Protein AF-0000000082251252 (afdb_homodimer)

Secondary structure (DSSP, 8-state):
--HHHHHHHHHHHHTSS-SHHHHHHHHHHHHHHHHHH----TTS-HHHHHHHHHHHHHHHHHHHSPPPHHHHHHHHHHHHHHHT--TTS-HHHHHHHHHHHHHHHIIIIIIIHHHHHHHHHHTT--TTEEEEEES--HHHHHHHHHHHHTT--EEEEEEE-TTT-THHHHHHHHHHTT-EEEEEEGGGHHHHTTT-SEEEEE-SEEETTS-EEEETTHHHHHHHHHHTT--EEEE--GGGEESS---SS--TT--B--HHHHH--TT-TTTGGGGGGTT-TTEEEE-BSEEEE-GGG-SEEEETTEEE-GGGHHHHHHHHHHHHHHHHHTTT-/--HHHHHHHHHHHHTSS-SHHHHHHHHHHHHHHHHHH----TTS-HHHHHHHHHHHHHHHHHHHSPPPHHHHHHHHHHHHHHHT--TTS-HHHHHHHHHHHHHHHIIIIIIIHHHHHHHHHHTT--TTEEEEEES--HHHHHHHHHHHHTT--EEEEEEE-TTT-THHHHHHHHHHTT-EEEEEEGGGHHHHTTT-SEEEEE-SEEETTS-EEEETTHHHHHHHHHHTT--EEEE--GGGEESS---SS--TT--B--HHHHH--TT-TTTGGGGGGTT-TTEEEE-BSEEEE-GGG-SEEEETTEEE-GGGHHHHHHHHHHHHHHHHHTTT-

Radius of gyration: 30.06 Å; Cα contacts (8 Å, |Δi|>4): 1146; chains: 2; bounding box: 60×107×72 Å

Solvent-accessible surface area (backbone atoms only — not comparable to full-atom values): 35019 Å² total; per-residue (Å²): 130,61,66,56,50,52,54,48,28,51,31,43,59,68,51,76,45,70,51,67,64,59,43,36,52,50,51,53,53,24,50,40,52,50,46,71,71,58,75,69,55,90,94,54,53,56,47,63,53,52,48,53,51,52,52,54,54,50,54,51,38,44,72,40,38,78,73,51,65,31,43,50,48,54,48,51,51,52,47,53,53,42,66,64,54,62,86,86,48,50,70,71,54,47,38,53,52,52,44,49,50,54,52,47,44,49,47,49,50,48,56,44,16,44,55,46,23,30,61,56,56,38,74,77,62,50,72,74,36,24,34,32,35,61,44,62,37,71,60,55,51,51,26,56,50,50,35,46,74,72,64,51,46,55,38,34,37,43,25,21,52,82,88,76,42,46,16,58,60,44,49,53,58,40,47,75,72,66,43,39,34,32,42,33,45,61,48,46,45,73,74,52,46,84,66,38,56,38,34,48,35,59,50,57,28,35,26,33,72,24,32,34,32,24,55,43,31,51,36,51,54,31,49,53,31,45,75,69,70,29,50,26,37,36,42,40,45,64,59,24,47,38,78,62,62,75,72,70,88,60,63,75,78,48,55,67,46,62,52,59,62,75,50,48,48,63,90,37,68,83,61,35,59,45,68,84,43,73,78,35,90,47,48,44,69,55,36,67,49,48,37,71,24,60,31,91,39,42,59,31,36,34,22,54,88,43,76,36,45,30,88,46,32,48,57,53,52,50,52,52,51,46,50,61,53,40,64,58,49,64,68,70,104,131,62,66,56,51,53,53,48,30,53,32,42,58,68,50,75,45,69,50,67,65,58,42,35,50,51,52,52,53,23,49,39,53,50,47,70,72,56,74,67,56,88,93,53,50,57,47,61,53,52,46,53,49,52,51,53,52,50,53,54,36,42,72,41,37,79,73,50,64,31,44,50,48,51,49,51,48,52,49,52,54,42,65,65,54,63,84,87,48,52,67,73,56,46,39,53,53,49,41,51,51,53,51,47,44,50,46,50,51,47,56,44,16,44,53,45,26,29,63,57,54,37,73,74,63,50,73,73,35,25,33,33,36,62,42,62,39,70,60,57,50,52,26,55,51,51,34,46,73,72,64,51,45,54,37,33,38,43,26,21,50,81,88,76,43,48,15,57,60,43,47,52,57,40,47,76,73,68,44,38,34,34,42,34,47,61,50,47,45,73,75,52,46,83,68,39,57,36,33,49,36,59,49,55,28,35,27,34,73,24,31,34,32,23,55,43,30,49,36,51,52,30,49,54,31,44,75,68,69,28,48,27,37,34,42,39,46,65,59,23,46,39,78,64,60,76,72,68,84,60,62,72,80,45,54,66,45,63,52,60,61,76,51,47,49,66,91,37,69,83,62,36,60,46,70,83,43,72,81,36,91,48,50,43,71,52,36,65,46,49,35,70,24,62,31,91,37,42,58,31,36,33,21,53,87,44,76,39,46,31,89,46,32,47,57,53,53,50,52,53,49,46,48,60,52,39,61,59,47,62,69,70,104

Organism: NCBI:txid1240361

Sequence (666 aa):
MHSAVYKVGLHYLSWDISGGNARCIAMLQAFQEVVKDYSTPPENTLNRDMTAQISSYVSFLIECRPLSISMGNAIRFVKNRIAKLPITLSESEAKASLHSDIERFINEKIIGADTVIVEHAVTKIRDGDVLLTYGSSTVIEMILVHAHELGKKFRVFVVDSRPKLQGKLLLRRLIKRGINCTYTHITAISYIMHQVTKVFLGASSVFSNGTVYSRVGTACVAMVANAFRVPVLVCCEAYKFHEKVQLDYSICSNELGDPNAISKVHGREDINYLNGLTNNAKLKFLNLMYDATPSDYISMIITDYGMVPPTSVPVIVREYQKEHLLQSSKIVIMHSAVYKVGLHYLSWDISGGNARCIAMLQAFQEVVKDYSTPPENTLNRDMTAQISSYVSFLIECRPLSISMGNAIRFVKNRIAKLPITLSESEAKASLHSDIERFINEKIIGADTVIVEHAVTKIRDGDVLLTYGSSTVIEMILVHAHELGKKFRVFVVDSRPKLQGKLLLRRLIKRGINCTYTHITAISYIMHQVTKVFLGASSVFSNGTVYSRVGTACVAMVANAFRVPVLVCCEAYKFHEKVQLDYSICSNELGDPNAISKVHGREDINYLNGLTNNAKLKFLNLMYDATPSDYISMIITDYGMVPPTSVPVIVREYQKEHLLQSSKIVI

Nearest PDB structures (foldseek):
  5b04-assembly1_H  TM=9.558E-01  e=1.841E-34  Schizosaccharomyces pombe 972h-
  7d44-assembly1_G  TM=9.671E-01  e=2.940E-32  Homo sapiens
  3a11-assembly1_E  TM=7.838E-01  e=2.379E-25  Thermococcus kodakarensis KOD1
  3a11-assembly1_B  TM=7.879E-01  e=4.035E-25  Thermococcus kodakarensis KOD1
  3a9c-assembly1_A  TM=7.901E-01  e=6.493E-25  Thermococcus kodakarensis

Foldseek 3Di:
DQPLLVVLLVCLQVVVDPDQLSSLLSNLVSLLVVLVVDDDDPVDAQLVVSLVVLVVSVVSSCVSDNHFLLSVLLSVLLNVLSNLQDSPDDSVRSSVVSSVSSVCCSVVQPVVWLVLLLVQLLVVAAAPAEEEEEADDPSVLSNQLVNVVVVHHYAYEQEYEDDVRNSVVSVVVCVVSPHHYDYYYLVCLLVCLLSHQAYEYEAQEAELLLKTKHFPSPQVNLVSNVVNPHAYEYEYGLSRYDHDPPPDQCPVVFPFDDLLSVLDDPPPPVSVVCVVVPPPPVDDGGHGGMGIHHLVSHQWYRTSVGIDRSNCSNVSNVVVVVCSVVVSVVVVD/DQPLLVVLLVCLLVVVPPDQLSSLLSNLVSLLVCLVVDDDDPVDAQLVVSLVVLVVSVVSSCVSDNHFLLSVLLSVLLNVLSNLQDSPDDSVRSSVVSSVSSVCCSVVQPVVWLVLLLVQLLVVAAAPAEEEEEADDPSVLSNQLVNVVVVHHYEYEQEYEDDVRNSVVSVVVCVVSPHHYDYYYLVCLLVCLLSHQAYEYEAQEAELLLKTKHFPSVQVNLVSNVVNPHAYEYEYGLSRYDHDPPPDQCVVVFPFDDLLSVLDDPPPPVSVVCVVVPPPPVDDGGHGGMGIHRLVSHQWYRTSVGIDRSNCSNVSNVVVVVVSVVVSVVVVD

pLDDT: mean 87.9, std 15.76, range [27.19, 98.88]

Structure (mmCIF, N/CA/C/O backbone):
data_AF-0000000082251252-model_v1
#
loop_
_entity.id
_entity.type
_entity.pdbx_description
1 polymer 'Translation initiation factor eIF2B subunit delta'
#
loop_
_atom_site.group_PDB
_atom_site.id
_atom_site.type_symbol
_atom_site.label_atom_id
_atom_site.label_alt_id
_atom_site.label_comp_id
_atom_site.label_asym_id
_atom_site.label_entity_id
_atom_site.label_seq_id
_atom_site.pdbx_PDB_ins_code
_atom_site.Cartn_x
_atom_site.Cartn_y
_atom_site.Cartn_z
_atom_site.occupancy
_atom_site.B_iso_or_equiv
_atom_site.auth_seq_id
_atom_site.auth_comp_id
_atom_site.auth_asym_id
_atom_site.auth_atom_id
_atom_site.pdbx_PDB_model_num
ATOM 1 N N . MET A 1 1 ? 2.748 23.469 34.125 1 84.75 1 MET A N 1
ATOM 2 C CA . MET A 1 1 ? 2.025 23.172 32.906 1 84.75 1 MET A CA 1
ATOM 3 C C . MET A 1 1 ? 0.519 23.234 33.125 1 84.75 1 MET A C 1
ATOM 5 O O . MET A 1 1 ? 0.021 22.734 34.156 1 84.75 1 MET A O 1
ATOM 9 N N . HIS A 1 2 ? -0.158 24.062 32.312 1 93.75 2 HIS A N 1
ATOM 10 C CA . HIS A 1 2 ? -1.608 24.172 32.438 1 93.75 2 HIS A CA 1
ATOM 11 C C . HIS A 1 2 ? -2.291 22.844 32.188 1 93.75 2 HIS A C 1
ATOM 13 O O . HIS A 1 2 ? -1.931 22.109 31.25 1 93.75 2 HIS A O 1
ATOM 19 N N . SER A 1 3 ? -3.254 22.391 32.969 1 95.75 3 SER A N 1
ATOM 20 C CA . SER A 1 3 ? -3.918 21.094 32.969 1 95.75 3 SER A CA 1
ATOM 21 C C . SER A 1 3 ? -4.555 20.812 31.594 1 95.75 3 SER A C 1
ATOM 23 O O . SER A 1 3 ? -4.512 19.688 31.109 1 95.75 3 SER A O 1
ATOM 25 N N . ALA A 1 4 ? -5.125 21.859 30.984 1 96.94 4 ALA A N 1
ATOM 26 C CA . ALA A 1 4 ? -5.781 21.703 29.688 1 96.94 4 ALA A CA 1
ATOM 27 C C . ALA A 1 4 ? -4.781 21.281 28.609 1 96.94 4 ALA A C 1
ATOM 29 O O . ALA A 1 4 ? -5.074 20.438 27.781 1 96.94 4 ALA A O 1
ATOM 30 N N . VAL A 1 5 ? -3.596 21.859 28.656 1 97.38 5 VAL A N 1
ATOM 31 C CA . VAL A 1 5 ? -2.564 21.547 27.672 1 97.38 5 VAL A CA 1
ATOM 32 C C . VAL A 1 5 ? -2.002 20.156 27.938 1 97.38 5 VAL A C 1
ATOM 34 O O . VAL A 1 5 ? -1.781 19.391 27 1 97.38 5 VAL A O 1
ATOM 37 N N . TYR A 1 6 ? -1.867 19.797 29.172 1 96.44 6 TYR A N 1
ATOM 38 C CA . TYR A 1 6 ? -1.379 18.484 29.562 1 96.44 6 TYR A CA 1
ATOM 39 C C . TYR A 1 6 ? -2.316 17.375 29.078 1 96.44 6 TYR A C 1
ATOM 41 O O . TYR A 1 6 ? -1.867 16.375 28.531 1 96.44 6 TYR A O 1
ATOM 49 N N . LYS A 1 7 ? -3.572 17.609 29.234 1 96.88 7 LYS A N 1
ATOM 50 C CA . LYS A 1 7 ? -4.582 16.641 28.812 1 96.88 7 LYS A CA 1
ATOM 51 C C . LYS A 1 7 ? -4.523 16.406 27.297 1 96.88 7 LYS A C 1
ATOM 53 O O . LYS A 1 7 ? -4.598 15.273 26.844 1 96.88 7 LYS A O 1
ATOM 58 N N . VAL A 1 8 ? -4.363 17.406 26.531 1 97 8 VAL A N 1
ATOM 59 C CA . VAL A 1 8 ? -4.273 17.328 25.078 1 97 8 VAL A CA 1
ATOM 60 C C . VAL A 1 8 ? -3.021 16.547 24.688 1 97 8 VAL A C 1
ATOM 62 O O . VAL A 1 8 ? -3.072 15.68 23.812 1 97 8 VAL A O 1
ATOM 65 N N . GLY A 1 9 ? -1.903 16.875 25.359 1 95.62 9 GLY A N 1
ATOM 66 C CA . GLY A 1 9 ? -0.67 16.141 25.109 1 95.62 9 GLY A CA 1
ATOM 67 C C . GLY A 1 9 ? -0.811 14.648 25.312 1 95.62 9 GLY A C 1
ATOM 68 O O . GLY A 1 9 ? -0.301 13.859 24.5 1 95.62 9 GLY A O 1
ATOM 69 N N . LEU A 1 10 ? -1.566 14.211 26.266 1 94.12 10 LEU A N 1
ATOM 70 C CA . LEU A 1 10 ? -1.801 12.797 26.547 1 94.12 10 LEU A CA 1
ATOM 71 C C . LEU A 1 10 ? -2.631 12.156 25.453 1 94.12 10 LEU A C 1
ATOM 73 O O . LEU A 1 10 ? -2.369 11.023 25.047 1 94.12 10 LEU A O 1
ATOM 77 N N . HIS A 1 11 ? -3.576 12.922 24.938 1 93.75 11 HIS A N 1
ATOM 78 C CA . HIS A 1 11 ? -4.406 12.422 23.859 1 93.75 11 HIS A CA 1
ATOM 79 C C . HIS A 1 11 ? -3.596 12.266 22.578 1 93.75 11 HIS A C 1
ATOM 81 O O . HIS A 1 11 ? -3.865 11.367 21.766 1 93.75 11 HIS A O 1
ATOM 87 N N . TYR A 1 12 ? -2.588 13.094 22.391 1 90.88 12 TYR A N 1
ATOM 88 C CA . TYR A 1 12 ? -1.709 12.984 21.234 1 90.88 12 TYR A CA 1
ATOM 89 C C . TYR A 1 12 ? -0.855 11.719 21.312 1 90.88 12 TYR A C 1
ATOM 91 O O . TYR A 1 12 ? -0.75 10.977 20.344 1 90.88 12 TYR A O 1
ATOM 99 N N . LEU A 1 13 ? -0.416 11.461 22.531 1 86.81 13 LEU A N 1
ATOM 100 C CA . LEU A 1 13 ? 0.471 10.328 22.766 1 86.81 13 LEU A CA 1
ATOM 101 C C . LEU A 1 13 ? -0.266 9.008 22.562 1 86.81 13 LEU A C 1
ATOM 103 O O . LEU A 1 13 ? 0.292 8.062 22 1 86.81 13 LEU A O 1
ATOM 107 N N . SER A 1 14 ? -1.474 8.961 22.906 1 85.38 14 SER A N 1
ATOM 108 C CA . SER A 1 14 ? -2.248 7.727 22.844 1 85.38 14 SER A CA 1
ATOM 109 C C . SER A 1 14 ? -2.951 7.578 21.5 1 85.38 14 SER A C 1
ATOM 111 O O . SER A 1 14 ? -3.594 6.559 21.25 1 85.38 14 SER A O 1
ATOM 113 N N . TRP A 1 15 ? -2.938 8.594 20.734 1 81.38 15 TRP A N 1
ATOM 114 C CA . TRP A 1 15 ? -3.547 8.617 19.406 1 81.38 15 TRP A CA 1
ATOM 115 C C . TRP A 1 15 ? -5.066 8.547 19.5 1 81.38 15 TRP A C 1
ATOM 117 O O . TRP A 1 15 ? -5.738 8.117 18.562 1 81.38 15 TRP A O 1
ATOM 127 N N . ASP A 1 16 ? -5.465 8.977 20.672 1 84.81 16 ASP A N 1
ATOM 128 C CA . ASP A 1 16 ? -6.91 9.094 20.828 1 84.81 16 ASP A CA 1
ATOM 129 C C . ASP A 1 16 ? -7.473 10.18 19.906 1 84.81 16 ASP A C 1
ATOM 131 O O . ASP A 1 16 ? -8.602 10.07 19.422 1 84.81 16 ASP A O 1
ATOM 135 N N . ILE A 1 17 ? -6.707 11.148 19.734 1 86.81 17 ILE A N 1
ATOM 136 C CA . ILE A 1 17 ? -6.977 12.195 18.75 1 86.81 17 ILE A CA 1
ATOM 137 C C . ILE A 1 17 ? -5.941 12.133 17.641 1 86.81 17 ILE A C 1
ATOM 139 O O . ILE A 1 17 ? -4.746 12.32 17.875 1 86.81 17 ILE A O 1
ATOM 143 N N . SER A 1 18 ? -6.441 11.859 16.438 1 82.31 18 SER A N 1
ATOM 144 C CA . SER A 1 18 ? -5.434 11.617 15.414 1 82.31 18 SER A CA 1
ATOM 145 C C . SER A 1 18 ? -5.637 12.523 14.203 1 82.31 18 SER A C 1
ATOM 147 O O . SER A 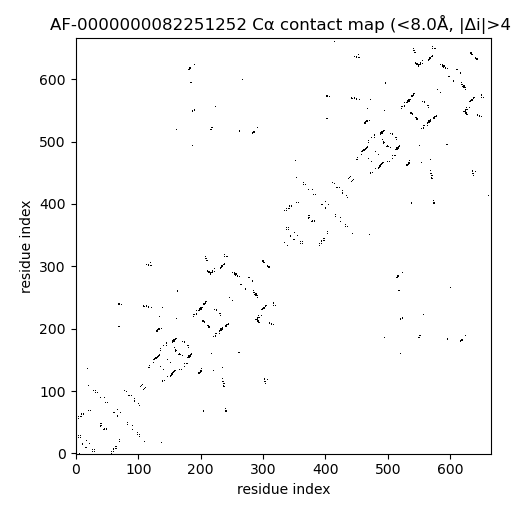1 18 ? -4.672 12.953 13.57 1 82.31 18 SER A O 1
ATOM 149 N N . GLY A 1 19 ? -6.77 12.922 13.875 1 87.06 19 GLY A N 1
ATOM 150 C CA . GLY A 1 19 ? -7.004 13.758 12.703 1 87.06 19 GLY A CA 1
ATOM 151 C C . GLY A 1 19 ? -6.43 15.156 12.844 1 87.06 19 GLY A C 1
ATOM 152 O O . GLY A 1 19 ? -6.355 15.695 13.945 1 87.06 19 GLY A O 1
ATOM 153 N N . GLY A 1 20 ? -6.012 15.758 11.742 1 90.62 20 GLY A N 1
ATOM 154 C CA . GLY A 1 20 ? -5.422 17.094 11.742 1 90.62 20 GLY A CA 1
ATOM 155 C C . GLY A 1 20 ? -6.336 18.141 12.328 1 90.62 20 GLY A C 1
ATOM 156 O O . GLY A 1 20 ? -5.914 18.938 13.18 1 90.62 20 GLY A O 1
ATOM 157 N N . ASN A 1 21 ? -7.523 18.156 11.906 1 95.25 21 ASN A N 1
ATOM 158 C CA . ASN A 1 21 ? -8.492 19.125 12.43 1 95.25 21 ASN A CA 1
ATOM 159 C C . ASN A 1 21 ? -8.773 18.875 13.906 1 95.25 21 ASN A C 1
ATOM 161 O O . ASN A 1 21 ? -8.805 19.828 14.703 1 95.25 21 ASN A O 1
ATOM 165 N N . ALA A 1 22 ? -9.016 17.625 14.242 1 94.19 22 ALA A N 1
ATOM 166 C CA . ALA A 1 22 ? -9.32 17.266 15.625 1 94.19 22 ALA A CA 1
ATOM 167 C C . ALA A 1 22 ? -8.18 17.656 16.562 1 94.19 22 ALA A C 1
ATOM 169 O O . ALA A 1 22 ? -8.406 18.203 17.641 1 94.19 22 ALA A O 1
ATOM 170 N N . ARG A 1 23 ? -6.98 17.422 16.156 1 95.06 23 ARG A N 1
ATOM 171 C CA . ARG A 1 23 ? -5.805 17.781 16.938 1 95.06 23 ARG A CA 1
ATOM 172 C C . ARG A 1 23 ? -5.688 19.281 17.094 1 95.06 23 ARG A C 1
ATOM 174 O O . ARG A 1 23 ? -5.426 19.781 18.203 1 95.06 23 ARG A O 1
ATOM 181 N N . CYS A 1 24 ? -5.898 19.969 16.062 1 97.25 24 CYS A N 1
ATOM 182 C CA . CYS A 1 24 ? -5.77 21.422 16.062 1 97.25 24 CYS A CA 1
ATOM 183 C C . CYS A 1 24 ? -6.836 22.062 16.953 1 97.25 24 CYS A C 1
ATOM 185 O O . CYS A 1 24 ? -6.535 22.953 17.75 1 97.25 24 CYS A O 1
ATOM 187 N N . ILE A 1 25 ? -8.055 21.594 16.812 1 97.81 25 ILE A N 1
ATOM 188 C CA . ILE A 1 25 ? -9.156 22.125 17.594 1 97.81 25 ILE A CA 1
ATOM 189 C C . ILE A 1 25 ? -8.898 21.875 19.078 1 97.81 25 ILE A C 1
ATOM 191 O O . ILE A 1 25 ? -9.055 22.781 19.906 1 97.81 25 ILE A O 1
ATOM 195 N N . ALA A 1 26 ? -8.43 20.688 19.391 1 97.88 26 ALA A N 1
ATOM 196 C CA . ALA A 1 26 ? -8.117 20.344 20.781 1 97.88 26 ALA A CA 1
ATOM 197 C C . ALA A 1 26 ? -7.031 21.281 21.328 1 97.88 26 ALA A C 1
ATOM 199 O O . ALA A 1 26 ? -7.133 21.75 22.453 1 97.88 26 ALA A O 1
ATOM 200 N N . MET A 1 27 ? -6.02 21.547 20.578 1 98.19 27 MET A N 1
ATOM 201 C CA . MET A 1 27 ? -4.926 22.438 20.953 1 98.19 27 MET A CA 1
ATOM 202 C C . MET A 1 27 ? -5.438 23.844 21.188 1 98.19 27 MET A C 1
ATOM 204 O O . MET A 1 27 ? -5.16 24.453 22.234 1 98.19 27 MET A O 1
ATOM 208 N N . LEU A 1 28 ? -6.258 24.406 20.312 1 98.44 28 LEU A N 1
ATOM 209 C CA . LEU A 1 28 ? -6.758 25.766 20.375 1 98.44 28 LEU A CA 1
ATOM 210 C C . LEU A 1 28 ? -7.711 25.938 21.562 1 98.44 28 LEU A C 1
ATOM 212 O O . LEU A 1 28 ? -7.691 26.984 22.234 1 98.44 28 LEU A O 1
ATOM 216 N N . GLN A 1 29 ? -8.469 24.906 21.75 1 98.31 29 GLN A N 1
ATOM 217 C CA . GLN A 1 29 ? -9.375 24.953 22.891 1 98.31 29 GLN A CA 1
ATOM 218 C C . GLN A 1 29 ? -8.594 24.938 24.203 1 98.31 29 GLN A C 1
ATOM 220 O O . GLN A 1 29 ? -8.977 25.609 25.172 1 98.31 29 GLN A O 1
ATOM 225 N N . ALA A 1 30 ? -7.578 24.203 24.25 1 98.44 30 ALA A N 1
ATOM 226 C CA . ALA A 1 30 ? -6.699 24.234 25.422 1 98.44 30 ALA A CA 1
ATOM 227 C C . ALA A 1 30 ? -6.078 25.625 25.594 1 98.44 30 ALA A C 1
ATOM 229 O O . ALA A 1 30 ? -5.98 26.125 26.719 1 98.44 30 ALA A O 1
ATOM 230 N N . PHE A 1 31 ? -5.629 26.359 24.531 1 98.31 31 PHE A N 1
ATOM 231 C CA . PHE A 1 31 ? -5.07 27.703 24.594 1 98.31 31 PHE A CA 1
ATOM 232 C C . PHE A 1 31 ? -6.109 28.688 25.109 1 98.31 31 PHE A C 1
ATOM 234 O O . PHE A 1 31 ? -5.773 29.625 25.828 1 98.31 31 PHE A O 1
ATOM 241 N N . GLN A 1 32 ? -7.406 28.438 24.688 1 98.06 32 GLN A N 1
ATOM 242 C CA . GLN A 1 32 ? -8.477 29.281 25.203 1 98.06 32 GLN A CA 1
ATOM 243 C C . GLN A 1 32 ? -8.578 29.188 26.719 1 98.06 32 GLN A C 1
ATOM 245 O O . GLN A 1 32 ? -8.758 30.203 27.391 1 98.06 32 GLN A O 1
ATOM 250 N N . GLU A 1 33 ? -8.414 27.969 27.234 1 98 33 GLU A N 1
ATOM 251 C CA . GLU A 1 33 ? -8.438 27.766 28.672 1 98 33 GLU A CA 1
ATOM 252 C C . GLU A 1 33 ? -7.242 28.438 29.344 1 98 33 GLU A C 1
ATOM 254 O O . GLU A 1 33 ? -7.375 29.031 30.422 1 98 33 GLU A O 1
ATOM 259 N N . VAL A 1 34 ? -6.117 28.359 28.703 1 97.5 34 VAL A N 1
ATOM 260 C CA . VAL A 1 34 ? -4.906 29 29.203 1 97.5 34 VAL A CA 1
ATOM 261 C C . VAL A 1 34 ? -5.121 30.516 29.266 1 97.5 34 VAL A C 1
ATOM 263 O O . VAL A 1 34 ? -4.773 31.156 30.266 1 97.5 34 VAL A O 1
ATOM 266 N N . VAL A 1 35 ? -5.699 31.109 28.25 1 97.19 35 VAL A N 1
ATOM 267 C CA . VAL A 1 35 ? -5.961 32.562 28.172 1 97.19 35 VAL A CA 1
ATOM 268 C C . VAL A 1 35 ? -6.93 32.969 29.281 1 97.19 35 VAL A C 1
ATOM 270 O O . VAL A 1 35 ? -6.719 33.969 29.953 1 97.19 35 VAL A O 1
ATOM 273 N N . LYS A 1 36 ? -7.938 32.156 29.438 1 96.25 36 LYS A N 1
ATOM 274 C CA . LYS A 1 36 ? -8.953 32.438 30.453 1 96.25 36 LYS A CA 1
ATOM 275 C C . LYS A 1 36 ? -8.336 32.5 31.844 1 96.25 36 LYS A C 1
ATOM 277 O O . LYS A 1 36 ? -8.656 33.375 32.625 1 96.25 36 LYS A O 1
ATOM 282 N N . ASP A 1 37 ? -7.375 31.609 32.125 1 96.62 37 ASP A N 1
ATOM 283 C CA . ASP A 1 37 ? -6.809 31.453 33.438 1 96.62 37 ASP A CA 1
ATOM 284 C C . ASP A 1 37 ? -5.555 32.312 33.625 1 96.62 37 ASP A C 1
ATOM 286 O O . ASP A 1 37 ? -4.98 32.375 34.688 1 96.62 37 ASP A O 1
ATOM 290 N N . TYR A 1 38 ? -5.199 33.062 32.594 1 95.5 38 TYR A N 1
ATOM 291 C CA . TYR A 1 38 ? -3.941 33.812 32.531 1 95.5 38 TYR A CA 1
ATOM 292 C C . TYR A 1 38 ? -4.016 35.062 33.406 1 95.5 38 TYR A C 1
ATOM 294 O O . TYR A 1 38 ? -5.062 35.719 33.469 1 95.5 38 TYR A O 1
ATOM 302 N N . SER A 1 39 ? -2.891 35.375 34.156 1 94.38 39 SER A N 1
ATOM 303 C CA . SER A 1 39 ? -2.654 36.625 34.844 1 94.38 39 SER A CA 1
ATOM 304 C C . SER A 1 39 ? -1.258 37.156 34.531 1 94.38 39 SER A C 1
ATOM 306 O O . SER A 1 39 ? -0.275 36.438 34.625 1 94.38 39 SER A O 1
ATOM 308 N N . THR A 1 40 ? -1.2 38.469 34.188 1 92.94 40 THR A N 1
ATOM 309 C CA . THR A 1 40 ? 0.083 39.062 33.844 1 92.94 40 THR A CA 1
ATOM 310 C C . THR A 1 40 ? 0.937 39.25 35.094 1 92.94 40 THR A C 1
ATOM 312 O O . THR A 1 40 ? 0.497 39.875 36.062 1 92.94 40 THR A O 1
ATOM 315 N N . PRO A 1 41 ? 2.098 38.719 35.031 1 93.25 41 PRO A N 1
ATOM 316 C CA . PRO A 1 41 ? 3.006 39 36.156 1 93.25 41 PRO A CA 1
ATOM 317 C C . PRO A 1 41 ? 3.344 40.5 36.25 1 93.25 41 PRO A C 1
ATOM 319 O O . PRO A 1 41 ? 3.449 41.188 35.25 1 93.25 41 PRO A O 1
ATOM 322 N N . PRO A 1 42 ? 3.492 41.031 37.469 1 90.19 42 PRO A N 1
ATOM 323 C CA . PRO A 1 42 ? 3.711 42.469 37.719 1 90.19 42 PRO A CA 1
ATOM 324 C C . PRO A 1 42 ? 4.902 43.031 36.938 1 90.19 42 PRO A C 1
ATOM 326 O O . PRO A 1 42 ? 4.863 44.156 36.5 1 90.19 42 PRO A O 1
ATOM 329 N N . GLU A 1 43 ? 6.008 42.312 36.688 1 90.81 43 GLU A N 1
ATOM 330 C CA . GLU A 1 43 ? 7.223 42.812 36.062 1 90.81 43 GLU A CA 1
ATOM 331 C C . GLU A 1 43 ? 7.223 42.562 34.562 1 90.81 43 GLU A C 1
ATOM 333 O O . GLU A 1 43 ? 8.25 42.688 33.906 1 90.81 43 GLU A O 1
ATOM 338 N N . ASN A 1 44 ? 6.008 42.281 34.031 1 87.94 44 ASN A N 1
ATOM 339 C CA . ASN A 1 44 ? 5.973 41.906 32.625 1 87.94 44 ASN A CA 1
ATOM 340 C C . ASN A 1 44 ? 4.77 42.5 31.922 1 87.94 44 ASN A C 1
ATOM 342 O O . ASN A 1 44 ? 3.906 43.094 32.562 1 87.94 44 ASN A O 1
ATOM 346 N N . THR A 1 45 ? 4.824 42.531 30.625 1 93.06 45 THR A N 1
ATOM 347 C CA . THR A 1 45 ? 3.66 42.906 29.812 1 93.06 45 THR A CA 1
ATOM 348 C C . THR A 1 45 ? 2.924 41.656 29.344 1 93.06 45 THR A C 1
ATOM 350 O O . THR A 1 45 ? 3.529 40.594 29.172 1 93.06 45 THR A O 1
ATOM 353 N N . LEU A 1 46 ? 1.667 41.75 29.203 1 93.94 46 LEU A N 1
ATOM 354 C CA . LEU A 1 46 ? 0.824 40.656 28.781 1 93.94 46 LEU A CA 1
ATOM 355 C C . LEU A 1 46 ? 1.343 40.062 27.469 1 93.94 46 LEU A C 1
ATOM 357 O O . LEU A 1 46 ? 1.504 38.844 27.375 1 93.94 46 LEU A O 1
ATOM 361 N N . ASN A 1 47 ? 1.68 40.875 26.5 1 95.12 47 ASN A N 1
ATOM 362 C CA . ASN A 1 47 ? 2.094 40.406 25.172 1 95.12 47 ASN A CA 1
ATOM 363 C C . ASN A 1 47 ? 3.34 39.531 25.25 1 95.12 47 ASN A C 1
ATOM 365 O O . ASN A 1 47 ? 3.371 38.438 24.672 1 95.12 47 ASN A O 1
ATOM 369 N N . ARG A 1 48 ? 4.289 39.969 26.016 1 94.06 48 ARG A N 1
ATOM 370 C CA . ARG A 1 48 ? 5.562 39.281 26.125 1 94.06 48 ARG A CA 1
ATOM 371 C C . ARG A 1 48 ? 5.414 37.969 26.922 1 94.06 48 ARG A C 1
ATOM 373 O O . ARG A 1 48 ? 5.836 36.906 26.469 1 94.06 48 ARG A O 1
ATOM 380 N N . ASP A 1 49 ? 4.766 38.062 28.078 1 94.88 49 ASP A N 1
ATOM 381 C CA . ASP A 1 49 ? 4.664 36.906 28.969 1 94.88 49 ASP A CA 1
ATOM 382 C C . ASP A 1 49 ? 3.762 35.812 28.359 1 94.88 49 ASP A C 1
ATOM 384 O O . ASP A 1 49 ? 4.066 34.625 28.453 1 94.88 49 ASP A O 1
ATOM 388 N N . MET A 1 50 ? 2.641 36.188 27.781 1 95.62 50 MET A N 1
ATOM 389 C CA . MET A 1 50 ? 1.713 35.219 27.203 1 95.62 50 MET A CA 1
ATOM 390 C C . MET A 1 50 ? 2.348 34.5 26.016 1 95.62 50 MET A C 1
ATOM 392 O O . MET A 1 50 ? 2.152 33.312 25.828 1 95.62 50 MET A O 1
ATOM 396 N N . THR A 1 51 ? 3.064 35.25 25.203 1 95.75 51 THR A N 1
ATOM 397 C CA . THR A 1 51 ? 3.771 34.656 24.078 1 95.75 51 THR A CA 1
ATOM 398 C C . THR A 1 51 ? 4.75 33.562 24.547 1 95.75 51 THR A C 1
ATOM 400 O O . THR A 1 51 ? 4.812 32.469 23.984 1 95.75 51 THR A O 1
ATOM 403 N N . ALA A 1 52 ? 5.477 33.844 25.594 1 94.88 52 ALA A N 1
ATOM 404 C CA . ALA A 1 52 ? 6.445 32.906 26.156 1 94.88 52 ALA A CA 1
ATOM 405 C C . ALA A 1 52 ? 5.75 31.672 26.719 1 94.88 52 ALA A C 1
ATOM 407 O O . ALA A 1 52 ? 6.242 30.562 26.547 1 94.88 52 ALA A O 1
ATOM 408 N N . GLN A 1 53 ? 4.613 31.844 27.328 1 95.5 53 GLN A N 1
ATOM 409 C CA . GLN A 1 53 ? 3.852 30.734 27.875 1 95.5 53 GLN A CA 1
ATOM 410 C C . GLN A 1 53 ? 3.35 29.812 26.766 1 95.5 53 GLN A C 1
ATOM 412 O O . GLN A 1 53 ? 3.504 28.594 26.844 1 95.5 53 GLN A O 1
ATOM 417 N N . ILE A 1 54 ? 2.777 30.438 25.781 1 96.75 54 ILE A N 1
ATOM 418 C CA . ILE A 1 54 ? 2.264 29.672 24.656 1 96.75 54 ILE A CA 1
ATOM 419 C C . ILE A 1 54 ? 3.4 28.875 24 1 96.75 54 ILE A C 1
ATOM 421 O O . ILE A 1 54 ? 3.238 27.703 23.672 1 96.75 54 ILE A O 1
ATOM 425 N N . SER A 1 55 ? 4.582 29.5 23.875 1 96.75 55 SER A N 1
ATOM 426 C CA . SER A 1 55 ? 5.742 28.844 23.281 1 96.75 55 SER A CA 1
ATOM 427 C C . SER A 1 55 ? 6.172 27.625 24.094 1 96.75 55 SER A C 1
ATOM 429 O O . SER A 1 55 ? 6.539 26.594 23.531 1 96.75 55 SER A O 1
ATOM 431 N N . SER A 1 56 ? 6.133 27.719 25.375 1 96.19 56 SER A N 1
ATOM 432 C CA . SER A 1 56 ? 6.48 26.594 26.25 1 96.19 56 SER A CA 1
ATOM 433 C C . SER A 1 56 ? 5.488 25.453 26.109 1 96.19 56 SER A C 1
ATOM 435 O O . SER A 1 56 ? 5.879 24.281 26.125 1 96.19 56 SER A O 1
ATOM 437 N N . TYR A 1 57 ? 4.148 25.797 26.016 1 97 57 TYR A N 1
ATOM 438 C CA . TYR A 1 57 ? 3.119 24.797 25.828 1 97 57 TYR A CA 1
ATOM 439 C C . TYR A 1 57 ? 3.291 24.094 24.484 1 97 57 TYR A C 1
ATOM 441 O O . TYR A 1 57 ? 3.104 22.875 24.375 1 97 57 TYR A O 1
ATOM 449 N N . VAL A 1 58 ? 3.662 24.828 23.453 1 96.56 58 VAL A N 1
ATOM 450 C CA . VAL A 1 58 ? 3.908 24.281 22.125 1 96.56 58 VAL A CA 1
ATOM 451 C C . VAL A 1 58 ? 5.07 23.281 22.172 1 96.56 58 VAL A C 1
ATOM 453 O O . VAL A 1 58 ? 4.996 22.203 21.594 1 96.56 58 VAL A O 1
ATOM 456 N N . SER A 1 59 ? 6.137 23.625 22.906 1 94.31 59 SER A N 1
ATOM 457 C CA . SER A 1 59 ? 7.289 22.75 23.062 1 94.31 59 SER A CA 1
ATOM 458 C C . SER A 1 59 ? 6.895 21.422 23.703 1 94.31 59 SER A C 1
ATOM 460 O O . SER A 1 59 ? 7.348 20.359 23.281 1 94.31 59 SER A O 1
ATOM 462 N N . PHE A 1 60 ? 6.047 21.484 24.688 1 95.44 60 PHE A N 1
ATOM 463 C CA . PHE A 1 60 ? 5.539 20.281 25.359 1 95.44 60 PHE A CA 1
ATOM 464 C C . PHE A 1 60 ? 4.742 19.422 24.375 1 95.44 60 PHE A C 1
ATOM 466 O O . PHE A 1 60 ? 4.926 18.203 24.328 1 95.44 60 PHE A O 1
ATOM 473 N N . LEU A 1 61 ? 3.834 20.031 23.609 1 94.94 61 LEU A N 1
ATOM 474 C CA . LEU A 1 61 ? 2.996 19.297 22.672 1 94.94 61 LEU A CA 1
ATOM 475 C C . LEU A 1 61 ? 3.844 18.641 21.594 1 94.94 61 LEU A C 1
ATOM 477 O O . LEU A 1 61 ? 3.531 17.531 21.141 1 94.94 61 LEU A O 1
ATOM 481 N N . ILE A 1 62 ? 4.973 19.312 21.141 1 91.19 62 ILE A N 1
ATOM 482 C CA . ILE A 1 62 ? 5.895 18.766 20.141 1 91.19 62 ILE A CA 1
ATOM 483 C C . ILE A 1 62 ? 6.547 17.5 20.688 1 91.19 62 ILE A C 1
ATOM 485 O O . ILE A 1 62 ? 6.762 16.547 19.938 1 91.19 62 ILE A O 1
ATOM 489 N N . GLU A 1 63 ? 6.766 17.453 21.984 1 88.94 63 GLU A N 1
ATOM 490 C CA . GLU A 1 63 ? 7.359 16.281 22.625 1 88.94 63 GLU A CA 1
ATOM 491 C C . GLU A 1 63 ? 6.371 15.117 22.672 1 88.94 63 GLU A C 1
ATOM 493 O O . GLU A 1 63 ? 6.777 13.953 22.656 1 88.94 63 GLU A O 1
ATOM 498 N N . CYS A 1 64 ? 5.137 15.477 22.75 1 89.5 64 CYS A N 1
ATOM 499 C CA . CYS A 1 64 ? 4.109 14.445 22.781 1 89.5 64 CYS A CA 1
ATOM 500 C C . CYS A 1 64 ? 3.916 13.828 21.391 1 89.5 64 CYS A C 1
ATOM 502 O O . CYS A 1 64 ? 3.82 12.609 21.266 1 89.5 64 CYS A O 1
ATOM 504 N N . ARG A 1 65 ? 3.852 14.555 20.359 1 88.06 65 ARG A N 1
ATOM 505 C CA . ARG A 1 65 ? 3.678 14.172 18.969 1 88.06 65 ARG A CA 1
ATOM 506 C C . ARG A 1 65 ? 4.066 15.312 18.031 1 88.06 65 ARG A C 1
ATOM 508 O O . ARG A 1 65 ? 3.703 16.469 18.266 1 88.06 65 ARG A O 1
ATOM 515 N N . PRO A 1 66 ? 4.746 14.969 16.969 1 86.75 66 PRO A N 1
ATOM 516 C CA . PRO A 1 66 ? 5.078 16.031 16.016 1 86.75 66 PRO A CA 1
ATOM 517 C C . PRO A 1 66 ? 3.848 16.812 15.547 1 86.75 66 PRO A C 1
ATOM 519 O O . PRO A 1 66 ? 2.795 16.219 15.305 1 86.75 66 PRO A O 1
ATOM 522 N N . LEU A 1 67 ? 3.979 18.109 15.5 1 89.06 67 LEU A N 1
ATOM 523 C CA . LEU A 1 67 ? 2.871 18.953 15.078 1 89.06 67 LEU A CA 1
ATOM 524 C C . LEU A 1 67 ? 2.645 18.844 13.57 1 89.06 67 LEU A C 1
ATOM 526 O O . LEU A 1 67 ? 3.598 18.688 12.805 1 89.06 67 LEU A O 1
ATOM 530 N N . SER A 1 68 ? 1.403 18.922 13.203 1 88.88 68 SER A N 1
ATOM 531 C CA . SER A 1 68 ? 1.072 19.062 11.789 1 88.88 68 SER A CA 1
ATOM 532 C C . SER A 1 68 ? 1.341 20.484 11.297 1 88.88 68 SER A C 1
ATOM 534 O O . SER A 1 68 ? 1.526 21.406 12.094 1 88.88 68 SER A O 1
ATOM 536 N N . ILE A 1 69 ? 1.361 20.641 10.031 1 87.12 69 ILE A N 1
ATOM 537 C CA . ILE A 1 69 ? 1.535 21.953 9.414 1 87.12 69 ILE A CA 1
ATOM 538 C C . ILE A 1 69 ? 0.377 22.859 9.805 1 87.12 69 ILE A C 1
ATOM 540 O O . ILE A 1 69 ? 0.583 24.031 10.109 1 87.12 69 ILE A O 1
ATOM 544 N N . SER A 1 70 ? -0.807 22.312 9.844 1 91.62 70 SER A N 1
ATOM 545 C CA . SER A 1 70 ? -1.995 23.078 10.203 1 91.62 70 SER A CA 1
ATOM 546 C C . SER A 1 70 ? -1.918 23.578 11.641 1 91.62 70 SER A C 1
ATOM 548 O O . SER A 1 70 ? -2.281 24.719 11.93 1 91.62 70 SER A O 1
ATOM 550 N N . MET A 1 71 ? -1.413 22.781 12.531 1 93.94 71 MET A N 1
ATOM 551 C CA . MET A 1 71 ? -1.225 23.203 13.914 1 93.94 71 MET A CA 1
ATOM 552 C C . MET A 1 71 ? -0.181 24.312 14.008 1 93.94 71 MET A C 1
ATOM 554 O O . MET A 1 71 ? -0.345 25.266 14.781 1 93.94 71 MET A O 1
ATOM 558 N N . GLY A 1 72 ? 0.886 24.172 13.172 1 93 72 GLY A N 1
ATOM 559 C CA . GLY A 1 72 ? 1.869 25.234 13.109 1 93 72 GLY A CA 1
ATOM 560 C C . GLY A 1 72 ? 1.28 26.562 12.656 1 93 72 GLY A C 1
ATOM 561 O O . GLY A 1 72 ? 1.562 27.609 13.25 1 93 72 GLY A O 1
ATOM 562 N N . ASN A 1 73 ? 0.446 26.516 11.648 1 92.19 73 ASN A N 1
ATOM 563 C CA . ASN A 1 73 ? -0.229 27.719 11.156 1 92.19 73 ASN A CA 1
ATOM 564 C C . ASN A 1 73 ? -1.132 28.328 12.219 1 92.19 73 ASN A C 1
ATOM 566 O O . ASN A 1 73 ? -1.169 29.547 12.375 1 92.19 73 ASN A O 1
ATOM 570 N N . ALA A 1 74 ? -1.859 27.531 12.938 1 96 74 ALA A N 1
ATOM 571 C CA . ALA A 1 74 ? -2.754 27.984 13.992 1 96 74 ALA A CA 1
ATOM 572 C C . ALA A 1 74 ? -1.969 28.625 15.133 1 96 74 ALA A C 1
ATOM 574 O O . ALA A 1 74 ? -2.389 29.641 15.695 1 96 74 ALA A O 1
ATOM 575 N N . ILE A 1 75 ? -0.8 28.094 15.445 1 95.94 75 ILE A N 1
ATOM 576 C CA . ILE A 1 75 ? 0.052 28.609 16.5 1 95.94 75 ILE A CA 1
ATOM 577 C C . ILE A 1 75 ? 0.591 29.984 16.094 1 95.94 75 ILE A C 1
ATOM 579 O O . ILE A 1 75 ? 0.586 30.922 16.906 1 95.94 75 ILE A O 1
ATOM 583 N N . ARG A 1 76 ? 1.062 30.078 14.867 1 93.81 76 ARG A N 1
ATOM 584 C CA . ARG A 1 76 ? 1.534 31.359 14.359 1 93.81 76 ARG A CA 1
ATOM 585 C C . ARG A 1 76 ? 0.438 32.406 14.438 1 93.81 76 ARG A C 1
ATOM 587 O O . ARG A 1 76 ? 0.697 33.562 14.812 1 93.81 76 ARG A O 1
ATOM 594 N N . PHE A 1 77 ? -0.81 32.062 14.094 1 94.81 77 PHE A N 1
ATOM 595 C CA . PHE A 1 77 ? -1.961 32.969 14.195 1 94.81 77 PHE A CA 1
ATOM 596 C C . PHE A 1 77 ? -2.145 33.438 15.625 1 94.81 77 PHE A C 1
ATOM 598 O O . PHE A 1 77 ? -2.268 34.656 15.859 1 94.81 77 PHE A O 1
ATOM 605 N N . VAL A 1 78 ? -2.07 32.562 16.594 1 96.25 78 VAL A N 1
ATOM 606 C CA . VAL A 1 78 ? -2.297 32.875 17.984 1 96.25 78 VAL A CA 1
ATOM 607 C C . VAL A 1 78 ? -1.193 33.812 18.484 1 96.25 78 VAL A C 1
ATOM 609 O O . VAL A 1 78 ? -1.472 34.844 19.109 1 96.25 78 VAL A O 1
ATOM 612 N N . LYS A 1 79 ? -0.011 33.469 18.125 1 95.56 79 LYS A N 1
ATOM 613 C CA . LYS A 1 79 ? 1.122 34.281 18.547 1 95.56 79 LYS A CA 1
ATOM 614 C C . LYS A 1 79 ? 1.056 35.688 17.953 1 95.56 79 LYS A C 1
ATOM 616 O O . LYS A 1 79 ? 1.354 36.688 18.625 1 95.56 79 LYS A O 1
ATOM 621 N N . ASN A 1 80 ? 0.768 35.781 16.734 1 94.56 80 ASN A N 1
ATOM 622 C CA . ASN A 1 80 ? 0.605 37.062 16.062 1 94.56 80 ASN A CA 1
ATOM 623 C C . ASN A 1 80 ? -0.492 37.906 16.719 1 94.56 80 ASN A C 1
ATOM 625 O O . ASN A 1 80 ? -0.338 39.094 16.891 1 94.56 80 ASN A O 1
ATOM 629 N N . ARG A 1 81 ? -1.686 37.281 17.047 1 95.12 81 ARG A N 1
ATOM 630 C CA . ARG A 1 81 ? -2.787 38 17.703 1 95.12 81 ARG A CA 1
ATOM 631 C C . ARG A 1 81 ? -2.361 38.531 19.062 1 95.12 81 ARG A C 1
ATOM 633 O O . ARG A 1 81 ? -2.729 39.656 19.438 1 95.12 81 ARG A O 1
ATOM 640 N N . ILE A 1 82 ? -1.49 37.75 19.781 1 95.56 82 ILE A N 1
ATOM 641 C CA . ILE A 1 82 ? -0.995 38.188 21.078 1 95.56 82 ILE A CA 1
ATOM 642 C C . ILE A 1 82 ? -0.087 39.406 20.906 1 95.56 82 ILE A C 1
ATOM 644 O O . ILE A 1 82 ? -0.223 40.406 21.625 1 95.56 82 ILE A O 1
ATOM 648 N N . ALA A 1 83 ? 0.717 39.312 19.938 1 93.94 83 ALA A N 1
ATOM 649 C CA . ALA A 1 83 ? 1.702 40.375 19.688 1 93.94 83 ALA A CA 1
ATOM 650 C C . ALA A 1 83 ? 1.021 41.688 19.297 1 93.94 83 ALA A C 1
ATOM 652 O O . ALA A 1 83 ? 1.531 42.781 19.609 1 93.94 83 ALA A O 1
ATOM 653 N N . LYS A 1 84 ? -0.109 41.625 18.781 1 92.44 84 LYS A N 1
ATOM 654 C CA . LYS A 1 84 ? -0.774 42.812 18.234 1 92.44 84 LYS A CA 1
ATOM 655 C C . LYS A 1 84 ? -1.834 43.344 19.188 1 92.44 84 LYS A C 1
ATOM 657 O O . LYS A 1 84 ? -2.551 44.312 18.875 1 92.44 84 LYS A O 1
ATOM 662 N N . LEU A 1 85 ? -1.988 42.75 20.312 1 92.88 85 LEU A N 1
ATOM 663 C CA . LEU A 1 85 ? -2.932 43.25 21.297 1 92.88 85 LEU A CA 1
ATOM 664 C C . LEU A 1 85 ? -2.566 44.656 21.719 1 92.88 85 LEU A C 1
ATOM 666 O O . LEU A 1 85 ? -1.425 44.938 22.094 1 92.88 85 LEU A O 1
ATOM 670 N N . PRO A 1 86 ? -3.473 45.562 21.609 1 91.88 86 PRO A N 1
ATOM 671 C CA . PRO A 1 86 ? -3.189 46.938 22.031 1 91.88 86 PRO A CA 1
ATOM 672 C C . PRO A 1 86 ? -2.824 47.062 23.5 1 91.88 86 PRO A C 1
ATOM 674 O O . PRO A 1 86 ? -3.457 46.406 24.344 1 91.88 86 PRO A O 1
ATOM 677 N N . ILE A 1 87 ? -1.897 47.938 23.844 1 86.94 87 ILE A N 1
ATOM 678 C CA . ILE A 1 87 ? -1.404 48.156 25.203 1 86.94 87 ILE A CA 1
ATOM 679 C C . ILE A 1 87 ? -2.445 48.906 26.016 1 86.94 87 ILE A C 1
ATOM 681 O O . ILE A 1 87 ? -2.43 48.875 27.25 1 86.94 87 ILE A O 1
ATOM 685 N N . THR A 1 88 ? -3.383 49.531 25.25 1 92.56 88 THR A N 1
ATOM 686 C CA . THR A 1 88 ? -4.398 50.375 25.891 1 92.56 88 THR A CA 1
ATOM 687 C C . THR A 1 88 ? -5.492 49.5 26.5 1 92.56 88 THR A C 1
ATOM 689 O O . THR A 1 88 ? -6.285 49.969 27.312 1 92.56 88 THR A O 1
ATOM 692 N N . LEU A 1 89 ? -5.586 48.219 26.172 1 93.25 89 LEU A N 1
ATOM 693 C CA . LEU A 1 89 ? -6.605 47.312 26.688 1 93.25 89 LEU A CA 1
ATOM 694 C C . LEU A 1 89 ? -6.266 46.875 28.094 1 93.25 89 LEU A C 1
ATOM 696 O O . LEU A 1 89 ? -5.098 46.656 28.422 1 93.25 89 LEU A O 1
ATOM 700 N N . SER A 1 90 ? -7.328 46.812 28.859 1 94.94 90 SER A N 1
ATOM 701 C CA . SER A 1 90 ? -7.152 46.125 30.125 1 94.94 90 SER A CA 1
ATOM 702 C C . SER A 1 90 ? -6.848 44.656 29.906 1 94.94 90 SER A C 1
ATOM 704 O O . SER A 1 90 ? -7.082 44.125 28.828 1 94.94 90 SER A O 1
ATOM 706 N N . GLU A 1 91 ? -6.277 44 30.906 1 95.19 91 GLU A N 1
ATOM 707 C CA . GLU A 1 91 ? -5.996 42.594 30.828 1 95.19 91 GLU A CA 1
ATOM 708 C C . GLU A 1 91 ? -7.258 41.781 30.5 1 95.19 91 GLU A C 1
ATOM 710 O O . GLU A 1 91 ? -7.227 40.875 29.688 1 95.19 91 GLU A O 1
ATOM 715 N N . SER A 1 92 ? -8.352 42.219 31.172 1 96.5 92 SER A N 1
ATOM 716 C CA . SER A 1 92 ? -9.625 41.531 30.953 1 96.5 92 SER A CA 1
ATOM 717 C C . SER A 1 92 ? -10.094 41.719 29.5 1 96.5 92 SER A C 1
ATOM 719 O O . SER A 1 92 ? -10.555 40.75 28.891 1 96.5 92 SER A O 1
ATOM 721 N N . GLU A 1 93 ? -9.922 42.844 28.953 1 96.56 93 GLU A N 1
ATOM 722 C CA . GLU A 1 93 ? -10.305 43.125 27.562 1 96.56 93 GLU A CA 1
ATOM 723 C C . GLU A 1 93 ? -9.398 42.375 26.578 1 96.56 93 GLU A C 1
ATOM 725 O O . GLU A 1 93 ? -9.875 41.844 25.578 1 96.56 93 GLU A O 1
ATOM 730 N N . ALA A 1 94 ? -8.125 42.312 26.891 1 96.69 94 ALA A N 1
ATOM 731 C CA . ALA A 1 94 ? -7.148 41.656 26.047 1 96.69 94 ALA A CA 1
ATOM 732 C C . ALA A 1 94 ? -7.418 40.156 26 1 96.69 94 ALA A C 1
ATOM 734 O O . ALA A 1 94 ? -7.426 39.531 24.922 1 96.69 94 ALA A O 1
ATOM 735 N N . LYS A 1 95 ? -7.699 39.562 27.125 1 97.06 95 LYS A N 1
ATOM 736 C CA . LYS A 1 95 ? -8 38.156 27.219 1 97.06 95 LYS A CA 1
ATOM 737 C C . LYS A 1 95 ? -9.281 37.812 26.469 1 97.06 95 LYS A C 1
ATOM 739 O O . LYS A 1 95 ? -9.344 36.781 25.766 1 97.06 95 LYS A O 1
ATOM 744 N N . ALA A 1 96 ? -10.289 38.625 26.641 1 97.31 96 ALA A N 1
ATOM 745 C CA . ALA A 1 96 ? -11.555 38.406 25.953 1 97.31 96 ALA A CA 1
ATOM 746 C C . ALA A 1 96 ? -11.375 38.469 24.438 1 97.31 96 ALA A C 1
ATOM 748 O O . ALA A 1 96 ? -11.953 37.688 23.688 1 97.31 96 ALA A O 1
ATOM 749 N N . SER A 1 97 ? -10.617 39.438 24.016 1 96.44 97 SER A N 1
ATOM 750 C CA . SER A 1 97 ? -10.344 39.594 22.594 1 96.44 97 SER A CA 1
ATOM 751 C C . SER A 1 97 ? -9.617 38.375 22.016 1 96.44 97 SER A C 1
ATOM 753 O O . SER A 1 97 ? -10.016 37.844 20.984 1 96.44 97 SER A O 1
ATOM 755 N N . LEU A 1 98 ? -8.594 37.906 22.734 1 96.81 98 LEU A N 1
ATOM 756 C CA . LEU A 1 98 ? -7.812 36.75 22.297 1 96.81 98 LEU A CA 1
ATOM 757 C C . LEU A 1 98 ? -8.664 35.5 22.266 1 96.81 98 LEU A C 1
ATOM 759 O O . LEU A 1 98 ? -8.602 34.719 21.312 1 96.81 98 LEU A O 1
ATOM 763 N N . HIS A 1 99 ? -9.453 35.281 23.312 1 97.56 99 HIS A N 1
ATOM 764 C CA . HIS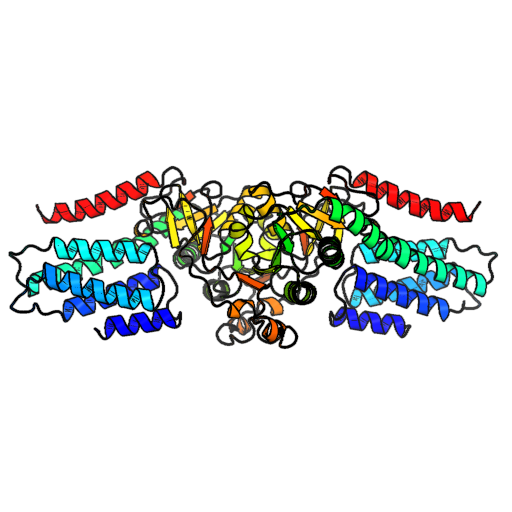 A 1 99 ? -10.375 34.156 23.375 1 97.56 99 HIS A CA 1
ATOM 765 C C . HIS A 1 99 ? -11.312 34.125 22.172 1 97.56 99 HIS A C 1
ATOM 767 O O . HIS A 1 99 ? -11.508 33.094 21.547 1 97.56 99 HIS A O 1
ATOM 773 N N . SER A 1 100 ? -11.844 35.281 21.828 1 97.31 100 SER A N 1
ATOM 774 C CA . SER A 1 100 ? -12.766 35.438 20.703 1 97.31 100 SER A CA 1
ATOM 775 C C . SER A 1 100 ? -12.07 35.188 19.375 1 97.31 100 SER A C 1
ATOM 777 O O . SER A 1 100 ? -12.641 34.562 18.469 1 97.31 100 SER A O 1
ATOM 779 N N . ASP A 1 101 ? -10.867 35.625 19.281 1 96.56 101 ASP A N 1
ATOM 780 C CA . ASP A 1 101 ? -10.094 35.406 18.062 1 96.56 101 ASP A CA 1
ATOM 781 C C . ASP A 1 101 ? -9.852 33.938 17.812 1 96.56 101 ASP A C 1
ATOM 783 O O . ASP A 1 101 ? -9.992 33.438 16.688 1 96.56 101 ASP A O 1
ATOM 787 N N . ILE A 1 102 ? -9.5 33.219 18.844 1 97.81 102 ILE A N 1
ATOM 788 C CA . ILE A 1 102 ? -9.258 31.781 18.734 1 97.81 102 ILE A CA 1
ATOM 789 C C . ILE A 1 102 ? -10.555 31.078 18.359 1 97.81 102 ILE A C 1
ATOM 791 O O . ILE A 1 102 ? -10.562 30.203 17.484 1 97.81 102 ILE A O 1
ATOM 795 N N . GLU A 1 103 ? -11.641 31.453 18.984 1 97.62 103 GLU A N 1
ATOM 796 C CA . GLU A 1 103 ? -12.953 30.891 18.672 1 97.62 103 GLU A CA 1
ATOM 797 C C . GLU A 1 103 ? -13.336 31.125 17.219 1 97.62 103 GLU A C 1
ATOM 799 O O . GLU A 1 103 ? -13.836 30.234 16.531 1 97.62 103 GLU A O 1
ATOM 804 N N . ARG A 1 104 ? -13.109 32.312 16.781 1 97.12 104 ARG A N 1
ATOM 805 C CA . ARG A 1 104 ? -13.406 32.656 15.398 1 97.12 104 ARG A CA 1
ATOM 806 C C . ARG A 1 104 ? -12.562 31.844 14.43 1 97.12 104 ARG A C 1
ATOM 808 O O . ARG A 1 104 ? -13.055 31.406 13.391 1 97.12 104 ARG A O 1
ATOM 815 N N . PHE A 1 105 ? -11.328 31.656 14.766 1 96.94 105 PHE A N 1
ATOM 816 C CA . PHE A 1 105 ? -10.445 30.844 13.938 1 96.94 105 PHE A CA 1
ATOM 817 C C . PHE A 1 105 ? -11.008 29.438 13.789 1 96.94 105 PHE A C 1
ATOM 819 O O . PHE A 1 105 ? -11.133 28.922 12.672 1 96.94 105 PHE A O 1
ATOM 826 N N . ILE A 1 106 ? -11.375 28.766 14.875 1 97.88 106 ILE A N 1
ATOM 827 C CA . ILE A 1 106 ? -11.914 27.422 14.875 1 97.88 106 ILE A CA 1
ATOM 828 C C . ILE A 1 106 ? -13.18 27.359 14.023 1 97.88 106 ILE A C 1
ATOM 830 O O . ILE A 1 106 ? -13.32 26.5 13.148 1 97.88 106 ILE A O 1
ATOM 834 N N . ASN A 1 107 ? -14.039 28.328 14.195 1 97.62 107 ASN A N 1
ATOM 835 C CA . ASN A 1 107 ? -15.352 28.328 13.562 1 97.62 107 ASN A CA 1
ATOM 836 C C . ASN A 1 107 ? -15.258 28.672 12.078 1 97.62 107 ASN A C 1
ATOM 838 O O . ASN A 1 107 ? -15.969 28.078 11.258 1 97.62 107 ASN A O 1
ATOM 842 N N . GLU A 1 108 ? -14.367 29.547 11.719 1 96.38 108 GLU A N 1
ATOM 843 C CA . GLU A 1 108 ? -14.312 30.016 10.336 1 96.38 108 GLU A CA 1
ATOM 844 C C . GLU A 1 108 ? -13.328 29.188 9.516 1 96.38 108 GLU A C 1
ATOM 846 O O . GLU A 1 108 ? -13.656 28.734 8.414 1 96.38 108 GLU A O 1
ATOM 851 N N . LYS A 1 109 ? -12.125 28.891 10.055 1 96.5 109 LYS A N 1
ATOM 852 C CA . LYS A 1 109 ? -11.039 28.328 9.266 1 96.5 109 LYS A CA 1
ATOM 853 C C . LYS A 1 109 ? -11.102 26.797 9.273 1 96.5 109 LYS A C 1
ATOM 855 O O . LYS A 1 109 ? -10.508 26.141 8.406 1 96.5 109 LYS A O 1
ATOM 860 N N . ILE A 1 110 ? -11.828 26.219 10.234 1 96.94 110 ILE A N 1
ATOM 861 C CA . ILE A 1 110 ? -11.875 24.766 10.32 1 96.94 110 ILE A CA 1
ATOM 862 C C . ILE A 1 110 ? -13.305 24.281 10.07 1 96.94 110 ILE A C 1
ATOM 864 O O . ILE A 1 110 ? -13.602 23.734 9.008 1 96.94 110 ILE A O 1
ATOM 868 N N . ILE A 1 111 ? -14.258 24.641 10.945 1 96.88 111 ILE A N 1
ATOM 869 C CA . ILE A 1 111 ? -15.625 24.125 10.867 1 96.88 111 ILE A CA 1
ATOM 870 C C . ILE A 1 111 ? -16.328 24.719 9.656 1 96.88 111 ILE A C 1
ATOM 872 O O . ILE A 1 111 ? -16.906 24 8.836 1 96.88 111 ILE A O 1
ATOM 876 N N . GLY A 1 112 ? -16.328 26.109 9.555 1 97.19 112 GLY A N 1
ATOM 877 C CA . GLY A 1 112 ? -16.953 26.781 8.43 1 97.19 112 GLY A CA 1
ATOM 878 C C . GLY A 1 112 ? -16.328 26.422 7.094 1 97.19 112 GLY A C 1
ATOM 879 O O . GLY A 1 112 ? -17.031 26.312 6.082 1 97.19 112 GLY A O 1
ATOM 880 N N . ALA A 1 113 ? -15.016 26.266 7.105 1 97.38 113 ALA A N 1
ATOM 881 C CA . ALA A 1 113 ? -14.297 25.859 5.898 1 97.38 113 ALA A CA 1
ATOM 882 C C . ALA A 1 113 ? -14.789 24.5 5.398 1 97.38 113 ALA A C 1
ATOM 884 O O . ALA A 1 113 ? -15.008 24.312 4.199 1 97.38 113 ALA A O 1
ATOM 885 N N . ASP A 1 114 ? -15 23.516 6.293 1 97.31 114 ASP A N 1
ATOM 886 C CA . ASP A 1 114 ? -15.5 22.203 5.926 1 97.31 114 ASP A CA 1
ATOM 887 C C . ASP A 1 114 ? -16.875 22.297 5.266 1 97.31 114 ASP A C 1
ATOM 889 O O . ASP A 1 114 ? -17.141 21.609 4.277 1 97.31 114 ASP A O 1
ATOM 893 N N . THR A 1 115 ? -17.703 23.188 5.836 1 97.56 115 THR A N 1
ATOM 894 C CA . THR A 1 115 ? -19.047 23.359 5.289 1 97.56 115 THR A CA 1
ATOM 895 C C . THR A 1 115 ? -18.984 23.875 3.855 1 97.56 115 THR A C 1
ATOM 897 O O . THR A 1 115 ? -19.688 23.375 2.979 1 97.56 115 THR A O 1
ATOM 900 N N . VAL A 1 116 ? -18.156 24.781 3.602 1 98.12 116 VAL A N 1
ATOM 901 C CA . VAL A 1 116 ? -18 25.375 2.271 1 98.12 116 VAL A CA 1
ATOM 902 C C . VAL A 1 116 ? -17.438 24.328 1.312 1 98.12 116 VAL A C 1
ATOM 904 O O . VAL A 1 116 ? -17.906 24.203 0.177 1 98.12 116 VAL A O 1
ATOM 907 N N . ILE A 1 117 ? -16.469 23.562 1.765 1 98.56 117 ILE A N 1
ATOM 908 C CA . ILE A 1 117 ? -15.867 22.516 0.954 1 98.56 117 ILE A CA 1
ATOM 909 C C . ILE A 1 117 ? -16.938 21.5 0.558 1 98.56 117 ILE A C 1
ATOM 911 O O . ILE A 1 117 ? -17 21.078 -0.6 1 98.56 117 ILE A O 1
ATOM 915 N N . VAL A 1 118 ? -17.781 21.078 1.495 1 98.62 118 VAL A N 1
ATOM 916 C CA . VAL A 1 118 ? -18.844 20.109 1.256 1 98.62 118 VAL A CA 1
ATOM 917 C C . VAL A 1 118 ? -19.781 20.641 0.186 1 98.62 118 VAL A C 1
ATOM 919 O O . VAL A 1 118 ? -20.172 19.906 -0.73 1 98.62 118 VAL A O 1
ATOM 922 N N . GLU A 1 119 ? -20.109 21.953 0.282 1 98.19 119 GLU A N 1
ATOM 923 C CA . GLU A 1 119 ? -21.016 22.562 -0.676 1 98.19 119 GLU A CA 1
ATOM 924 C C . GLU A 1 119 ? -20.422 22.562 -2.084 1 98.19 119 GLU A C 1
ATOM 926 O O . GLU A 1 119 ? -21.141 22.312 -3.059 1 98.19 119 GLU A O 1
ATOM 931 N N . HIS A 1 120 ? -19.188 22.766 -2.158 1 98.25 120 HIS A N 1
ATOM 932 C CA . HIS A 1 120 ? -18.516 22.734 -3.453 1 98.25 120 HIS A CA 1
ATOM 933 C C . HIS A 1 120 ? -18.406 21.312 -3.971 1 98.25 120 HIS A C 1
ATOM 935 O O . HIS A 1 120 ? -18.781 21.016 -5.109 1 98.25 120 HIS A O 1
ATOM 941 N N . ALA A 1 121 ? -17.984 20.406 -3.117 1 98.56 121 ALA A N 1
ATOM 942 C CA . ALA A 1 121 ? -17.625 19.047 -3.514 1 98.56 121 ALA A CA 1
ATOM 943 C C . ALA A 1 121 ? -18.859 18.25 -3.951 1 98.56 121 ALA A C 1
ATOM 945 O O . ALA A 1 121 ? -18.781 17.438 -4.863 1 98.56 121 ALA A O 1
ATOM 946 N N . VAL A 1 122 ? -19.984 18.516 -3.303 1 98.38 122 VAL A N 1
ATOM 947 C CA . VAL A 1 122 ? -21.219 17.766 -3.59 1 98.38 122 VAL A CA 1
ATOM 948 C C . VAL A 1 122 ? -21.656 18.047 -5.023 1 98.38 122 VAL A C 1
ATOM 950 O O . VAL A 1 122 ? -22.281 17.188 -5.664 1 98.38 122 VAL A O 1
ATOM 953 N N . THR A 1 123 ? -21.328 19.234 -5.578 1 97.94 123 THR A N 1
ATOM 954 C CA . THR A 1 123 ? -21.703 19.594 -6.941 1 97.94 123 THR A CA 1
ATOM 955 C C . THR A 1 123 ? -20.984 18.719 -7.953 1 97.94 123 THR A C 1
ATOM 957 O O . THR A 1 123 ? -21.375 18.641 -9.117 1 97.94 123 THR A O 1
ATOM 960 N N . LYS A 1 124 ? -19.906 17.984 -7.547 1 98 124 LYS A N 1
ATOM 961 C CA . LYS A 1 124 ? -19.109 17.156 -8.445 1 98 124 LYS A CA 1
ATOM 962 C C . LYS A 1 124 ? -19.625 15.711 -8.445 1 98 124 LYS A C 1
ATOM 964 O O . LYS A 1 124 ? -19.156 14.883 -9.227 1 98 124 LYS A O 1
ATOM 969 N N . ILE A 1 125 ? -20.578 15.414 -7.566 1 98.5 125 ILE A N 1
ATOM 970 C CA . ILE A 1 125 ? -21.125 14.062 -7.477 1 98.5 125 ILE A CA 1
ATOM 971 C C . ILE A 1 125 ? -22.422 13.977 -8.281 1 98.5 125 ILE A C 1
ATOM 973 O O . ILE A 1 125 ? -23.344 14.773 -8.086 1 98.5 125 ILE A O 1
ATOM 977 N N . ARG A 1 126 ? -22.5 13.031 -9.148 1 97.88 126 ARG A N 1
ATOM 978 C CA . ARG A 1 126 ? -23.656 12.797 -10.008 1 97.88 126 ARG A CA 1
ATOM 979 C C . ARG A 1 126 ? -24.219 11.398 -9.789 1 97.88 126 ARG A C 1
ATOM 981 O O . ARG A 1 126 ? -23.531 10.516 -9.266 1 97.88 126 ARG A O 1
ATOM 988 N N . ASP A 1 127 ? -25.406 11.289 -10.266 1 97.81 127 ASP A N 1
ATOM 989 C CA . ASP A 1 127 ? -26.016 9.969 -10.195 1 97.81 127 ASP A CA 1
ATOM 990 C C . ASP A 1 127 ? -25.25 8.961 -11.039 1 97.81 127 ASP A C 1
ATOM 992 O O . ASP A 1 127 ? -24.906 9.242 -12.188 1 97.81 127 ASP A O 1
ATOM 996 N N . GLY A 1 128 ? -25.031 7.848 -10.43 1 97.94 128 GLY A N 1
ATOM 997 C CA . GLY A 1 128 ? -24.328 6.801 -11.148 1 97.94 128 GLY A CA 1
ATOM 998 C C . GLY A 1 128 ? -22.828 6.781 -10.852 1 97.94 128 GLY A C 1
ATOM 999 O O . GLY A 1 128 ? -22.125 5.863 -11.266 1 97.94 128 GLY A O 1
ATOM 1000 N N . ASP A 1 129 ? -22.422 7.773 -10.109 1 98.56 129 ASP A N 1
ATOM 1001 C CA . ASP A 1 129 ? -21 7.859 -9.797 1 98.56 129 ASP A CA 1
ATOM 1002 C C . ASP A 1 129 ? -20.562 6.676 -8.938 1 98.56 129 ASP A C 1
ATOM 1004 O O . ASP A 1 129 ? -21.312 6.188 -8.102 1 98.56 129 ASP A O 1
ATOM 1008 N N . VAL A 1 130 ? -19.422 6.176 -9.234 1 98.75 130 VAL A N 1
ATOM 1009 C CA . VAL A 1 130 ? -18.688 5.254 -8.375 1 98.75 130 VAL A CA 1
ATOM 1010 C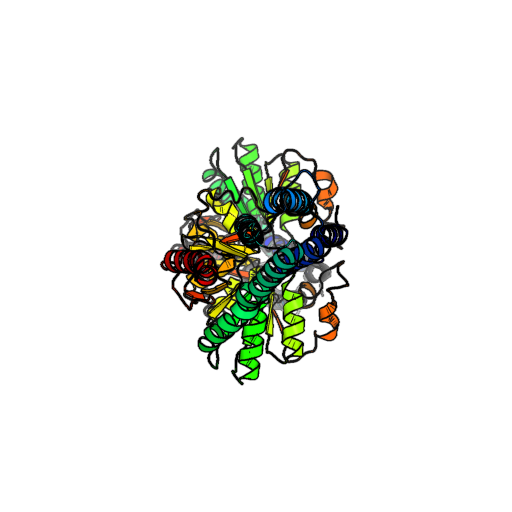 C . VAL A 1 130 ? -17.5 5.973 -7.746 1 98.75 130 VAL A C 1
ATOM 1012 O O . VAL A 1 130 ? -16.5 6.234 -8.414 1 98.75 130 VAL A O 1
ATOM 1015 N N . LEU A 1 131 ? -17.672 6.242 -6.492 1 98.81 131 LEU A N 1
ATOM 1016 C CA . LEU A 1 131 ? -16.688 7.059 -5.789 1 98.81 131 LEU A CA 1
ATOM 1017 C C . LEU A 1 131 ? -15.688 6.18 -5.047 1 98.81 131 LEU A C 1
ATOM 1019 O O . LEU A 1 131 ? -16 5.051 -4.672 1 98.81 131 LEU A O 1
ATOM 1023 N N . LEU A 1 132 ? -14.5 6.656 -4.949 1 98.75 132 LEU A N 1
ATOM 1024 C CA . LEU A 1 132 ? -13.469 5.984 -4.164 1 98.75 132 LEU A CA 1
ATOM 1025 C C . LEU A 1 132 ? -12.836 6.945 -3.164 1 98.75 132 LEU A C 1
ATOM 1027 O O . LEU A 1 132 ? -12.539 8.094 -3.502 1 98.75 132 LEU A O 1
ATOM 1031 N N . THR A 1 133 ? -12.719 6.523 -1.955 1 98.5 133 THR A N 1
ATOM 1032 C CA . THR A 1 133 ? -11.984 7.266 -0.938 1 98.5 133 THR A CA 1
ATOM 1033 C C . THR A 1 133 ? -10.992 6.359 -0.218 1 98.5 133 THR A C 1
ATOM 1035 O O . THR A 1 133 ? -11.055 5.133 -0.352 1 98.5 133 THR A O 1
ATOM 1038 N N . TYR A 1 134 ? -10.031 6.965 0.441 1 97.19 134 TYR A N 1
ATOM 1039 C CA . TYR A 1 134 ? -8.969 6.246 1.14 1 97.19 134 TYR A CA 1
ATOM 1040 C C . TYR A 1 134 ? -8.859 6.715 2.586 1 97.19 134 TYR A C 1
ATOM 1042 O O . TYR A 1 134 ? -8.766 7.918 2.85 1 97.19 134 TYR A O 1
ATOM 1050 N N . GLY A 1 135 ? -8.828 5.684 3.486 1 93.06 135 GLY A N 1
ATOM 1051 C CA . GLY A 1 135 ? -8.758 6.016 4.902 1 93.06 135 GLY A CA 1
ATOM 1052 C C . GLY A 1 135 ? -10.031 6.629 5.438 1 93.06 135 GLY A C 1
ATOM 1053 O O . GLY A 1 135 ? -11.133 6.188 5.098 1 93.06 135 GLY A O 1
ATOM 1054 N N . SER A 1 136 ? -9.859 7.57 6.406 1 92.31 136 SER A N 1
ATOM 1055 C CA . SER A 1 136 ? -10.977 8.266 7.027 1 92.31 136 SER A CA 1
ATOM 1056 C C . SER A 1 136 ? -10.711 9.766 7.125 1 92.31 136 SER A C 1
ATOM 1058 O O . SER A 1 136 ? -9.742 10.188 7.754 1 92.31 136 SER A O 1
ATOM 1060 N N . SER A 1 137 ? -11.422 10.461 6.359 1 93.31 137 SER A N 1
ATOM 1061 C CA . SER A 1 137 ? -11.406 11.922 6.41 1 93.31 137 SER A CA 1
ATOM 1062 C C . SER A 1 137 ? -12.781 12.477 6.781 1 93.31 137 SER A C 1
ATOM 1064 O O . SER A 1 137 ? -13.789 12.094 6.191 1 93.31 137 SER A O 1
ATOM 1066 N N . THR A 1 138 ? -12.781 13.328 7.73 1 93.69 138 THR A N 1
ATOM 1067 C CA . THR A 1 138 ? -14.031 13.914 8.211 1 93.69 138 THR A CA 1
ATOM 1068 C C . THR A 1 138 ? -14.742 14.664 7.09 1 93.69 138 THR A C 1
ATOM 1070 O O . THR A 1 138 ? -15.953 14.508 6.906 1 93.69 138 THR A O 1
ATOM 1073 N N . VAL A 1 139 ? -14.023 15.469 6.359 1 96.69 139 VAL A N 1
ATOM 1074 C CA . VAL A 1 139 ? -14.641 16.281 5.316 1 96.69 139 VAL A CA 1
ATOM 1075 C C . VAL A 1 139 ? -15.203 15.383 4.219 1 96.69 139 VAL A C 1
ATOM 1077 O O . VAL A 1 139 ? -16.266 15.68 3.65 1 96.69 139 VAL A O 1
ATOM 1080 N N . ILE A 1 140 ? -14.547 14.227 3.916 1 97.75 140 ILE A N 1
ATOM 1081 C CA . ILE A 1 140 ? -15.031 13.297 2.906 1 97.75 140 ILE A CA 1
ATOM 1082 C C . ILE A 1 140 ? -16.312 12.633 3.387 1 97.75 140 ILE A C 1
ATOM 1084 O O . ILE A 1 140 ? -17.266 12.477 2.615 1 97.75 140 ILE A O 1
ATOM 1088 N N . GLU A 1 141 ? -16.297 12.281 4.645 1 97.44 141 GLU A N 1
ATOM 1089 C CA . GLU A 1 141 ? -17.516 11.734 5.227 1 97.44 141 GLU A CA 1
ATOM 1090 C C . GLU A 1 141 ? -18.688 12.711 5.074 1 97.44 141 GLU A C 1
ATOM 1092 O O . GLU A 1 141 ? -19.781 12.32 4.656 1 97.44 141 GLU A O 1
ATOM 1097 N N . MET A 1 142 ? -18.453 13.945 5.418 1 98 142 MET A N 1
ATOM 1098 C CA . MET A 1 142 ? -19.484 14.969 5.336 1 98 142 MET A CA 1
ATOM 1099 C C . MET A 1 142 ? -20 15.117 3.904 1 98 142 MET A C 1
ATOM 1101 O O . MET A 1 142 ? -21.203 15.281 3.682 1 98 142 MET A O 1
ATOM 1105 N N . ILE A 1 143 ? -19.109 15.039 2.947 1 98.62 143 ILE A N 1
ATOM 1106 C CA . ILE A 1 143 ? -19.453 15.164 1.535 1 98.62 143 ILE A CA 1
ATOM 1107 C C . ILE A 1 143 ? -20.359 14.008 1.123 1 98.62 143 ILE A C 1
ATOM 1109 O O . ILE A 1 143 ? -21.422 14.219 0.513 1 98.62 143 ILE A O 1
ATOM 1113 N N . LEU A 1 144 ? -19.984 12.758 1.472 1 98.62 144 LEU A N 1
ATOM 1114 C CA . LEU A 1 144 ? -20.719 11.562 1.09 1 98.62 144 LEU A CA 1
ATOM 1115 C C . LEU A 1 144 ? -22.094 11.539 1.749 1 98.62 144 LEU A C 1
ATOM 1117 O O . LEU A 1 144 ? -23.109 11.242 1.095 1 98.62 144 LEU A O 1
ATOM 1121 N N . VAL A 1 145 ? -22.141 11.938 2.98 1 98.38 145 VAL A N 1
ATOM 1122 C CA . VAL A 1 145 ? -23.391 11.945 3.725 1 98.38 145 VAL A CA 1
ATOM 1123 C C . VAL A 1 145 ? -24.328 13.016 3.15 1 98.38 145 VAL A C 1
ATOM 1125 O O . VAL A 1 145 ? -25.5 12.75 2.914 1 98.38 145 VAL A O 1
ATOM 1128 N N . HIS A 1 146 ? -23.781 14.188 2.934 1 98.5 146 HIS A N 1
ATOM 1129 C CA . HIS A 1 146 ? -24.594 15.273 2.389 1 98.5 146 HIS A CA 1
ATOM 1130 C C . HIS A 1 146 ? -25.125 14.93 1.001 1 98.5 146 HIS A C 1
ATOM 1132 O O . HIS A 1 146 ? -26.281 15.188 0.693 1 98.5 146 HIS A O 1
ATOM 1138 N N . ALA A 1 147 ? -24.281 14.352 0.17 1 98.44 147 ALA A N 1
ATOM 1139 C CA . ALA A 1 147 ? -24.703 13.906 -1.153 1 98.44 147 ALA A CA 1
ATOM 1140 C C . ALA A 1 147 ? -25.859 12.898 -1.048 1 98.44 147 ALA A C 1
ATOM 1142 O O . ALA A 1 147 ? -26.828 12.984 -1.795 1 98.44 147 ALA A O 1
ATOM 1143 N N . HIS A 1 148 ? -25.703 12.008 -0.133 1 98.31 148 HIS A N 1
ATOM 1144 C CA . HIS A 1 148 ? -26.734 11 0.102 1 98.31 148 HIS A CA 1
ATOM 1145 C C . HIS A 1 148 ? -28.031 11.648 0.565 1 98.31 148 HIS A C 1
ATOM 1147 O O . HIS A 1 148 ? -29.109 11.289 0.097 1 98.31 148 HIS A O 1
ATOM 1153 N N . GLU A 1 149 ? -27.953 12.586 1.407 1 97.75 149 GLU A N 1
ATOM 1154 C CA . GLU A 1 149 ? -29.109 13.305 1.935 1 97.75 149 GLU A CA 1
ATOM 1155 C C . GLU A 1 149 ? -29.812 14.086 0.835 1 97.75 149 GLU A C 1
ATOM 1157 O O . GLU A 1 149 ? -31.031 14.281 0.89 1 97.75 149 GLU A O 1
ATOM 1162 N N . LEU A 1 150 ? -29.094 14.508 -0.102 1 97.69 150 LEU A N 1
ATOM 1163 C CA . LEU A 1 150 ? -29.641 15.242 -1.232 1 97.69 150 LEU A CA 1
ATOM 1164 C C . LEU A 1 150 ? -30.328 14.289 -2.215 1 97.69 150 LEU A C 1
ATOM 1166 O O . LEU A 1 150 ? -30.922 14.734 -3.201 1 97.69 150 LEU A O 1
ATOM 1170 N N . GLY A 1 151 ? -30.141 13.016 -2.023 1 97.62 151 GLY A N 1
ATOM 1171 C CA . GLY A 1 151 ? -30.828 12.031 -2.852 1 97.62 151 GLY A CA 1
ATOM 1172 C C . GLY A 1 151 ? -29.984 11.539 -4.008 1 97.62 151 GLY A C 1
ATOM 1173 O O . GLY A 1 151 ? -30.484 10.836 -4.891 1 97.62 151 GLY A O 1
ATOM 1174 N N . LYS A 1 152 ? -28.719 11.867 -3.977 1 97.69 152 LYS A N 1
ATOM 1175 C CA . LYS A 1 152 ? -27.828 11.398 -5.043 1 97.69 152 LYS A CA 1
ATOM 1176 C C . LYS A 1 152 ? -27.578 9.898 -4.926 1 97.69 152 LYS A C 1
ATOM 1178 O O . LYS A 1 152 ? -27.422 9.375 -3.82 1 97.69 152 LYS A O 1
ATOM 1183 N N . LYS A 1 153 ? -27.562 9.328 -6.09 1 97.56 153 LYS A N 1
ATOM 1184 C CA . LYS A 1 153 ? -27.344 7.883 -6.141 1 97.56 153 LYS A CA 1
ATOM 1185 C C . LYS A 1 153 ? -25.906 7.555 -6.547 1 97.56 153 LYS A C 1
ATOM 1187 O O . LYS A 1 153 ? -25.516 7.785 -7.691 1 97.56 153 LYS A O 1
ATOM 1192 N N . PHE A 1 154 ? -25.219 7.027 -5.609 1 98.25 154 PHE A N 1
ATOM 1193 C CA . PHE A 1 154 ? -23.828 6.664 -5.852 1 98.25 154 PHE A CA 1
ATOM 1194 C C . PHE A 1 154 ? -23.406 5.508 -4.953 1 98.25 154 PHE A C 1
ATOM 1196 O O . PHE A 1 154 ? -24.156 5.113 -4.047 1 98.25 154 PHE A O 1
ATOM 1203 N N . ARG A 1 155 ? -22.375 4.906 -5.254 1 97.94 155 ARG A N 1
ATOM 1204 C CA . ARG A 1 155 ? -21.734 3.941 -4.371 1 97.94 155 ARG A CA 1
ATOM 1205 C C . ARG A 1 155 ? -20.281 4.332 -4.098 1 97.94 155 ARG A C 1
ATOM 1207 O O . ARG A 1 155 ? -19.703 5.121 -4.844 1 97.94 155 ARG A O 1
ATOM 1214 N N . VAL A 1 156 ? -19.828 3.807 -3.012 1 98.12 156 VAL A N 1
ATOM 1215 C CA . VAL A 1 156 ? -18.516 4.273 -2.568 1 98.12 156 VAL A CA 1
ATOM 1216 C C . VAL A 1 156 ? -17.609 3.076 -2.275 1 98.12 156 VAL A C 1
ATOM 1218 O O . VAL A 1 156 ? -18.016 2.139 -1.585 1 98.12 156 VAL A O 1
ATOM 1221 N N . PHE A 1 157 ? -16.438 3.035 -2.9 1 97.5 157 PHE A N 1
ATOM 1222 C CA . PHE A 1 157 ? -15.352 2.17 -2.451 1 97.5 157 PHE A CA 1
ATOM 1223 C C . PHE A 1 157 ? -14.594 2.809 -1.293 1 97.5 157 PHE A C 1
ATOM 1225 O O . PHE A 1 157 ? -14.039 3.904 -1.433 1 97.5 157 PHE A O 1
ATOM 1232 N N . VAL A 1 158 ? -14.609 2.154 -0.154 1 96.75 158 VAL A N 1
ATOM 1233 C CA . VAL A 1 158 ? -13.781 2.564 0.976 1 96.75 158 VAL A CA 1
ATOM 1234 C C . VAL A 1 158 ? -12.508 1.719 1.019 1 96.75 158 VAL A C 1
ATOM 1236 O O . VAL A 1 158 ? -12.547 0.557 1.431 1 96.75 158 VAL A O 1
ATOM 1239 N N . VAL A 1 159 ? -11.453 2.371 0.561 1 96 159 VAL A N 1
ATOM 1240 C CA . VAL A 1 159 ? -10.156 1.698 0.509 1 96 159 VAL A CA 1
ATOM 1241 C C . VAL A 1 159 ? -9.406 1.932 1.814 1 96 159 VAL A C 1
ATOM 1243 O O . VAL A 1 159 ? -9.383 3.049 2.334 1 96 159 VAL A O 1
ATOM 1246 N N . ASP A 1 160 ? -8.789 0.895 2.305 1 92.12 160 ASP A N 1
ATOM 1247 C CA . ASP A 1 160 ? -8.133 0.941 3.607 1 92.12 160 ASP A CA 1
ATOM 1248 C C . ASP A 1 160 ? -6.738 0.315 3.541 1 92.12 160 ASP A C 1
ATOM 1250 O O . ASP A 1 160 ? -6.371 -0.288 2.531 1 92.12 160 ASP A O 1
ATOM 1254 N N . SER A 1 161 ? -5.988 0.678 4.473 1 87.62 161 SER A N 1
ATOM 1255 C CA . SER A 1 161 ? -4.664 0.086 4.605 1 87.62 161 SER A CA 1
ATOM 1256 C C . SER A 1 161 ? -4.246 -0.02 6.066 1 87.62 161 SER A C 1
ATOM 1258 O O . SER A 1 161 ? -4.789 0.682 6.926 1 87.62 161 SER A O 1
ATOM 1260 N N . ARG A 1 162 ? -3.379 -0.987 6.332 1 73.94 162 ARG A N 1
ATOM 1261 C CA . ARG A 1 162 ? -2.75 -1.051 7.645 1 73.94 162 ARG A CA 1
ATOM 1262 C C . ARG A 1 162 ? -1.704 0.048 7.809 1 73.94 162 ARG A C 1
ATOM 1264 O O . ARG A 1 162 ? -1.271 0.649 6.82 1 73.94 162 ARG A O 1
ATOM 1271 N N . PRO A 1 163 ? -1.378 0.377 9.055 1 63.5 163 PRO A N 1
ATOM 1272 C CA . PRO A 1 163 ? -1.676 -0.342 10.289 1 63.5 163 PRO A CA 1
ATOM 1273 C C . PRO A 1 163 ? -2.938 0.17 10.984 1 63.5 163 PRO A C 1
ATOM 1275 O O . PRO A 1 163 ? -3.502 -0.52 11.836 1 63.5 163 PRO A O 1
ATOM 1278 N N . LYS A 1 164 ? -3.391 1.372 10.625 1 64.81 164 LYS A N 1
ATOM 1279 C CA . LYS A 1 164 ? -4.398 2.008 11.469 1 64.81 164 LYS A CA 1
ATOM 1280 C C . LYS A 1 164 ? -5.805 1.591 11.055 1 64.81 164 LYS A C 1
ATOM 1282 O O . LYS A 1 164 ? -6.703 1.495 11.898 1 64.81 164 LYS A O 1
ATOM 1287 N N . LEU A 1 165 ? -5.973 1.127 9.914 1 68.19 165 LEU A N 1
ATOM 1288 C CA . LEU A 1 165 ? -7.246 0.681 9.352 1 68.19 165 LEU A CA 1
ATOM 1289 C C . LEU A 1 165 ? -8.359 1.668 9.688 1 68.19 165 LEU A C 1
ATOM 1291 O O . LEU A 1 165 ? -9.43 1.271 10.156 1 68.19 165 LEU A O 1
ATOM 1295 N N . GLN A 1 166 ? -8.109 2.969 9.43 1 76.94 166 GLN A N 1
ATOM 1296 C CA . GLN A 1 166 ? -9.047 4.039 9.734 1 76.94 166 GLN A CA 1
ATOM 1297 C C . GLN A 1 166 ? -10.273 3.973 8.828 1 76.94 166 GLN A C 1
ATOM 1299 O O . GLN A 1 166 ? -11.328 4.523 9.156 1 76.94 166 GLN A O 1
ATOM 1304 N N . GLY A 1 167 ? -10.125 3.238 7.754 1 86.69 167 GLY A N 1
ATOM 1305 C CA . GLY A 1 167 ? -11.227 3.107 6.812 1 86.69 167 GLY A CA 1
ATOM 1306 C C . GLY A 1 167 ? -12.406 2.342 7.379 1 86.69 167 GLY A C 1
ATOM 1307 O O . GLY A 1 167 ? -13.547 2.572 6.98 1 86.69 167 GLY A O 1
ATOM 1308 N N . LYS A 1 168 ? -12.148 1.541 8.297 1 85.12 168 LYS A N 1
ATOM 1309 C CA . LYS A 1 168 ? -13.211 0.748 8.922 1 85.12 168 LYS A CA 1
ATOM 1310 C C . LYS A 1 168 ? -14.164 1.632 9.719 1 85.12 168 LYS A C 1
ATOM 1312 O O . LYS A 1 168 ? -15.375 1.395 9.727 1 85.12 168 LYS A O 1
ATOM 1317 N N . LEU A 1 169 ? -13.625 2.639 10.344 1 84.12 169 LEU A N 1
ATOM 1318 C CA . LEU A 1 169 ? -14.453 3.561 11.109 1 84.12 169 LEU A CA 1
ATOM 1319 C C . LEU A 1 169 ? -15.375 4.355 10.188 1 84.12 169 LEU A C 1
ATOM 1321 O O . LEU A 1 169 ? -16.578 4.496 10.469 1 84.12 169 LEU A O 1
ATOM 1325 N N . LEU A 1 170 ? -14.797 4.793 9.141 1 91.62 170 LEU A N 1
ATOM 1326 C CA . LEU A 1 170 ? -15.594 5.512 8.148 1 91.62 170 LEU A CA 1
ATOM 1327 C C . LEU A 1 170 ? -16.688 4.617 7.574 1 91.62 170 LEU A C 1
ATOM 1329 O O . LEU A 1 170 ? -17.844 5.039 7.445 1 91.62 170 LEU A O 1
ATOM 1333 N N . LEU A 1 171 ? -16.297 3.387 7.289 1 92.5 171 LEU A N 1
ATOM 1334 C CA . LEU A 1 171 ? -17.219 2.414 6.711 1 92.5 171 LEU A CA 1
ATOM 1335 C C . LEU A 1 171 ? -18.438 2.223 7.609 1 92.5 171 LEU A C 1
ATOM 1337 O O . LEU A 1 171 ? -19.578 2.268 7.141 1 92.5 171 LEU A O 1
ATOM 1341 N N . ARG A 1 172 ? -18.203 2.104 8.836 1 90.12 172 ARG A N 1
ATOM 1342 C CA . ARG A 1 172 ? -19.281 1.899 9.797 1 90.12 172 ARG A CA 1
ATOM 1343 C C . ARG A 1 172 ? -20.25 3.08 9.797 1 90.12 172 ARG A C 1
ATOM 1345 O O . ARG A 1 172 ? -21.469 2.895 9.805 1 90.12 172 ARG A O 1
ATOM 1352 N N . ARG A 1 173 ? -19.734 4.207 9.797 1 93.06 173 ARG A N 1
ATOM 1353 C CA . ARG A 1 173 ? -20.547 5.418 9.852 1 93.06 173 ARG A CA 1
ATOM 1354 C C . ARG A 1 173 ? -21.344 5.598 8.562 1 93.06 173 ARG A C 1
ATOM 1356 O O . ARG A 1 173 ? -22.5 6.023 8.594 1 93.06 173 ARG A O 1
ATOM 1363 N N . LEU A 1 174 ? -20.75 5.234 7.473 1 95.94 174 LEU A N 1
ATOM 1364 C CA . LEU A 1 174 ? -21.422 5.371 6.188 1 95.94 174 LEU A CA 1
ATOM 1365 C C . LEU A 1 174 ? -22.547 4.352 6.059 1 95.94 174 LEU A C 1
ATOM 1367 O O . LEU A 1 174 ? -23.656 4.688 5.613 1 95.94 174 LEU A O 1
ATOM 1371 N N . ILE A 1 175 ? -22.281 3.154 6.465 1 93.25 175 ILE A N 1
ATOM 1372 C CA . ILE A 1 175 ? -23.281 2.084 6.379 1 93.25 175 ILE A CA 1
ATOM 1373 C C . ILE A 1 175 ? -24.469 2.412 7.266 1 93.25 175 ILE A C 1
ATOM 1375 O O . ILE A 1 175 ? -25.625 2.18 6.883 1 93.25 175 ILE A O 1
ATOM 1379 N N . LYS A 1 176 ? -24.203 2.908 8.391 1 91.94 176 LYS A N 1
ATOM 1380 C CA . LYS A 1 176 ? -25.266 3.303 9.312 1 91.94 176 LYS A CA 1
ATOM 1381 C C . LYS A 1 176 ? -26.188 4.352 8.688 1 91.94 176 LYS A C 1
ATOM 1383 O O . LYS A 1 176 ? -27.375 4.422 9.008 1 91.94 176 LYS A O 1
ATOM 1388 N N . ARG A 1 177 ? -25.656 5.145 7.812 1 94.69 177 ARG A N 1
ATOM 1389 C CA . ARG A 1 177 ? -26.422 6.195 7.152 1 94.69 177 ARG A CA 1
ATOM 1390 C C . ARG A 1 177 ? -27.125 5.664 5.902 1 94.69 177 ARG A C 1
ATOM 1392 O O . ARG A 1 177 ? -27.844 6.398 5.223 1 94.69 177 ARG A O 1
ATOM 1399 N N . GLY A 1 178 ? -26.781 4.422 5.523 1 94.25 178 GLY A N 1
ATOM 1400 C CA . GLY A 1 178 ? -27.469 3.795 4.406 1 94.25 178 GLY A CA 1
ATOM 1401 C C . GLY A 1 178 ? -26.75 3.977 3.082 1 94.25 178 GLY A C 1
ATOM 1402 O O . GLY A 1 178 ? -27.359 3.811 2.018 1 94.25 178 GLY A O 1
ATOM 1403 N N . ILE A 1 179 ? -25.531 4.297 3.078 1 97.19 179 ILE A N 1
ATOM 1404 C CA . ILE A 1 179 ? -24.766 4.504 1.856 1 97.19 179 ILE A CA 1
ATOM 1405 C C . ILE A 1 179 ? -24.203 3.17 1.364 1 97.19 179 ILE A C 1
ATOM 1407 O O . ILE A 1 179 ? -23.719 2.359 2.16 1 97.19 179 ILE A O 1
ATOM 1411 N N . ASN A 1 180 ? -24.312 2.908 0.064 1 96.31 180 ASN A N 1
ATOM 1412 C CA . ASN A 1 180 ? -23.766 1.705 -0.554 1 96.31 180 ASN A CA 1
ATOM 1413 C C . ASN A 1 180 ? -22.25 1.736 -0.595 1 96.31 180 ASN A C 1
ATOM 1415 O O . ASN A 1 180 ? -21.656 2.564 -1.292 1 96.31 180 ASN A O 1
ATOM 1419 N N . CYS A 1 181 ? -21.688 0.764 0.143 1 95.88 181 CYS A N 1
ATOM 1420 C CA . CYS A 1 181 ? -20.234 0.799 0.281 1 95.88 181 CYS A CA 1
ATOM 1421 C C . CYS A 1 181 ? -19.625 -0.548 -0.08 1 95.88 181 CYS A C 1
ATOM 1423 O O . CYS A 1 181 ? -20.234 -1.594 0.14 1 95.88 181 CYS A O 1
ATOM 1425 N N . THR A 1 182 ? -18.531 -0.507 -0.692 1 93.56 182 THR A N 1
ATOM 1426 C CA . THR A 1 182 ? -17.625 -1.643 -0.835 1 93.56 182 THR A CA 1
ATOM 1427 C C . THR A 1 182 ? -16.312 -1.386 -0.102 1 93.56 182 THR A C 1
ATOM 1429 O O . THR A 1 182 ? -15.688 -0.337 -0.282 1 93.56 182 THR A O 1
ATOM 1432 N N . TYR A 1 183 ? -15.984 -2.289 0.803 1 92.56 183 TYR A N 1
ATOM 1433 C CA . TYR A 1 183 ? -14.758 -2.188 1.58 1 92.56 183 TYR A CA 1
ATOM 1434 C C . TYR A 1 183 ? -13.656 -3.059 0.98 1 92.56 183 TYR A C 1
ATOM 1436 O O . TYR A 1 183 ? -13.891 -4.227 0.66 1 92.56 183 TYR A O 1
ATOM 1444 N N . THR A 1 184 ? -12.469 -2.461 0.767 1 90.69 184 THR A N 1
ATOM 1445 C CA . THR A 1 184 ? -11.344 -3.23 0.237 1 90.69 184 THR A CA 1
ATOM 1446 C C . THR A 1 184 ? -10.016 -2.637 0.696 1 90.69 184 THR A C 1
ATOM 1448 O O . THR A 1 184 ? -9.992 -1.596 1.356 1 90.69 184 THR A O 1
ATOM 1451 N N . HIS A 1 185 ? -8.906 -3.342 0.455 1 90.38 185 HIS A N 1
ATOM 1452 C CA . HIS A 1 185 ? -7.566 -2.883 0.801 1 90.38 185 HIS A CA 1
ATOM 1453 C C . HIS A 1 185 ? -6.902 -2.184 -0.379 1 90.38 185 HIS A C 1
ATOM 1455 O O . HIS A 1 185 ? -7.305 -2.377 -1.528 1 90.38 185 HIS A O 1
ATOM 1461 N N . ILE A 1 186 ? -5.918 -1.425 -0.094 1 94.12 186 ILE A N 1
ATOM 1462 C CA . ILE A 1 186 ? -5.219 -0.6 -1.072 1 94.12 186 ILE A CA 1
ATOM 1463 C C . ILE A 1 186 ? -4.605 -1.487 -2.152 1 94.12 186 ILE A C 1
ATOM 1465 O O . ILE A 1 186 ? -4.406 -1.049 -3.287 1 94.12 186 ILE A O 1
ATOM 1469 N N . THR A 1 187 ? -4.352 -2.719 -1.868 1 91.81 187 THR A N 1
ATOM 1470 C CA . THR A 1 187 ? -3.732 -3.631 -2.822 1 91.81 187 THR A CA 1
ATOM 1471 C C . THR A 1 187 ? -4.676 -3.916 -3.988 1 91.81 187 THR A C 1
ATOM 1473 O O . THR A 1 187 ? -4.238 -4.363 -5.051 1 91.81 187 THR A O 1
ATOM 1476 N N . ALA A 1 188 ? -5.953 -3.621 -3.861 1 91.44 188 ALA A N 1
ATOM 1477 C CA . ALA A 1 188 ? -6.961 -3.988 -4.855 1 91.44 188 ALA A CA 1
ATOM 1478 C C . ALA A 1 188 ? -7.312 -2.799 -5.746 1 91.44 188 ALA A C 1
ATOM 1480 O O . ALA A 1 188 ? -8.148 -2.914 -6.645 1 91.44 188 ALA A O 1
ATOM 1481 N N . ILE A 1 189 ? -6.68 -1.711 -5.59 1 94.31 189 ILE A N 1
ATOM 1482 C CA . ILE A 1 189 ? -7.164 -0.484 -6.211 1 94.31 189 ILE A CA 1
ATOM 1483 C C . ILE A 1 189 ? -6.984 -0.566 -7.727 1 94.31 189 ILE A C 1
ATOM 1485 O O . ILE A 1 189 ? -7.801 -0.043 -8.484 1 94.31 189 ILE A O 1
ATOM 1489 N N . SER A 1 190 ? -5.969 -1.193 -8.18 1 91.06 190 SER A N 1
ATOM 1490 C CA . SER A 1 190 ? -5.793 -1.321 -9.625 1 91.06 190 SER A CA 1
ATOM 1491 C C . SER A 1 190 ? -6.953 -2.078 -10.258 1 91.06 190 SER A C 1
AT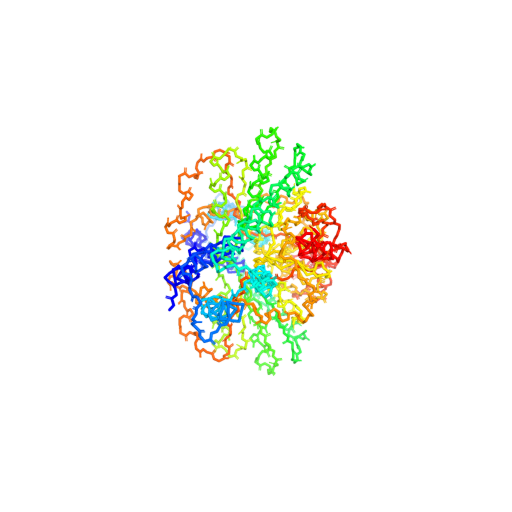OM 1493 O O . SER A 1 190 ? -7.336 -1.799 -11.398 1 91.06 190 SER A O 1
ATOM 1495 N N . TYR A 1 191 ? -7.473 -3 -9.492 1 87.5 191 TYR A N 1
ATOM 1496 C CA . TYR A 1 191 ? -8.555 -3.85 -9.977 1 87.5 191 TYR A CA 1
ATOM 1497 C C . TYR A 1 191 ? -9.867 -3.08 -10.039 1 87.5 191 TYR A C 1
ATOM 1499 O O . TYR A 1 191 ? -10.656 -3.256 -10.969 1 87.5 191 TYR A O 1
ATOM 1507 N N . ILE A 1 192 ? -10.141 -2.229 -9.148 1 92.88 192 ILE A N 1
ATOM 1508 C CA . ILE A 1 192 ? -11.461 -1.62 -9.031 1 92.88 192 ILE A CA 1
ATOM 1509 C C . ILE A 1 192 ? -11.469 -0.271 -9.75 1 92.88 192 ILE A C 1
ATOM 1511 O O . ILE A 1 192 ? -12.539 0.289 -10.016 1 92.88 192 ILE A O 1
ATOM 1515 N N . MET A 1 193 ? -10.297 0.215 -10.156 1 95.69 193 MET A N 1
ATOM 1516 C CA . MET A 1 193 ? -10.188 1.602 -10.602 1 95.69 193 MET A CA 1
ATOM 1517 C C . MET A 1 193 ? -10.906 1.807 -11.93 1 95.69 193 MET A C 1
ATOM 1519 O O . MET A 1 193 ? -11.352 2.914 -12.234 1 95.69 193 MET A O 1
ATOM 1523 N N . HIS A 1 194 ? -11.07 0.792 -12.664 1 91.19 194 HIS A N 1
ATOM 1524 C CA . HIS A 1 194 ? -11.742 0.91 -13.953 1 91.19 194 HIS A CA 1
ATOM 1525 C C . HIS A 1 194 ? -13.219 1.25 -13.773 1 91.19 194 HIS A C 1
ATOM 1527 O O . HIS A 1 194 ? -13.867 1.747 -14.695 1 91.19 194 HIS A O 1
ATOM 1533 N N . GLN A 1 195 ? -13.773 0.935 -12.578 1 95.31 195 GLN A N 1
ATOM 1534 C CA . GLN A 1 195 ? -15.172 1.217 -12.297 1 95.31 195 GLN A CA 1
ATOM 1535 C C . GLN A 1 195 ? -15.344 2.605 -11.688 1 95.31 195 GLN A C 1
ATOM 1537 O O . GLN A 1 195 ? -16.453 3.152 -11.672 1 95.31 195 GLN A O 1
ATOM 1542 N N . VAL A 1 196 ? -14.328 3.094 -11.125 1 98.25 196 VAL A N 1
ATOM 1543 C CA . VAL A 1 196 ? -14.383 4.324 -10.336 1 98.25 196 VAL A CA 1
ATOM 1544 C C . VAL A 1 196 ? -14.516 5.527 -11.273 1 98.25 196 VAL A C 1
ATOM 1546 O O . VAL A 1 196 ? -13.828 5.602 -12.297 1 98.25 196 VAL A O 1
ATOM 1549 N N . THR A 1 197 ? -15.375 6.449 -10.93 1 98.62 197 THR A N 1
ATOM 1550 C CA . THR A 1 197 ? -15.57 7.637 -11.758 1 98.62 197 THR A CA 1
ATOM 1551 C C . THR A 1 197 ? -14.836 8.828 -11.164 1 98.62 197 THR A C 1
ATOM 1553 O O . THR A 1 197 ? -14.414 9.734 -11.891 1 98.62 197 THR A O 1
ATOM 1556 N N . LYS A 1 198 ? -14.758 8.875 -9.789 1 98.62 198 LYS A N 1
ATOM 1557 C CA . LYS A 1 198 ? -14.07 9.961 -9.102 1 98.62 198 LYS A CA 1
ATOM 1558 C C . LYS A 1 198 ? -13.414 9.461 -7.812 1 98.62 198 LYS A C 1
ATOM 1560 O O . LYS A 1 198 ? -13.969 8.609 -7.121 1 98.62 198 LYS A O 1
ATOM 1565 N N . VAL A 1 199 ? -12.273 10.008 -7.555 1 98.88 199 VAL A N 1
ATOM 1566 C CA . VAL A 1 199 ? -11.602 9.727 -6.293 1 98.88 199 VAL A CA 1
ATOM 1567 C C . VAL A 1 199 ? -11.641 10.969 -5.402 1 98.88 199 VAL A C 1
ATOM 1569 O O . VAL A 1 199 ? -11.25 12.062 -5.832 1 98.88 199 VAL A O 1
ATOM 1572 N N . PHE A 1 200 ? -12.18 10.836 -4.195 1 98.81 200 PHE A N 1
ATOM 1573 C CA . PHE A 1 200 ? -12.18 11.898 -3.191 1 98.81 200 PHE A CA 1
ATOM 1574 C C . PHE A 1 200 ? -11.188 11.586 -2.076 1 98.81 200 PHE A C 1
ATOM 1576 O O . PHE A 1 200 ? -11.273 10.531 -1.442 1 98.81 200 PHE A O 1
ATOM 1583 N N . LEU A 1 201 ? -10.266 12.5 -1.859 1 98.31 201 LEU A N 1
ATOM 1584 C CA . LEU A 1 201 ? -9.25 12.305 -0.835 1 98.31 201 LEU A CA 1
ATOM 1585 C C . LEU A 1 201 ? -9.156 13.523 0.08 1 98.31 201 LEU A C 1
ATOM 1587 O O . LEU A 1 201 ? -9.367 14.648 -0.363 1 98.31 201 LEU A O 1
ATOM 1591 N N . GLY A 1 202 ? -8.93 13.242 1.348 1 97 202 GLY A N 1
ATOM 1592 C CA . GLY A 1 202 ? -8.555 14.297 2.268 1 97 202 GLY A CA 1
ATOM 1593 C C . GLY A 1 202 ? -7.066 14.578 2.279 1 97 202 GLY A C 1
ATOM 1594 O O . GLY A 1 202 ? -6.277 13.797 1.736 1 97 202 GLY A O 1
ATOM 1595 N N . ALA A 1 203 ? -6.688 15.703 2.873 1 95.75 203 ALA A N 1
ATOM 1596 C CA . ALA A 1 203 ? -5.273 16.062 2.951 1 95.75 203 ALA A CA 1
ATOM 1597 C C . ALA A 1 203 ? -4.934 16.641 4.32 1 95.75 203 ALA A C 1
ATOM 1599 O O . ALA A 1 203 ? -5.766 17.297 4.945 1 95.75 203 ALA A O 1
ATOM 1600 N N . SER A 1 204 ? -3.73 16.312 4.758 1 93.5 204 SER A N 1
ATOM 1601 C CA . SER A 1 204 ? -3.193 16.922 5.969 1 93.5 204 SER A CA 1
ATOM 1602 C C . SER A 1 204 ? -2.635 18.312 5.688 1 93.5 204 SER A C 1
ATOM 1604 O O . SER A 1 204 ? -2.662 19.188 6.555 1 93.5 204 SER A O 1
ATOM 1606 N N . SER A 1 205 ? -2.092 18.422 4.488 1 93.19 205 SER A N 1
ATOM 1607 C CA . SER A 1 205 ? -1.571 19.719 4.059 1 93.19 205 SER A CA 1
ATOM 1608 C C . SER A 1 205 ? -1.396 19.766 2.545 1 93.19 205 SER A C 1
ATOM 1610 O O . SER A 1 205 ? -1.381 18.734 1.88 1 93.19 205 SER A O 1
ATOM 1612 N N . VAL A 1 206 ? -1.349 21 2.016 1 94.5 206 VAL A N 1
ATOM 1613 C CA . VAL A 1 206 ? -1.034 21.25 0.612 1 94.5 206 VAL A CA 1
ATOM 1614 C C . VAL A 1 206 ? 0.076 22.281 0.506 1 94.5 206 VAL A C 1
ATOM 1616 O O . VAL A 1 206 ? 0.004 23.344 1.135 1 94.5 206 VAL A O 1
ATOM 1619 N N . PHE A 1 207 ? 1.054 21.922 -0.254 1 91.19 207 PHE A N 1
ATOM 1620 C CA . PHE A 1 207 ? 2.182 22.828 -0.427 1 91.19 207 PHE A CA 1
ATOM 1621 C C . PHE A 1 207 ? 1.946 23.766 -1.604 1 91.19 207 PHE A C 1
ATOM 1623 O O . PHE A 1 207 ? 1.058 23.531 -2.426 1 91.19 207 PHE A O 1
ATOM 1630 N N . SER A 1 208 ? 2.75 24.812 -1.725 1 90.31 208 SER A N 1
ATOM 1631 C CA . SER A 1 208 ? 2.557 25.875 -2.707 1 90.31 208 SER A CA 1
ATOM 1632 C C . SER A 1 208 ? 2.697 25.344 -4.129 1 90.31 208 SER A C 1
ATOM 1634 O O . SER A 1 208 ? 2.096 25.891 -5.062 1 90.31 208 SER A O 1
ATOM 1636 N N . ASN A 1 209 ? 3.463 24.25 -4.285 1 90.31 209 ASN A N 1
ATOM 1637 C CA . ASN A 1 209 ? 3.646 23.688 -5.613 1 90.31 209 ASN A CA 1
ATOM 1638 C C . ASN A 1 209 ? 2.525 22.703 -5.965 1 90.31 209 ASN A C 1
ATOM 1640 O O . ASN A 1 209 ? 2.588 22.031 -6.988 1 90.31 209 ASN A O 1
ATOM 1644 N N . GLY A 1 210 ? 1.58 22.625 -5.023 1 93.62 210 GLY A N 1
ATOM 1645 C CA . GLY A 1 210 ? 0.434 21.781 -5.297 1 93.62 210 GLY A CA 1
ATOM 1646 C C . GLY A 1 210 ? 0.593 20.375 -4.746 1 93.62 210 GLY A C 1
ATOM 1647 O O . GLY A 1 210 ? -0.339 19.562 -4.809 1 93.62 210 GLY A O 1
ATOM 1648 N N . THR A 1 211 ? 1.765 20.062 -4.176 1 93.5 211 THR A N 1
ATOM 1649 C CA . THR A 1 211 ? 1.993 18.75 -3.564 1 93.5 211 THR A CA 1
ATOM 1650 C C . THR A 1 211 ? 1.075 18.547 -2.361 1 93.5 211 THR A C 1
ATOM 1652 O O . THR A 1 211 ? 0.917 19.453 -1.537 1 93.5 211 THR A O 1
ATOM 1655 N N . VAL A 1 212 ? 0.485 17.391 -2.279 1 94.31 212 VAL A N 1
ATOM 1656 C CA . VAL A 1 212 ? -0.471 17.094 -1.219 1 94.31 212 VAL A CA 1
ATOM 1657 C C . VAL A 1 212 ? 0.17 16.156 -0.197 1 94.31 212 VAL A C 1
ATOM 1659 O O . VAL A 1 212 ? 0.699 15.102 -0.558 1 94.31 212 VAL A O 1
ATOM 1662 N N . TYR A 1 213 ? 0.203 16.562 1.003 1 92 213 TYR A N 1
ATOM 1663 C CA . TYR A 1 213 ? 0.689 15.766 2.127 1 92 213 TYR A CA 1
ATOM 1664 C C . TYR A 1 213 ? -0.467 15.094 2.863 1 92 213 TYR A C 1
ATOM 1666 O O . TYR A 1 213 ? -1.382 15.773 3.338 1 92 213 TYR A O 1
ATOM 1674 N N . SER A 1 214 ? -0.464 13.758 2.908 1 92.38 214 SER A N 1
ATOM 1675 C CA . SER A 1 214 ? -1.576 13.008 3.484 1 92.38 214 SER A CA 1
ATOM 1676 C C . SER A 1 214 ? -1.11 11.664 4.043 1 92.38 214 SER A C 1
ATOM 1678 O O . SER A 1 214 ? 0.089 11.383 4.07 1 92.38 214 SER A O 1
ATOM 1680 N N . ARG A 1 215 ? -2.07 10.969 4.547 1 90.19 215 ARG A N 1
ATOM 1681 C CA . ARG A 1 215 ? -1.776 9.641 5.078 1 90.19 215 ARG A CA 1
ATOM 1682 C C . ARG A 1 215 ? -1.067 8.781 4.035 1 90.19 215 ARG A C 1
ATOM 1684 O O . ARG A 1 215 ? -1.422 8.805 2.855 1 90.19 215 ARG A O 1
ATOM 1691 N N . VAL A 1 216 ? -0.098 8 4.582 1 91.12 216 VAL A N 1
ATOM 1692 C CA . VAL A 1 216 ? 0.687 7.145 3.695 1 91.12 216 VAL A CA 1
ATOM 1693 C C . VAL A 1 216 ? -0.243 6.223 2.908 1 91.12 216 VAL A C 1
ATOM 1695 O O . VAL A 1 216 ? -1.199 5.676 3.463 1 91.12 216 VAL A O 1
ATOM 1698 N N . GLY A 1 217 ? 0.008 6.094 1.565 1 94.12 217 GLY A N 1
ATOM 1699 C CA . GLY A 1 217 ? -0.862 5.344 0.675 1 94.12 217 GLY A CA 1
ATOM 1700 C C . GLY A 1 217 ? -1.674 6.227 -0.252 1 94.12 217 GLY A C 1
ATOM 1701 O O . GLY A 1 217 ? -2.105 5.785 -1.319 1 94.12 217 GLY A O 1
ATOM 1702 N N . THR A 1 218 ? -1.887 7.48 0.118 1 95.88 218 THR A N 1
ATOM 1703 C CA . THR A 1 218 ? -2.65 8.422 -0.694 1 95.88 218 THR A CA 1
ATOM 1704 C C . THR A 1 218 ? -1.989 8.625 -2.055 1 95.88 218 THR A C 1
ATOM 1706 O O . THR A 1 218 ? -2.666 8.633 -3.084 1 95.88 218 THR A O 1
ATOM 1709 N N . ALA A 1 219 ? -0.678 8.758 -2.059 1 95.19 219 ALA A N 1
ATOM 1710 C CA . ALA A 1 219 ? 0.058 8.938 -3.309 1 95.19 219 ALA A CA 1
ATOM 1711 C C . ALA A 1 219 ? -0.16 7.754 -4.246 1 95.19 219 ALA A C 1
ATOM 1713 O O . ALA A 1 219 ? -0.385 7.938 -5.445 1 95.19 219 ALA A O 1
ATOM 1714 N N . CYS A 1 220 ? -0.157 6.57 -3.666 1 96.12 220 CYS A N 1
ATOM 1715 C CA . CYS A 1 220 ? -0.378 5.359 -4.453 1 96.12 220 CYS A CA 1
ATOM 1716 C C . CYS A 1 220 ? -1.761 5.375 -5.098 1 96.12 220 CYS A C 1
ATOM 1718 O O . CYS A 1 220 ? -1.897 5.102 -6.289 1 96.12 220 CYS A O 1
ATOM 1720 N N . VAL A 1 221 ? -2.764 5.723 -4.336 1 98 221 VAL A N 1
ATOM 1721 C CA . VAL A 1 221 ? -4.137 5.777 -4.824 1 98 221 VAL A CA 1
ATOM 1722 C C . VAL A 1 221 ? -4.242 6.789 -5.961 1 98 221 VAL A C 1
ATOM 1724 O O . VAL A 1 221 ? -4.805 6.488 -7.016 1 98 221 VAL A O 1
ATOM 1727 N N . ALA A 1 222 ? -3.641 7.93 -5.785 1 98.19 222 ALA A N 1
ATOM 1728 C CA . ALA A 1 222 ? -3.705 9 -6.777 1 98.19 222 ALA A CA 1
ATOM 1729 C C . ALA A 1 222 ? -2.979 8.602 -8.062 1 98.19 222 ALA A C 1
ATOM 1731 O O . ALA A 1 222 ? -3.461 8.867 -9.164 1 98.19 222 ALA A O 1
ATOM 1732 N N . MET A 1 223 ? -1.857 8.008 -7.926 1 97.25 223 MET A N 1
ATOM 1733 C CA . MET A 1 223 ? -1.055 7.621 -9.086 1 97.25 223 MET A CA 1
ATOM 1734 C C . MET A 1 223 ? -1.764 6.547 -9.906 1 97.25 223 MET A C 1
ATOM 1736 O O . MET A 1 223 ? -1.777 6.609 -11.133 1 97.25 223 MET A O 1
ATOM 1740 N N . VAL A 1 224 ? -2.391 5.559 -9.219 1 97.44 224 VAL A N 1
ATOM 1741 C CA . VAL A 1 224 ? -3.133 4.512 -9.914 1 97.44 224 VAL A CA 1
ATOM 1742 C C . VAL A 1 224 ? -4.371 5.113 -10.578 1 97.44 224 VAL A C 1
ATOM 1744 O O . VAL A 1 224 ? -4.699 4.766 -11.719 1 97.44 224 VAL A O 1
ATOM 1747 N N . ALA A 1 225 ? -5.051 6.02 -9.875 1 98.38 225 ALA A N 1
ATOM 1748 C CA . ALA A 1 225 ? -6.199 6.699 -10.469 1 98.38 225 ALA A CA 1
ATOM 1749 C C . ALA A 1 225 ? -5.805 7.418 -11.758 1 98.38 225 ALA A C 1
ATOM 1751 O O . ALA A 1 225 ? -6.52 7.344 -12.758 1 98.38 225 ALA A O 1
ATOM 1752 N N . ASN A 1 226 ? -4.672 8.078 -11.766 1 97 226 ASN A N 1
ATOM 1753 C CA . ASN A 1 226 ? -4.176 8.805 -12.93 1 97 226 ASN A CA 1
ATOM 1754 C C . ASN A 1 226 ? -3.904 7.867 -14.102 1 97 226 ASN A C 1
ATOM 1756 O O . ASN A 1 226 ? -4.199 8.203 -15.25 1 9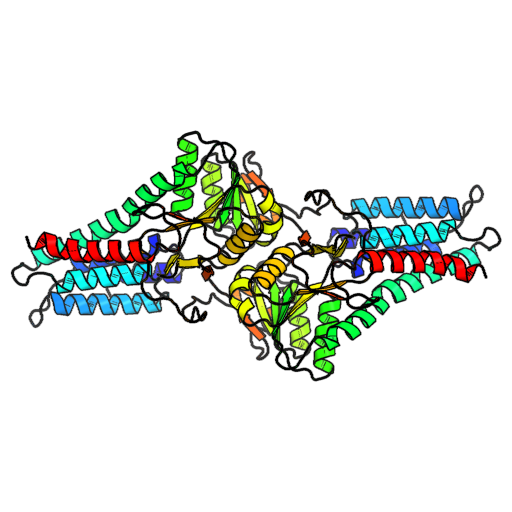7 226 ASN A O 1
ATOM 1760 N N . ALA A 1 227 ? -3.365 6.754 -13.773 1 95 227 ALA A N 1
ATOM 1761 C CA . ALA A 1 227 ? -3.092 5.766 -14.812 1 95 227 ALA A CA 1
ATOM 1762 C C . ALA A 1 227 ? -4.375 5.348 -15.523 1 95 227 ALA A C 1
ATOM 1764 O O . ALA A 1 227 ? -4.352 4.996 -16.703 1 95 227 ALA A O 1
ATOM 1765 N N . PHE A 1 228 ? -5.48 5.383 -14.859 1 96.44 228 PHE A N 1
ATOM 1766 C CA . PHE A 1 228 ? -6.77 5.004 -15.422 1 96.44 228 PHE A CA 1
ATOM 1767 C C . PHE A 1 228 ? -7.551 6.238 -15.859 1 96.44 228 PHE A C 1
ATOM 1769 O O . PHE A 1 228 ? -8.727 6.145 -16.219 1 96.44 228 PHE A O 1
ATOM 1776 N N . ARG A 1 229 ? -6.984 7.383 -15.75 1 97.25 229 ARG A N 1
ATOM 1777 C CA . ARG A 1 229 ? -7.574 8.656 -16.141 1 97.25 229 ARG A CA 1
ATOM 1778 C C . ARG A 1 229 ? -8.805 8.977 -15.305 1 97.25 229 ARG A C 1
ATOM 1780 O O . ARG A 1 229 ? -9.781 9.531 -15.812 1 97.25 229 ARG A O 1
ATOM 1787 N N . VAL A 1 230 ? -8.812 8.547 -14.086 1 98.5 230 VAL A N 1
ATOM 1788 C CA . VAL A 1 230 ? -9.859 8.891 -13.133 1 98.5 230 VAL A CA 1
ATOM 1789 C C . VAL A 1 230 ? -9.484 10.172 -12.391 1 98.5 230 VAL A C 1
ATOM 1791 O O . VAL A 1 230 ? -8.398 10.266 -11.82 1 98.5 230 VAL A O 1
ATOM 1794 N N . PRO A 1 231 ? -10.359 11.172 -12.367 1 98.69 231 PRO A N 1
ATOM 1795 C CA . PRO A 1 231 ? -10.023 12.422 -11.695 1 98.69 231 PRO A CA 1
ATOM 1796 C C . PRO A 1 231 ? -9.883 12.258 -10.18 1 98.69 231 PRO A C 1
ATOM 1798 O O . PRO A 1 231 ? -10.688 11.562 -9.555 1 98.69 231 PRO A O 1
ATOM 1801 N N . VAL A 1 232 ? -8.828 12.852 -9.633 1 98.81 232 VAL A N 1
ATOM 1802 C CA . VAL A 1 232 ? -8.562 12.852 -8.195 1 98.81 232 VAL A CA 1
ATOM 1803 C C . VAL A 1 232 ? -8.875 14.234 -7.617 1 98.81 232 VAL A C 1
ATOM 1805 O O . VAL A 1 232 ? -8.227 15.219 -7.965 1 98.81 232 VAL A O 1
ATOM 1808 N N . LEU A 1 233 ? -9.883 14.297 -6.766 1 98.88 233 LEU A N 1
ATOM 1809 C CA . LEU A 1 233 ? -10.297 15.516 -6.078 1 98.88 233 LEU A CA 1
ATOM 1810 C C . LEU A 1 233 ? -9.828 15.508 -4.629 1 98.88 233 LEU A C 1
ATOM 1812 O O . LEU A 1 233 ? -10.203 14.625 -3.855 1 98.88 233 LEU A O 1
ATOM 1816 N N . VAL A 1 234 ? -9.008 16.469 -4.293 1 98.75 234 VAL A N 1
ATOM 1817 C CA . VAL A 1 234 ? -8.508 16.578 -2.928 1 98.75 234 VAL A CA 1
ATOM 1818 C C . VAL A 1 234 ? -9.242 17.703 -2.199 1 98.75 234 VAL A C 1
ATOM 1820 O O . VAL A 1 234 ? -9.375 18.812 -2.723 1 98.75 234 VAL A O 1
ATOM 1823 N N . CYS A 1 235 ? -9.789 17.359 -1.06 1 98.62 235 CYS A N 1
ATOM 1824 C CA . CYS A 1 235 ? -10.5 18.328 -0.23 1 98.62 235 CYS A CA 1
ATOM 1825 C C . CYS A 1 235 ? -9.648 18.75 0.97 1 98.62 235 CYS A C 1
ATOM 1827 O O . CYS A 1 235 ? -9.219 17.891 1.748 1 98.62 235 CYS A O 1
ATOM 1829 N N . CYS A 1 236 ? -9.406 20 1.082 1 97.62 236 CYS A N 1
ATOM 1830 C CA . CYS A 1 236 ? -8.5 20.484 2.123 1 97.62 236 CYS A CA 1
ATOM 1831 C C . CYS A 1 236 ? -8.82 21.922 2.512 1 97.62 236 CYS A C 1
ATOM 1833 O O . CYS A 1 236 ? -8.992 22.781 1.646 1 97.62 236 CYS A O 1
ATOM 1835 N N . GLU A 1 237 ? -8.938 22.203 3.795 1 97.31 237 GLU A N 1
ATOM 1836 C CA . GLU A 1 237 ? -9.133 23.562 4.281 1 97.31 237 GLU A CA 1
ATOM 1837 C C . GLU A 1 237 ? -7.914 24.438 3.986 1 97.31 237 GLU A C 1
ATOM 1839 O O . GLU A 1 237 ? -6.773 23.984 4.133 1 97.31 237 GLU A O 1
ATOM 1844 N N . ALA A 1 238 ? -8.086 25.656 3.67 1 96 238 ALA A N 1
ATOM 1845 C CA . ALA A 1 238 ? -7.023 26.562 3.244 1 96 238 ALA A CA 1
ATOM 1846 C C . ALA A 1 238 ? -6.023 26.812 4.367 1 96 238 ALA A C 1
ATOM 1848 O O . ALA A 1 238 ? -4.84 27.031 4.117 1 96 238 ALA A O 1
ATOM 1849 N N . TYR A 1 239 ? -6.453 26.703 5.641 1 95.31 239 TYR A N 1
ATOM 1850 C CA . TYR A 1 239 ? -5.539 26.984 6.738 1 95.31 239 TYR A CA 1
ATOM 1851 C C . TYR A 1 239 ? -4.477 25.891 6.859 1 95.31 239 TYR A C 1
ATOM 1853 O O . TYR A 1 239 ? -3.492 26.062 7.586 1 95.31 239 TYR A O 1
ATOM 1861 N N . LYS A 1 240 ? -4.609 24.766 6.125 1 95.56 240 LYS A N 1
ATOM 1862 C CA . LYS A 1 240 ? -3.641 23.672 6.121 1 95.56 240 LYS A CA 1
ATOM 1863 C C . LYS A 1 240 ? -2.572 23.891 5.055 1 95.56 240 LYS A C 1
ATOM 1865 O O . LYS A 1 240 ? -1.632 23.109 4.938 1 95.56 240 LYS A O 1
ATOM 1870 N N . PHE A 1 241 ? -2.727 24.938 4.25 1 93.69 241 PHE A N 1
ATOM 1871 C CA . PHE A 1 241 ? -1.791 25.188 3.158 1 93.69 241 PHE A CA 1
ATOM 1872 C C . PHE A 1 241 ? -0.486 25.766 3.686 1 93.69 241 PHE A C 1
ATOM 1874 O O . PHE A 1 241 ? -0.466 26.406 4.742 1 93.69 241 PHE A O 1
ATOM 1881 N N . HIS A 1 242 ? 0.541 25.438 3.014 1 87.81 242 HIS A N 1
ATOM 1882 C CA . HIS A 1 242 ? 1.862 25.875 3.445 1 87.81 242 HIS A CA 1
ATOM 1883 C C . HIS A 1 242 ? 2.65 26.469 2.283 1 87.81 242 HIS A C 1
ATOM 1885 O O . HIS A 1 242 ? 2.627 25.938 1.173 1 87.81 242 HIS A O 1
ATOM 1891 N N . GLU A 1 243 ? 3.332 27.656 2.5 1 81.81 243 GLU A N 1
ATOM 1892 C CA . GLU A 1 243 ? 4.062 28.391 1.475 1 81.81 243 GLU A CA 1
ATOM 1893 C C . GLU A 1 243 ? 5.328 27.656 1.058 1 81.81 243 GLU A C 1
ATOM 1895 O O . GLU A 1 243 ? 5.742 27.719 -0.103 1 81.81 243 GLU A O 1
ATOM 1900 N N . LYS A 1 244 ? 5.961 27.031 1.95 1 71.12 244 LYS A N 1
ATOM 1901 C CA . LYS A 1 244 ? 7.254 26.438 1.614 1 71.12 244 LYS A CA 1
ATOM 1902 C C . LYS A 1 244 ? 7.078 25.141 0.829 1 71.12 244 LYS A C 1
ATOM 1904 O O . LYS A 1 244 ? 6.145 24.375 1.078 1 71.12 244 LYS A O 1
ATOM 1909 N N . VAL A 1 245 ? 7.82 25.172 -0.412 1 59.81 245 VAL A N 1
ATOM 1910 C CA . VAL A 1 245 ? 7.883 23.984 -1.252 1 59.81 245 VAL A CA 1
ATOM 1911 C C . VAL A 1 245 ? 8.703 22.906 -0.554 1 59.81 245 VAL A C 1
ATOM 1913 O O . VAL A 1 245 ? 9.805 23.172 -0.054 1 59.81 245 VAL A O 1
ATOM 1916 N N . GLN A 1 246 ? 8.086 22.219 0.173 1 53.81 246 GLN A N 1
ATOM 1917 C CA . GLN A 1 246 ? 8.852 21.094 0.722 1 53.81 246 GLN A CA 1
ATOM 1918 C C . GLN A 1 246 ? 9.773 20.5 -0.335 1 53.81 246 GLN A C 1
ATOM 1920 O O . GLN A 1 246 ? 9.305 20.016 -1.371 1 53.81 246 GLN A O 1
ATOM 1925 N N . LEU A 1 247 ? 10.922 21.203 -0.702 1 43.97 247 LEU A N 1
ATOM 1926 C CA . LEU A 1 247 ? 11.836 20.531 -1.632 1 43.97 247 LEU A CA 1
ATOM 1927 C C . LEU A 1 247 ? 11.797 19.031 -1.453 1 43.97 247 LEU A C 1
ATOM 1929 O O . LEU A 1 247 ? 11.508 18.297 -2.398 1 43.97 247 LEU A O 1
ATOM 1933 N N . ASP A 1 248 ? 13.07 18.516 -0.86 1 40.12 248 ASP A N 1
ATOM 1934 C CA . ASP A 1 248 ? 13.523 17.141 -0.896 1 40.12 248 ASP A CA 1
ATOM 1935 C C . ASP A 1 248 ? 12.484 16.203 -0.279 1 40.12 248 ASP A C 1
ATOM 1937 O O . ASP A 1 248 ? 11.688 16.625 0.562 1 40.12 248 ASP A O 1
ATOM 1941 N N . TYR A 1 249 ? 12.227 15.227 -1.025 1 42.94 249 TYR A N 1
ATOM 1942 C CA . TYR A 1 249 ? 11.539 13.969 -0.761 1 42.94 249 TYR A CA 1
ATOM 1943 C C . TYR A 1 249 ? 11.523 13.656 0.731 1 42.94 249 TYR A C 1
ATOM 1945 O O . TYR A 1 249 ? 10.953 12.648 1.155 1 42.94 249 TYR A O 1
ATOM 1953 N N . SER A 1 250 ? 12.547 14.25 1.377 1 40.12 250 SER A N 1
ATOM 1954 C CA . SER A 1 250 ? 12.797 13.797 2.744 1 40.12 250 SER A CA 1
ATOM 1955 C C . SER A 1 250 ? 11.68 14.25 3.682 1 40.12 250 SER A C 1
ATOM 1957 O O . SER A 1 250 ? 11.578 15.43 4.016 1 40.12 250 SER A O 1
ATOM 1959 N N . ILE A 1 251 ? 10.516 14.109 3.402 1 44.88 251 ILE A N 1
ATOM 1960 C CA . ILE A 1 251 ? 9.602 14.32 4.52 1 44.88 251 ILE A CA 1
ATOM 1961 C C . ILE A 1 251 ? 10.352 14.117 5.84 1 44.88 251 ILE A C 1
ATOM 1963 O O . ILE A 1 251 ? 10.562 12.977 6.27 1 44.88 251 ILE A O 1
ATOM 1967 N N . CYS A 1 252 ? 11.586 14.539 5.961 1 40.03 252 CYS A N 1
ATOM 1968 C CA . CYS A 1 252 ? 12.422 14.594 7.152 1 40.03 252 CYS A CA 1
ATOM 1969 C C . CYS A 1 252 ? 11.586 14.461 8.414 1 40.03 252 CYS A C 1
ATOM 1971 O O . CYS A 1 252 ? 12.031 13.891 9.414 1 40.03 252 CYS A O 1
ATOM 1973 N N . SER A 1 253 ? 10.461 15.141 8.469 1 47.31 253 SER A N 1
ATOM 1974 C CA . SER A 1 253 ? 9.711 15.078 9.719 1 47.31 253 SER A CA 1
ATOM 1975 C C . SER A 1 253 ? 8.531 14.117 9.609 1 47.31 253 SER A C 1
ATOM 1977 O O . SER A 1 253 ? 7.48 14.344 10.211 1 47.31 253 SER A O 1
ATOM 1979 N N . ASN A 1 254 ? 8.797 13.133 8.648 1 54.84 254 ASN A N 1
ATOM 1980 C CA . ASN A 1 254 ? 7.68 12.195 8.656 1 54.84 254 ASN A CA 1
ATOM 1981 C C . ASN A 1 254 ? 7.527 11.5 10.008 1 54.84 254 ASN A C 1
ATOM 1983 O O . ASN A 1 254 ? 8.523 11.156 10.648 1 54.84 254 ASN A O 1
ATOM 1987 N N . GLU A 1 255 ? 6.445 11.703 10.469 1 57.22 255 GLU A N 1
ATOM 1988 C CA . GLU A 1 255 ? 6.129 10.898 11.648 1 57.22 255 GLU A CA 1
ATOM 1989 C C . GLU A 1 255 ? 6.34 9.414 11.383 1 57.22 255 GLU A C 1
ATOM 1991 O O . GLU A 1 255 ? 5.746 8.852 10.453 1 57.22 255 GLU A O 1
ATOM 1996 N N . LEU A 1 256 ? 7.598 8.938 11.789 1 57.91 256 LEU A N 1
ATOM 1997 C CA . LEU A 1 256 ? 7.805 7.492 11.695 1 57.91 256 LEU A CA 1
ATOM 1998 C C . LEU A 1 256 ? 6.957 6.758 12.727 1 57.91 256 LEU A C 1
ATOM 2000 O O . LEU A 1 256 ? 6.883 7.172 13.891 1 57.91 256 LEU A O 1
ATOM 2004 N N . GLY A 1 257 ? 6.168 5.816 12.172 1 59.06 257 GLY A N 1
ATOM 2005 C CA . GLY A 1 257 ? 5.41 4.98 13.086 1 59.06 257 GLY A CA 1
ATOM 2006 C C . GLY A 1 257 ? 6.281 4.012 13.867 1 59.06 257 GLY A C 1
ATOM 2007 O O . GLY A 1 257 ? 7.492 3.957 13.664 1 59.06 257 GLY A O 1
ATOM 2008 N N . ASP A 1 258 ? 5.703 3.426 14.867 1 59.94 258 ASP A N 1
ATOM 2009 C CA . ASP A 1 258 ? 6.355 2.361 15.617 1 59.94 258 ASP A CA 1
ATOM 2010 C C . ASP A 1 258 ? 6.797 1.226 14.703 1 59.94 258 ASP A C 1
ATOM 2012 O O . ASP A 1 258 ? 5.965 0.588 14.047 1 59.94 258 ASP A O 1
ATOM 2016 N N . PRO A 1 259 ? 8.109 1.063 14.57 1 62.28 259 PRO A N 1
ATOM 2017 C CA . PRO A 1 259 ? 8.586 -0.035 13.727 1 62.28 259 PRO A CA 1
ATOM 2018 C C . PRO A 1 259 ? 7.969 -1.379 14.102 1 62.28 259 PRO A C 1
ATOM 2020 O O . PRO A 1 259 ? 7.824 -2.256 13.242 1 62.28 259 PRO A O 1
ATOM 2023 N N . ASN A 1 260 ? 7.594 -1.468 15.312 1 60.19 260 ASN A N 1
ATOM 2024 C CA . ASN A 1 260 ? 7.027 -2.723 15.797 1 60.19 260 ASN A CA 1
ATOM 2025 C C . ASN A 1 260 ? 5.609 -2.939 15.273 1 60.19 260 ASN A C 1
ATOM 2027 O O . ASN A 1 260 ? 5.125 -4.07 15.234 1 60.19 260 ASN A O 1
ATOM 2031 N N . ALA A 1 261 ? 5.102 -1.891 14.844 1 60.69 261 ALA A N 1
ATOM 2032 C CA . ALA A 1 261 ? 3.73 -1.995 14.352 1 60.69 261 ALA A CA 1
ATOM 2033 C C . ALA A 1 261 ? 3.678 -2.77 13.031 1 60.69 261 ALA A C 1
ATOM 2035 O O . ALA A 1 261 ? 2.707 -3.482 12.766 1 60.69 261 ALA A O 1
ATOM 2036 N N . ILE A 1 262 ? 4.773 -2.695 12.352 1 62.66 262 ILE A N 1
ATOM 2037 C CA . ILE A 1 262 ? 4.754 -3.365 11.055 1 62.66 262 ILE A CA 1
ATOM 2038 C C . ILE A 1 262 ? 5.41 -4.738 11.18 1 62.66 262 ILE A C 1
ATOM 2040 O O . ILE A 1 262 ? 5.27 -5.582 10.289 1 62.66 262 ILE A O 1
ATOM 2044 N N . SER A 1 263 ? 6.18 -4.805 12.25 1 61.72 263 SER A N 1
ATOM 2045 C CA . SER A 1 263 ? 6.852 -6.09 12.438 1 61.72 263 SER A CA 1
ATOM 2046 C C . SER A 1 263 ? 5.91 -7.117 13.055 1 61.72 263 SER A C 1
ATOM 2048 O O . SER A 1 263 ? 6.109 -8.32 12.898 1 61.72 263 SER A O 1
ATOM 2050 N N . LYS A 1 264 ? 4.969 -6.609 13.812 1 57.66 264 LYS A N 1
ATOM 2051 C CA . LYS A 1 264 ? 4.121 -7.523 14.578 1 57.66 264 LYS A CA 1
ATOM 2052 C C . LYS A 1 264 ? 2.805 -7.785 13.852 1 57.66 264 LYS A C 1
ATOM 2054 O O . LYS A 1 264 ? 2.164 -6.855 13.359 1 57.66 264 LYS A O 1
ATOM 2059 N N . VAL A 1 265 ? 2.855 -9.016 13.305 1 51.34 265 VAL A N 1
ATOM 2060 C CA . VAL A 1 265 ? 1.545 -9.422 12.812 1 51.34 265 VAL A CA 1
ATOM 2061 C C . VAL A 1 265 ? 0.72 -10.016 13.953 1 51.34 265 VAL A C 1
ATOM 2063 O O . VAL A 1 265 ? 1.1 -11.023 14.547 1 51.34 265 VAL A O 1
ATOM 2066 N N . HIS A 1 266 ? -0.199 -9.273 14.445 1 47.06 266 HIS A N 1
ATOM 2067 C CA . HIS A 1 266 ? -1.001 -9.773 15.555 1 47.06 266 HIS A CA 1
ATOM 2068 C C . HIS A 1 266 ? -1.682 -11.086 15.195 1 47.06 266 HIS A C 1
ATOM 2070 O O . HIS A 1 266 ? -2.297 -11.203 14.133 1 47.06 266 HIS A O 1
ATOM 2076 N N . GLY A 1 267 ? -1.607 -12.164 16.047 1 42.78 267 GLY A N 1
ATOM 2077 C CA . GLY A 1 267 ? -2.26 -13.461 15.953 1 42.78 267 GLY A CA 1
ATOM 2078 C C . GLY A 1 267 ? -1.425 -14.5 15.227 1 42.78 267 GLY A C 1
ATOM 2079 O O . GLY A 1 267 ? -1.838 -15.656 15.102 1 42.78 267 GLY A O 1
ATOM 2080 N N . ARG A 1 268 ? -0.544 -13.977 14.422 1 46.12 268 ARG A N 1
ATOM 2081 C CA . ARG A 1 268 ? 0.313 -14.977 13.789 1 46.12 268 ARG A CA 1
ATOM 2082 C C . ARG A 1 268 ? 1.684 -15.023 14.453 1 46.12 268 ARG A C 1
ATOM 2084 O O . ARG A 1 268 ? 2.631 -14.391 13.984 1 46.12 268 ARG A O 1
ATOM 2091 N N . GLU A 1 269 ? 1.584 -15.508 15.586 1 48.34 269 GLU A N 1
ATOM 2092 C CA . GLU A 1 269 ? 2.818 -15.734 16.328 1 48.34 269 GLU A CA 1
ATOM 2093 C C . GLU A 1 269 ? 3.865 -16.422 15.469 1 48.34 269 GLU A C 1
ATOM 2095 O O . GLU A 1 269 ? 5.066 -16.25 15.68 1 48.34 269 GLU A O 1
ATOM 2100 N N . ASP A 1 270 ? 3.361 -17.172 14.578 1 45.28 270 ASP A N 1
ATOM 2101 C CA . ASP A 1 270 ? 4.254 -17.984 13.75 1 45.28 270 ASP A CA 1
ATOM 2102 C C . ASP A 1 270 ? 5.105 -17.094 12.844 1 45.28 270 ASP A C 1
ATOM 2104 O O . ASP A 1 270 ? 6.219 -17.469 12.469 1 45.28 270 ASP A O 1
ATOM 2108 N N . ILE A 1 271 ? 4.488 -15.984 12.562 1 49.88 271 ILE A N 1
ATOM 2109 C CA . ILE A 1 271 ? 5.258 -15.094 11.695 1 49.88 271 ILE A CA 1
ATOM 2110 C C . ILE A 1 271 ? 5.844 -13.953 12.523 1 49.88 271 ILE A C 1
ATOM 2112 O O . ILE A 1 271 ? 6.555 -13.094 11.992 1 49.88 271 ILE A O 1
ATOM 2116 N N . ASN A 1 272 ? 5.328 -13.672 13.75 1 55.16 272 ASN A N 1
ATOM 2117 C CA . ASN A 1 272 ? 5.926 -12.672 14.625 1 55.16 272 ASN A CA 1
ATOM 2118 C C . ASN A 1 272 ? 7.43 -12.898 14.781 1 55.16 272 ASN A C 1
ATOM 2120 O O . ASN A 1 272 ? 7.996 -12.594 15.836 1 55.16 272 ASN A O 1
ATOM 2124 N N . TYR A 1 273 ? 7.926 -13.648 13.875 1 52.22 273 TYR A N 1
ATOM 2125 C CA . TYR A 1 273 ? 9.258 -14.234 13.797 1 52.22 273 TYR A CA 1
ATOM 2126 C C . TYR A 1 273 ? 10.328 -13.148 13.703 1 52.22 273 TYR A C 1
ATOM 2128 O O . TYR A 1 273 ? 11.523 -13.438 13.828 1 52.22 273 TYR A O 1
ATOM 2136 N N . LEU A 1 274 ? 9.805 -11.875 13.422 1 61.94 274 LEU A N 1
ATOM 2137 C CA . LEU A 1 274 ? 10.953 -10.984 13.297 1 61.94 274 LEU A CA 1
ATOM 2138 C C . LEU A 1 274 ? 11.5 -10.602 14.664 1 61.94 274 LEU A C 1
ATOM 2140 O O . LEU A 1 274 ? 12.469 -9.844 14.766 1 61.94 274 LEU A O 1
ATOM 2144 N N . ASN A 1 275 ? 10.883 -11.086 15.719 1 58.62 275 ASN A N 1
ATOM 2145 C CA . ASN A 1 275 ? 11.289 -10.719 17.078 1 58.62 275 ASN A CA 1
ATOM 2146 C C . ASN A 1 275 ? 12.789 -10.883 17.266 1 58.62 275 ASN A C 1
ATOM 2148 O O . ASN A 1 275 ? 13.438 -10.031 17.891 1 58.62 275 ASN A O 1
ATOM 2152 N N . GLY A 1 276 ? 13.375 -11.852 16.766 1 61.03 276 GLY A N 1
ATOM 2153 C CA . GLY A 1 276 ? 14.805 -11.992 17 1 61.03 276 GLY A CA 1
ATOM 2154 C C . GLY A 1 276 ? 15.656 -11.227 16 1 61.03 276 GLY A C 1
ATOM 2155 O O . GLY A 1 276 ? 16.875 -11.117 16.172 1 61.03 276 GLY A O 1
ATOM 2156 N N . LEU A 1 277 ? 14.914 -10.641 15.117 1 66 277 LEU A N 1
ATOM 2157 C CA . LEU A 1 277 ? 15.703 -9.992 14.07 1 66 277 LEU A CA 1
ATOM 2158 C C . LEU A 1 277 ? 15.617 -8.477 14.188 1 66 277 LEU A C 1
ATOM 2160 O O . LEU A 1 277 ? 16.297 -7.754 13.453 1 66 277 LEU A O 1
ATOM 2164 N N . THR A 1 278 ? 14.859 -8 15.148 1 65.56 278 THR A N 1
ATOM 2165 C CA . THR A 1 278 ? 14.633 -6.562 15.234 1 65.56 278 THR A CA 1
ATOM 2166 C C . THR A 1 278 ? 15.938 -5.82 15.508 1 65.56 278 THR A C 1
ATOM 2168 O O . THR A 1 278 ? 16.078 -4.652 15.141 1 65.56 278 THR A O 1
ATOM 2171 N N . ASN A 1 279 ? 16.969 -6.578 15.938 1 69.38 279 ASN A N 1
ATOM 2172 C CA . ASN A 1 279 ? 18.219 -5.906 16.25 1 69.38 279 ASN A CA 1
ATOM 2173 C C . ASN A 1 279 ? 19.312 -6.246 15.234 1 69.38 279 ASN A C 1
ATOM 2175 O O . ASN A 1 279 ? 20.484 -5.988 15.477 1 69.38 279 ASN A O 1
ATOM 2179 N N . ASN A 1 280 ? 18.875 -6.715 14.164 1 80.44 280 ASN A N 1
ATOM 2180 C CA . ASN A 1 280 ? 19.859 -7.062 13.141 1 80.44 280 ASN A CA 1
ATOM 2181 C C . ASN A 1 280 ? 20.297 -5.84 12.344 1 80.44 280 ASN A C 1
ATOM 2183 O O . ASN A 1 280 ? 19.453 -5.082 11.859 1 80.44 280 ASN A O 1
ATOM 2187 N N . ALA A 1 281 ? 21.547 -5.625 12.227 1 82.06 281 ALA A N 1
ATOM 2188 C CA . ALA A 1 281 ? 22.125 -4.449 11.578 1 82.06 281 ALA A CA 1
ATOM 2189 C C . ALA A 1 281 ? 21.766 -4.398 10.102 1 82.06 281 ALA A C 1
ATOM 2191 O O . ALA A 1 281 ? 21.797 -3.336 9.477 1 82.06 281 ALA A O 1
ATOM 2192 N N . LYS A 1 282 ? 21.453 -5.555 9.539 1 88.31 282 LYS A N 1
ATOM 2193 C CA . LYS A 1 282 ? 21.156 -5.633 8.117 1 88.31 282 LYS A CA 1
ATOM 2194 C C . LYS A 1 282 ? 19.656 -5.438 7.848 1 88.31 282 LYS A C 1
ATOM 2196 O O . LYS A 1 282 ? 19.219 -5.516 6.703 1 88.31 282 LYS A O 1
ATOM 2201 N N . LEU A 1 283 ? 18.969 -5.094 8.914 1 88.25 283 LEU A N 1
ATOM 2202 C CA . LEU A 1 283 ? 17.516 -4.973 8.773 1 88.25 283 LEU A CA 1
ATOM 2203 C C . LEU A 1 283 ? 17.031 -3.596 9.219 1 88.25 283 LEU A C 1
ATOM 2205 O O . LEU A 1 283 ? 17.375 -3.141 10.32 1 88.25 283 LEU A O 1
ATOM 2209 N N . LYS A 1 284 ? 16.391 -2.924 8.344 1 84.44 284 LYS A N 1
ATOM 2210 C CA . LYS A 1 284 ? 15.703 -1.675 8.672 1 84.44 284 LYS A CA 1
ATOM 2211 C C . LYS A 1 284 ? 14.195 -1.797 8.445 1 84.44 284 LYS A C 1
ATOM 2213 O O . LYS A 1 284 ? 13.758 -2.518 7.547 1 84.44 284 LYS A O 1
ATOM 2218 N N . PHE A 1 285 ? 13.469 -1.178 9.391 1 81.69 285 PHE A N 1
ATOM 2219 C CA . PHE A 1 285 ? 12.023 -1.085 9.25 1 81.69 285 PHE A CA 1
ATOM 2220 C C . PHE A 1 285 ? 11.609 0.328 8.859 1 81.69 285 PHE A C 1
ATOM 2222 O O . PHE A 1 285 ? 12.055 1.304 9.469 1 81.69 285 PHE A O 1
ATOM 2229 N N . LEU A 1 286 ? 10.898 0.468 7.777 1 83.44 286 LEU A N 1
ATOM 2230 C CA . LEU A 1 286 ? 10.359 1.756 7.355 1 83.44 286 LEU A CA 1
ATOM 2231 C C . LEU A 1 286 ? 8.844 1.788 7.523 1 83.44 286 LEU A C 1
ATOM 2233 O O . LEU A 1 286 ? 8.117 1.145 6.762 1 83.44 286 LEU A O 1
ATOM 2237 N N . ASN A 1 287 ? 8.375 2.5 8.562 1 83.38 287 ASN A N 1
ATOM 2238 C CA . ASN A 1 287 ? 6.953 2.645 8.859 1 83.38 287 ASN A CA 1
ATOM 2239 C C . ASN A 1 287 ? 6.504 4.098 8.758 1 83.38 287 ASN A C 1
ATOM 2241 O O . ASN A 1 287 ? 6.453 4.809 9.766 1 83.38 287 ASN A O 1
ATOM 2245 N N . LEU A 1 288 ? 6.09 4.535 7.559 1 83.31 288 LEU A N 1
ATOM 2246 C CA . LEU A 1 288 ? 5.684 5.91 7.297 1 83.31 288 LEU A CA 1
ATOM 2247 C C . LEU A 1 288 ? 4.223 6.129 7.68 1 83.31 288 LEU A C 1
ATOM 2249 O O . LEU A 1 288 ? 3.391 5.242 7.488 1 83.31 288 LEU A O 1
ATOM 2253 N N . MET A 1 289 ? 3.967 7.293 8.172 1 84 289 MET A N 1
ATOM 2254 C CA . MET A 1 289 ? 2.582 7.625 8.492 1 84 289 MET A CA 1
ATOM 2255 C C . MET A 1 289 ? 1.967 8.508 7.414 1 84 289 MET A C 1
ATOM 2257 O O . MET A 1 289 ? 0.75 8.492 7.215 1 84 289 MET A O 1
ATOM 2261 N N . TYR A 1 290 ? 2.832 9.258 6.727 1 87.31 290 TYR A N 1
ATOM 2262 C CA . TYR A 1 290 ? 2.357 10.195 5.715 1 87.31 290 TYR A CA 1
ATOM 2263 C C . TYR A 1 290 ? 3.215 10.117 4.457 1 87.31 290 TYR A C 1
ATOM 2265 O O . TYR A 1 290 ? 4.348 9.633 4.5 1 87.31 290 TYR A O 1
ATOM 2273 N N . ASP A 1 291 ? 2.654 10.516 3.383 1 89.12 291 ASP A N 1
ATOM 2274 C CA . ASP A 1 291 ? 3.389 10.602 2.123 1 89.12 291 ASP A CA 1
ATOM 2275 C C . ASP A 1 291 ? 3.01 11.859 1.353 1 89.12 291 ASP A C 1
ATOM 2277 O O . ASP A 1 291 ? 2.158 12.633 1.797 1 89.12 291 ASP A O 1
ATOM 2281 N N . ALA A 1 292 ? 3.781 12.18 0.333 1 91.12 292 ALA A N 1
ATOM 2282 C CA . ALA A 1 292 ? 3.576 13.344 -0.522 1 91.12 292 ALA A CA 1
ATOM 2283 C C . ALA A 1 292 ? 3.104 12.93 -1.912 1 91.12 292 ALA A C 1
ATOM 2285 O O . ALA A 1 292 ? 3.744 12.109 -2.574 1 91.12 292 ALA A O 1
ATOM 2286 N N . THR A 1 293 ? 2.006 13.383 -2.316 1 94.62 293 THR A N 1
ATOM 2287 C CA . THR A 1 293 ? 1.477 13.156 -3.656 1 94.62 293 THR A CA 1
ATOM 2288 C C . THR A 1 293 ? 1.835 14.312 -4.582 1 94.62 293 THR A C 1
ATOM 2290 O O . THR A 1 293 ? 1.393 15.445 -4.367 1 94.62 293 THR A O 1
ATOM 2293 N N . PRO A 1 294 ? 2.625 14.07 -5.613 1 93.56 294 PRO A N 1
ATOM 2294 C CA . PRO A 1 294 ? 2.934 15.141 -6.562 1 93.56 294 PRO A CA 1
ATOM 2295 C C . PRO A 1 294 ? 1.686 15.742 -7.203 1 93.56 294 PRO A C 1
ATOM 2297 O O . PRO A 1 294 ? 0.698 15.031 -7.418 1 93.56 294 PRO A O 1
ATOM 2300 N N . SER A 1 295 ? 1.753 17.016 -7.59 1 95 295 SER A N 1
ATOM 2301 C CA . SER A 1 295 ? 0.61 17.766 -8.102 1 95 295 SER A CA 1
ATOM 2302 C C . SER A 1 295 ? 0.124 17.188 -9.43 1 95 295 SER A C 1
ATOM 2304 O O . SER A 1 295 ? -1.055 17.312 -9.773 1 95 295 SER A O 1
ATOM 2306 N N . ASP A 1 296 ? 1.021 16.453 -10.18 1 95.94 296 ASP A N 1
ATOM 2307 C CA . ASP A 1 296 ? 0.692 15.875 -11.477 1 95.94 296 ASP A CA 1
ATOM 2308 C C . ASP A 1 296 ? -0.426 14.844 -11.359 1 95.94 296 ASP A C 1
ATOM 2310 O O . ASP A 1 296 ? -1.092 14.523 -12.352 1 95.94 296 ASP A O 1
ATOM 2314 N N . TYR A 1 297 ? -0.678 14.383 -10.141 1 97.25 297 TYR A N 1
ATOM 2315 C CA . TYR A 1 297 ? -1.632 13.297 -9.961 1 97.25 297 TYR A CA 1
ATOM 2316 C C . TYR A 1 297 ? -2.916 13.797 -9.312 1 97.25 297 TYR A C 1
ATOM 2318 O O . TYR A 1 297 ? -3.764 13 -8.906 1 97.25 297 TYR A O 1
ATOM 2326 N N . ILE A 1 298 ? -2.998 15.086 -9.25 1 98.06 298 ILE A N 1
ATOM 2327 C CA . ILE A 1 298 ? -4.168 15.719 -8.641 1 98.06 298 ILE A CA 1
ATOM 2328 C C . ILE A 1 298 ? -4.922 16.531 -9.695 1 98.06 298 ILE A C 1
ATOM 2330 O O . ILE A 1 298 ? -4.344 17.391 -10.352 1 98.06 298 ILE A O 1
ATOM 2334 N N . SER A 1 299 ? -6.25 16.266 -9.852 1 98.31 299 SER A N 1
ATOM 2335 C CA . SER A 1 299 ? -7.062 16.938 -10.859 1 98.31 299 SER A CA 1
ATOM 2336 C C . SER A 1 299 ? -7.582 18.281 -10.344 1 98.31 299 SER A C 1
ATOM 2338 O O . SER A 1 299 ? -7.648 19.25 -11.094 1 98.31 299 SER A O 1
ATOM 2340 N N . MET A 1 300 ? -7.965 18.234 -9.062 1 98.19 300 MET A N 1
ATOM 2341 C CA . MET A 1 300 ? -8.609 19.422 -8.492 1 98.19 300 MET A CA 1
ATOM 2342 C C . MET A 1 300 ? -8.43 19.438 -6.973 1 98.19 300 MET A C 1
ATOM 2344 O O . MET A 1 300 ? -8.422 18.391 -6.328 1 98.19 300 MET A O 1
ATOM 2348 N N . ILE A 1 301 ? -8.273 20.609 -6.48 1 98.19 301 ILE A N 1
ATOM 2349 C CA . ILE A 1 301 ? -8.258 20.844 -5.039 1 98.19 301 ILE A CA 1
ATOM 2350 C C . ILE A 1 301 ? -9.469 21.672 -4.637 1 98.19 301 ILE A C 1
ATOM 2352 O O . ILE A 1 301 ? -9.688 22.766 -5.172 1 98.19 301 ILE A O 1
ATOM 2356 N N . ILE A 1 302 ? -10.258 21.094 -3.766 1 98.56 302 ILE A N 1
ATOM 2357 C CA . ILE A 1 302 ? -11.469 21.766 -3.289 1 98.56 302 ILE A CA 1
ATOM 2358 C C . ILE A 1 302 ? -11.219 22.359 -1.906 1 98.56 302 ILE A C 1
ATOM 2360 O O . ILE A 1 302 ? -10.891 21.641 -0.96 1 98.56 302 ILE A O 1
ATOM 2364 N N . THR A 1 303 ? -11.328 23.672 -1.796 1 97.62 303 THR A N 1
ATOM 2365 C CA . THR A 1 303 ? -11.047 24.391 -0.566 1 97.62 303 THR A CA 1
ATOM 2366 C C . THR A 1 303 ? -12.211 25.312 -0.196 1 97.62 303 THR A C 1
ATOM 2368 O O . THR A 1 303 ? -13.227 25.344 -0.904 1 97.62 303 THR A O 1
ATOM 2371 N N . ASP A 1 304 ? -12.078 25.984 0.869 1 97 304 ASP A N 1
ATOM 2372 C CA . ASP A 1 304 ? -13.062 26.969 1.296 1 97 304 ASP A CA 1
ATOM 2373 C C . ASP A 1 304 ? -12.922 28.266 0.504 1 97 304 ASP A C 1
ATOM 2375 O O . ASP A 1 304 ? -13.727 29.188 0.661 1 97 304 ASP A O 1
ATOM 2379 N N . TYR A 1 305 ? -12.008 28.312 -0.452 1 94.94 305 TYR A N 1
ATOM 2380 C CA . TYR A 1 305 ? -11.852 29.438 -1.361 1 94.94 305 TYR A CA 1
ATOM 2381 C C . TYR A 1 305 ? -12.289 29.078 -2.771 1 94.94 305 TYR A C 1
ATOM 2383 O O . TYR A 1 305 ? -12.18 29.875 -3.697 1 94.94 305 TYR A O 1
ATOM 2391 N N . GLY A 1 306 ? -12.75 27.828 -2.902 1 95.62 306 GLY A N 1
ATOM 2392 C CA . GLY A 1 306 ? -13.203 27.375 -4.207 1 95.62 306 GLY A CA 1
ATOM 2393 C C . GLY A 1 306 ? -12.516 26.109 -4.68 1 95.62 306 GLY A C 1
ATOM 2394 O O . GLY A 1 306 ? -11.805 25.469 -3.906 1 95.62 306 GLY A O 1
ATOM 2395 N N . MET A 1 307 ? -12.836 25.719 -5.91 1 96.88 307 MET A N 1
ATOM 2396 C CA . MET A 1 307 ? -12.242 24.562 -6.574 1 96.88 307 MET A CA 1
ATOM 2397 C C . MET A 1 307 ? -11.203 25 -7.602 1 96.88 307 MET A C 1
ATOM 2399 O O . MET A 1 307 ? -11.531 25.703 -8.555 1 96.88 307 MET A O 1
ATOM 2403 N N . VAL A 1 308 ? -9.977 24.594 -7.379 1 96.19 308 VAL A N 1
ATOM 2404 C CA . VAL A 1 308 ? -8.906 25.109 -8.227 1 96.19 308 VAL A CA 1
ATOM 2405 C C . VAL A 1 308 ? -8.008 23.953 -8.672 1 96.19 308 VAL A C 1
ATOM 2407 O O . VAL A 1 308 ? -7.906 22.938 -7.98 1 96.19 308 VAL A O 1
ATOM 2410 N N . PRO A 1 309 ? -7.387 24.125 -9.844 1 96.5 309 PRO A N 1
ATOM 2411 C CA . PRO A 1 309 ? -6.316 23.172 -10.18 1 96.5 309 PRO A CA 1
ATOM 2412 C C . PRO A 1 309 ? -5.086 23.344 -9.281 1 96.5 309 PRO A C 1
ATOM 2414 O O . PRO A 1 309 ? -4.926 24.375 -8.625 1 96.5 309 PRO A O 1
ATOM 2417 N N . PRO A 1 310 ? -4.273 22.359 -9.164 1 95.06 310 PRO A N 1
ATOM 2418 C CA . PRO A 1 310 ? -3.078 22.438 -8.312 1 95.06 310 PRO A CA 1
ATOM 2419 C C . PRO A 1 310 ? -2.191 23.625 -8.656 1 95.06 310 PRO A C 1
ATOM 2421 O O . PRO A 1 310 ? -1.562 24.203 -7.762 1 95.06 310 PRO A O 1
ATOM 2424 N N . THR A 1 311 ? -2.193 24.062 -9.875 1 93.81 311 THR A N 1
ATOM 2425 C CA . THR A 1 311 ? -1.354 25.172 -10.328 1 93.81 311 THR A CA 1
ATOM 2426 C C . THR A 1 311 ? -1.808 26.484 -9.695 1 93.81 311 THR A C 1
ATOM 2428 O O . THR A 1 311 ? -1.066 27.469 -9.703 1 93.81 311 THR A O 1
ATOM 2431 N N . SER A 1 312 ? -2.982 26.5 -9.133 1 93.56 312 SER A N 1
ATOM 2432 C CA . SER A 1 312 ? -3.541 27.719 -8.578 1 93.56 312 SER A CA 1
ATOM 2433 C C . SER A 1 312 ? -3.383 27.766 -7.062 1 93.56 312 SER A C 1
ATOM 2435 O O . SER A 1 312 ? -3.918 28.672 -6.402 1 93.56 312 SER A O 1
ATOM 2437 N N . VAL A 1 313 ? -2.639 26.828 -6.508 1 93 313 VAL A N 1
ATOM 2438 C CA . VAL A 1 313 ? -2.477 26.734 -5.062 1 93 313 VAL A CA 1
ATOM 2439 C C . VAL A 1 313 ? -1.814 28 -4.523 1 93 313 VAL A C 1
ATOM 2441 O O . VAL A 1 313 ? -2.213 28.516 -3.477 1 93 313 VAL A O 1
ATOM 2444 N N . PRO A 1 314 ? -0.85 28.578 -5.234 1 90.44 314 PRO A N 1
ATOM 2445 C CA . PRO A 1 314 ? -0.233 29.797 -4.727 1 90.44 314 PRO A CA 1
ATOM 2446 C C . PRO A 1 314 ? -1.239 30.938 -4.547 1 90.44 314 PRO A C 1
ATOM 2448 O O . PRO A 1 314 ? -1.106 31.75 -3.623 1 90.44 314 PRO A O 1
ATOM 2451 N N . VAL A 1 315 ? -2.254 30.969 -5.406 1 91.38 315 VAL A N 1
ATOM 2452 C CA . VAL A 1 315 ? -3.295 31.984 -5.305 1 91.38 315 VAL A CA 1
ATOM 2453 C C . VAL A 1 315 ? -4.066 31.812 -4 1 91.38 315 VAL A C 1
ATOM 2455 O O . VAL A 1 315 ? -4.363 32.781 -3.305 1 91.38 315 VAL A O 1
ATOM 2458 N N . ILE A 1 316 ? -4.34 30.547 -3.609 1 91.56 316 ILE A N 1
ATOM 2459 C CA . ILE A 1 316 ? -5.074 30.234 -2.387 1 91.56 316 ILE A CA 1
ATOM 2460 C C . ILE A 1 316 ? -4.234 30.625 -1.17 1 91.56 316 ILE A C 1
ATOM 2462 O O . ILE A 1 316 ? -4.746 31.219 -0.22 1 91.56 316 ILE A O 1
ATOM 2466 N N . VAL A 1 317 ? -2.98 30.328 -1.277 1 90.06 317 VAL A N 1
ATOM 2467 C CA . VAL A 1 317 ? -2.066 30.641 -0.182 1 90.06 317 VAL A CA 1
ATOM 2468 C C . VAL A 1 317 ? -2.018 32.156 0.041 1 90.06 317 VAL A C 1
ATOM 2470 O O . VAL A 1 317 ? -2.105 32.625 1.178 1 90.06 317 VAL A O 1
ATOM 2473 N N . ARG A 1 318 ? -1.927 32.906 -1.005 1 87.94 318 ARG A N 1
ATOM 2474 C CA . ARG A 1 318 ? -1.877 34.375 -0.933 1 87.94 318 ARG A CA 1
ATOM 2475 C C . ARG A 1 318 ? -3.182 34.938 -0.384 1 87.94 318 ARG A C 1
ATOM 2477 O O . ARG A 1 318 ? -3.17 35.844 0.463 1 87.94 318 ARG A O 1
ATOM 2484 N N . GLU A 1 319 ? -4.281 34.406 -0.921 1 87.88 319 GLU A N 1
ATOM 2485 C CA . GLU A 1 319 ? -5.59 34.875 -0.473 1 87.88 319 GLU A CA 1
ATOM 2486 C C . GLU A 1 319 ? -5.797 34.594 1.014 1 87.88 319 GLU A C 1
ATOM 2488 O O . GLU A 1 319 ? -6.328 35.438 1.738 1 87.88 319 GLU A O 1
ATOM 2493 N N . TYR A 1 320 ? -5.355 33.5 1.428 1 87 320 TYR A N 1
ATOM 2494 C CA . TYR A 1 320 ? -5.469 33.156 2.838 1 87 320 TYR A CA 1
ATOM 2495 C C . TYR A 1 320 ? -4.621 34.062 3.703 1 87 320 TYR A C 1
ATOM 2497 O O . TYR A 1 320 ? -5.074 34.531 4.754 1 87 320 TYR A O 1
ATOM 2505 N N . GLN A 1 321 ? -3.434 34.344 3.25 1 82.56 321 GLN A N 1
ATOM 2506 C CA . GLN A 1 321 ? -2.516 35.188 4.004 1 82.56 321 GLN A CA 1
ATOM 2507 C C . GLN A 1 321 ? -3.029 36.625 4.082 1 82.56 321 GLN A C 1
ATOM 2509 O O . GLN A 1 321 ? -2.875 37.281 5.109 1 82.56 321 GLN A O 1
ATOM 2514 N N . LYS A 1 322 ? -3.596 37.062 2.973 1 78.25 322 LYS A N 1
ATOM 2515 C CA . LYS A 1 322 ? -4.156 38.406 2.936 1 78.25 322 LYS A CA 1
ATOM 2516 C C . LYS A 1 322 ? -5.289 38.562 3.943 1 78.25 322 LYS A C 1
ATOM 2518 O O . LYS A 1 322 ? -5.398 39.594 4.613 1 78.25 322 LYS A O 1
ATOM 2523 N N . GLU A 1 323 ? -6.148 37.625 3.955 1 73.31 323 GLU A N 1
ATOM 2524 C CA . GLU A 1 323 ? -7.273 37.656 4.883 1 73.31 323 GLU A CA 1
ATOM 2525 C C . GLU A 1 323 ? -6.793 37.75 6.328 1 73.31 323 GLU A C 1
ATOM 2527 O O . GLU A 1 323 ? -7.379 38.438 7.148 1 73.31 323 GLU A O 1
ATOM 2532 N N . HIS A 1 324 ? -5.758 37.031 6.555 1 64.75 324 HIS A N 1
ATOM 2533 C CA . HIS A 1 324 ? -5.27 37 7.93 1 64.75 324 HIS A CA 1
ATOM 2534 C C . HIS A 1 324 ? -4.453 38.25 8.266 1 64.75 324 HIS A C 1
ATOM 2536 O O . HIS A 1 324 ? -4.379 38.656 9.422 1 64.75 324 HIS A O 1
ATOM 2542 N N . LEU A 1 325 ? -3.953 38.781 7.18 1 49.31 325 LEU A N 1
ATOM 2543 C CA . LEU A 1 325 ? -3.33 40.094 7.375 1 49.31 325 LEU A CA 1
ATOM 2544 C C . LEU A 1 325 ? -4.387 41.188 7.512 1 49.31 325 LEU A C 1
ATOM 2546 O O . LEU A 1 325 ? -4.234 42.094 8.32 1 49.31 325 LEU A O 1
ATOM 2550 N N . LEU A 1 326 ? -5.488 41.062 6.672 1 47.5 326 LEU A N 1
ATOM 2551 C CA . LEU A 1 326 ? -6.547 42.062 6.676 1 47.5 326 LEU A CA 1
ATOM 2552 C C . LEU A 1 326 ? -7.406 41.969 7.93 1 47.5 326 LEU A C 1
ATOM 2554 O O . LEU A 1 326 ? -7.875 42.969 8.469 1 47.5 326 LEU A O 1
ATOM 2558 N N . GLN A 1 327 ? -7.801 40.781 8.258 1 49.5 327 GLN A N 1
ATOM 2559 C CA . GLN A 1 327 ? -8.57 40.719 9.492 1 49.5 327 GLN A CA 1
ATOM 2560 C C . GLN A 1 327 ? -7.805 41.344 10.656 1 49.5 327 GLN A C 1
ATOM 2562 O O . GLN A 1 327 ? -8.414 41.875 11.594 1 49.5 327 GLN A O 1
ATOM 2567 N N . SER A 1 328 ? -6.527 41.438 10.508 1 42.47 328 SER A N 1
ATOM 2568 C CA . SER A 1 328 ? -5.762 42.219 11.469 1 42.47 328 SER A CA 1
ATOM 2569 C C . SER A 1 328 ? -6.047 43.719 11.297 1 42.47 328 SER A C 1
ATOM 2571 O O . SER A 1 328 ? -6.047 44.469 12.281 1 42.47 328 SER A O 1
ATOM 2573 N N . SER A 1 329 ? -6.195 44.156 9.977 1 41.25 329 SER A N 1
ATOM 2574 C CA . SER A 1 329 ? -6.344 45.594 9.742 1 41.25 329 SER A CA 1
ATOM 2575 C C . SER A 1 329 ? -7.77 46.062 10.031 1 41.25 329 SER A C 1
ATOM 2577 O O . SER A 1 329 ? -8 47.219 10.305 1 41.25 329 SER A O 1
ATOM 2579 N N . LYS A 1 330 ? -8.891 45.312 9.68 1 43.66 330 LYS A N 1
ATOM 2580 C CA . LYS A 1 330 ? -10.219 45.906 9.875 1 43.66 330 LYS A CA 1
ATOM 2581 C C . LYS A 1 330 ? -10.492 46.156 11.352 1 43.66 330 LYS A C 1
ATOM 2583 O O . LYS A 1 330 ? -11.531 46.719 11.703 1 43.66 330 LYS A O 1
ATOM 2588 N N . ILE A 1 331 ? -9.766 45.531 12.227 1 37.44 331 ILE A N 1
ATOM 2589 C CA . ILE A 1 331 ? -10.086 45.938 13.586 1 37.44 331 ILE A CA 1
ATOM 2590 C C . ILE A 1 331 ? -9.484 47.312 13.883 1 37.44 331 ILE A C 1
ATOM 2592 O O . ILE A 1 331 ? -9.742 47.875 14.938 1 37.44 331 ILE A O 1
ATOM 2596 N N . VAL A 1 332 ? -8.375 47.75 13.031 1 33.94 332 VAL A N 1
ATOM 2597 C CA . VAL A 1 332 ? -7.867 49.062 13.391 1 33.94 332 VAL A CA 1
ATOM 2598 C C . VAL A 1 332 ? -8.82 50.156 12.891 1 33.94 332 VAL A C 1
ATOM 2600 O O . VAL A 1 332 ? -8.688 51.312 13.25 1 33.94 332 VAL A O 1
ATOM 2603 N N . ILE A 1 333 ? -9.742 49.875 11.852 1 27.88 333 ILE A N 1
ATOM 2604 C CA . ILE A 1 333 ? -10.508 51.094 11.68 1 27.88 333 ILE A CA 1
ATOM 2605 C C . ILE A 1 333 ? -11.586 51.188 12.75 1 27.88 333 ILE A C 1
ATOM 2607 O O . ILE A 1 333 ? -12.258 50.219 13.055 1 27.88 333 ILE A O 1
ATOM 2611 N N . MET B 1 1 ? -10.734 -42.281 -3.738 1 84.31 1 MET B N 1
ATOM 2612 C CA . MET B 1 1 ? -9.75 -41.219 -3.953 1 84.31 1 MET B CA 1
ATOM 2613 C C . MET B 1 1 ? -8.367 -41.656 -3.475 1 84.31 1 MET B C 1
ATOM 2615 O O . MET B 1 1 ? -8.234 -42.25 -2.404 1 84.31 1 MET B O 1
ATOM 2619 N N . HIS B 1 2 ? -7.398 -41.562 -4.426 1 93.62 2 HIS B N 1
ATOM 2620 C CA . HIS B 1 2 ? -6.031 -41.938 -4.086 1 93.62 2 HIS B CA 1
ATOM 2621 C C . HIS B 1 2 ? -5.492 -41.094 -2.936 1 93.62 2 HIS B C 1
ATOM 2623 O O . HIS B 1 2 ? -5.668 -39.875 -2.924 1 93.62 2 HIS B O 1
ATOM 2629 N N . SER B 1 3 ? -4.883 -41.656 -1.859 1 95.12 3 SER B N 1
ATOM 2630 C CA . SER B 1 3 ? -4.441 -41 -0.629 1 95.12 3 SER B CA 1
ATOM 2631 C C . SER B 1 3 ? -3.488 -39.875 -0.925 1 95.12 3 SER B C 1
ATOM 2633 O O . SER B 1 3 ? -3.547 -38.812 -0.267 1 95.12 3 SER B O 1
ATOM 2635 N N . ALA B 1 4 ? -2.607 -40 -1.98 1 96.69 4 ALA B N 1
ATOM 2636 C CA . ALA B 1 4 ? -1.648 -38.969 -2.334 1 96.69 4 ALA B CA 1
ATOM 2637 C C . ALA B 1 4 ? -2.361 -37.719 -2.816 1 96.69 4 ALA B C 1
ATOM 2639 O O . ALA B 1 4 ? -1.965 -36.594 -2.471 1 96.69 4 ALA B O 1
ATOM 2640 N N . VAL B 1 5 ? -3.451 -37.875 -3.551 1 97.19 5 VAL B N 1
ATOM 2641 C CA . VAL B 1 5 ? -4.199 -36.75 -4.082 1 97.19 5 VAL B CA 1
ATOM 2642 C C . VAL B 1 5 ? -5.008 -36.094 -2.961 1 97.19 5 VAL B C 1
ATOM 2644 O O . VAL B 1 5 ? -5.07 -34.875 -2.869 1 97.19 5 VAL B O 1
ATOM 2647 N N . TYR B 1 6 ? -5.527 -36.875 -2.064 1 96.19 6 TYR B N 1
ATOM 2648 C CA . TYR B 1 6 ? -6.285 -36.375 -0.921 1 96.19 6 TYR B CA 1
ATOM 2649 C C . TYR B 1 6 ? -5.41 -35.531 -0.021 1 96.19 6 TYR B C 1
ATOM 2651 O O . TYR B 1 6 ? -5.828 -34.438 0.422 1 96.19 6 TYR B O 1
ATOM 2659 N N . LYS B 1 7 ? -4.23 -35.969 0.203 1 96.5 7 LYS B N 1
ATOM 2660 C CA . LYS B 1 7 ? -3.293 -35.25 1.05 1 96.5 7 LYS B CA 1
ATOM 2661 C C . LYS B 1 7 ? -2.957 -33.875 0.448 1 96.5 7 LYS B C 1
ATOM 2663 O O . LYS B 1 7 ? -2.916 -32.875 1.159 1 96.5 7 LYS B O 1
ATOM 2668 N N . VAL B 1 8 ? -2.752 -33.781 -0.786 1 96.69 8 VAL B N 1
ATOM 2669 C CA . VAL B 1 8 ? -2.443 -32.531 -1.474 1 96.69 8 VAL B CA 1
ATOM 2670 C C . VAL B 1 8 ? -3.637 -31.594 -1.38 1 96.69 8 VAL B C 1
ATOM 2672 O O . VAL B 1 8 ? -3.469 -30.391 -1.118 1 96.69 8 VAL B O 1
ATOM 2675 N N . GLY B 1 9 ? -4.844 -32.156 -1.604 1 95.44 9 GLY B N 1
ATOM 2676 C CA . GLY B 1 9 ? -6.051 -31.359 -1.472 1 95.44 9 GLY B CA 1
ATOM 2677 C C . GLY B 1 9 ? -6.184 -30.703 -0.111 1 95.44 9 GLY B C 1
ATOM 2678 O O . GLY B 1 9 ? -6.562 -29.531 -0.016 1 95.44 9 GLY B O 1
ATOM 2679 N N . LEU B 1 10 ? -5.805 -31.328 0.959 1 93.38 10 LEU B N 1
ATOM 2680 C CA . LEU B 1 10 ? -5.855 -30.812 2.318 1 93.38 10 LEU B CA 1
ATOM 2681 C C . LEU B 1 10 ? -4.848 -29.672 2.502 1 93.38 10 LEU B C 1
ATOM 2683 O O . LEU B 1 10 ? -5.141 -28.688 3.164 1 93.38 10 LEU B O 1
ATOM 2687 N N . HIS B 1 11 ? -3.713 -29.859 1.818 1 93.75 11 HIS B N 1
ATOM 2688 C CA . HIS B 1 11 ? -2.693 -28.828 1.902 1 93.75 11 HIS B CA 1
ATOM 2689 C C . HIS B 1 11 ? -3.125 -27.562 1.15 1 93.75 11 HIS B C 1
ATOM 2691 O O . HIS B 1 11 ? -2.775 -26.453 1.543 1 93.75 11 HIS B O 1
ATOM 2697 N N . TYR B 1 12 ? -3.902 -27.719 0.17 1 90.31 12 TYR B N 1
ATOM 2698 C CA . TYR B 1 12 ? -4.43 -26.578 -0.564 1 90.31 12 TYR B CA 1
ATOM 2699 C C . TYR B 1 12 ? -5.445 -25.812 0.277 1 90.31 12 TYR B C 1
ATOM 2701 O O . TYR B 1 12 ? -5.383 -24.578 0.367 1 90.31 12 TYR B O 1
ATOM 2709 N N . LEU B 1 13 ? -6.262 -26.594 0.977 1 86.62 13 LEU B N 1
ATOM 2710 C CA . LEU B 1 13 ? -7.328 -26.016 1.786 1 86.62 13 LEU B CA 1
ATOM 2711 C C . LEU B 1 13 ? -6.758 -25.219 2.957 1 86.62 13 LEU B C 1
ATOM 2713 O O . LEU B 1 13 ? -7.27 -24.156 3.299 1 86.62 13 LEU B O 1
ATOM 2717 N N . SER B 1 14 ? -5.688 -25.672 3.486 1 84.94 14 SER B N 1
ATOM 2718 C CA . SER B 1 14 ? -5.109 -25.047 4.672 1 84.94 14 SER B CA 1
ATOM 2719 C C . SER B 1 14 ? -4.09 -23.984 4.293 1 84.94 14 SER B C 1
ATOM 2721 O O . SER B 1 14 ? -3.547 -23.297 5.164 1 84.94 14 SER B O 1
ATOM 2723 N N . TRP B 1 15 ? -3.762 -23.938 3.051 1 81.38 15 TRP B N 1
ATOM 2724 C CA . TRP B 1 15 ? -2.818 -22.953 2.514 1 81.38 15 TRP B CA 1
ATOM 2725 C C . TRP B 1 15 ? -1.406 -23.234 3.025 1 81.38 15 TRP B C 1
ATOM 2727 O O . TRP B 1 15 ? -0.571 -22.328 3.066 1 81.38 15 TRP B O 1
ATOM 2737 N N . ASP B 1 16 ? -1.316 -24.438 3.426 1 84.81 16 ASP B N 1
ATOM 2738 C CA . ASP B 1 16 ? 0.036 -24.844 3.791 1 84.81 16 ASP B CA 1
ATOM 2739 C C . ASP B 1 16 ? 0.968 -24.797 2.582 1 84.81 16 ASP B C 1
ATOM 2741 O O . ASP B 1 16 ? 2.162 -24.531 2.723 1 84.81 16 ASP B O 1
ATOM 2745 N N . ILE B 1 17 ? 0.452 -25.125 1.484 1 87 17 ILE B N 1
ATOM 2746 C CA . ILE B 1 17 ? 1.124 -24.953 0.202 1 87 17 ILE B CA 1
ATOM 2747 C C . ILE B 1 17 ? 0.428 -23.859 -0.603 1 87 17 ILE B C 1
ATOM 2749 O O . ILE B 1 17 ? -0.746 -23.984 -0.958 1 87 17 ILE B O 1
ATOM 2753 N N . SER B 1 18 ? 1.147 -22.766 -0.852 1 82.5 18 SER B N 1
ATOM 2754 C CA . SER B 1 18 ? 0.426 -21.641 -1.449 1 82.5 18 SER B CA 1
ATOM 2755 C C . SER B 1 18 ? 1.083 -21.203 -2.75 1 82.5 18 SER B C 1
ATOM 2757 O O . SER B 1 18 ? 0.396 -20.781 -3.688 1 82.5 18 SER B O 1
ATOM 2759 N N . GLY B 1 19 ? 2.361 -21.344 -2.93 1 87.12 19 GLY B N 1
ATOM 2760 C CA . GLY B 1 19 ? 3.02 -20.875 -4.141 1 87.12 19 GLY B CA 1
ATOM 2761 C C . GLY B 1 19 ? 2.646 -21.688 -5.367 1 87.12 19 GLY B C 1
ATOM 2762 O O . GLY B 1 19 ? 2.354 -22.891 -5.266 1 87.12 19 GLY B O 1
ATOM 2763 N N . GLY B 1 20 ? 2.584 -21.031 -6.562 1 90.38 20 GLY B N 1
ATOM 2764 C CA . GLY B 1 20 ? 2.215 -21.688 -7.805 1 90.38 20 GLY B CA 1
ATOM 2765 C C . GLY B 1 20 ? 3.076 -22.891 -8.117 1 90.38 20 GLY B C 1
ATOM 2766 O O . GLY B 1 20 ? 2.555 -23.969 -8.438 1 90.38 20 GLY B O 1
ATOM 2767 N N . ASN B 1 21 ? 4.324 -22.75 -8.023 1 95.19 21 ASN B N 1
ATOM 2768 C CA . ASN B 1 21 ? 5.23 -23.875 -8.289 1 95.19 21 ASN B CA 1
ATOM 2769 C C . ASN B 1 21 ? 5.07 -24.984 -7.258 1 95.19 21 ASN B C 1
ATOM 2771 O O . ASN B 1 21 ? 5.004 -26.156 -7.617 1 95.19 21 ASN B O 1
ATOM 2775 N N . ALA B 1 22 ? 5.055 -24.578 -6.016 1 94.19 22 ALA B N 1
ATOM 2776 C CA . ALA B 1 22 ? 4.918 -25.562 -4.945 1 94.19 22 ALA B CA 1
ATOM 2777 C C . ALA B 1 22 ? 3.631 -26.359 -5.102 1 94.19 22 ALA B C 1
ATOM 2779 O O . ALA B 1 22 ? 3.629 -27.594 -4.941 1 94.19 22 ALA B O 1
ATOM 2780 N N . ARG B 1 23 ? 2.553 -25.719 -5.395 1 95.12 23 ARG B N 1
ATOM 2781 C CA . ARG B 1 23 ? 1.273 -26.391 -5.59 1 95.12 23 ARG B CA 1
ATOM 2782 C C . ARG B 1 23 ? 1.333 -27.359 -6.777 1 95.12 23 ARG B C 1
ATOM 2784 O O . ARG B 1 23 ? 0.858 -28.484 -6.695 1 95.12 23 ARG B O 1
ATOM 2791 N N . CYS B 1 24 ? 1.906 -26.891 -7.824 1 97 24 CYS B N 1
ATOM 2792 C CA . CYS B 1 24 ? 1.984 -27.703 -9.039 1 97 24 CYS B CA 1
ATOM 2793 C C . CYS B 1 24 ? 2.844 -28.938 -8.82 1 97 24 CYS B C 1
ATOM 2795 O O . CYS B 1 24 ? 2.465 -30.031 -9.219 1 97 24 CYS B O 1
ATOM 2797 N N . ILE B 1 25 ? 3.994 -28.75 -8.234 1 97.75 25 ILE B N 1
ATOM 2798 C CA . ILE B 1 25 ? 4.902 -29.859 -7.965 1 97.75 25 ILE B CA 1
ATOM 2799 C C . ILE B 1 25 ? 4.215 -30.891 -7.074 1 97.75 25 ILE B C 1
ATOM 2801 O O . ILE B 1 25 ? 4.262 -32.094 -7.352 1 97.75 25 ILE B O 1
ATOM 2805 N N . ALA B 1 26 ? 3.533 -30.375 -6 1 97.88 26 ALA B N 1
ATOM 2806 C CA . ALA B 1 26 ? 2.812 -31.281 -5.109 1 97.88 26 ALA B CA 1
ATOM 2807 C C . ALA B 1 26 ? 1.763 -32.094 -5.875 1 97.88 26 ALA B C 1
ATOM 2809 O O . ALA B 1 26 ? 1.622 -33.281 -5.668 1 97.88 26 ALA B O 1
ATOM 2810 N N . MET B 1 27 ? 0.999 -31.484 -6.75 1 98.25 27 MET B N 1
ATOM 2811 C CA . MET B 1 27 ? -0.019 -32.125 -7.574 1 98.25 27 MET B CA 1
ATOM 2812 C C . MET B 1 27 ? 0.603 -33.188 -8.477 1 98.25 27 MET B C 1
ATOM 2814 O O . MET B 1 27 ? 0.147 -34.344 -8.5 1 98.25 27 MET B O 1
ATOM 2818 N N . LEU B 1 28 ? 1.71 -32.906 -9.188 1 98.38 28 LEU B N 1
ATOM 2819 C CA . LEU B 1 28 ? 2.352 -33.781 -10.141 1 98.38 28 LEU B CA 1
ATOM 2820 C C . LEU B 1 28 ? 2.963 -35 -9.43 1 98.38 28 LEU B C 1
ATOM 2822 O O . LEU B 1 28 ? 2.904 -36.125 -9.93 1 98.38 28 LEU B O 1
ATOM 2826 N N . GLN B 1 29 ? 3.502 -34.688 -8.242 1 98.19 29 GLN B N 1
ATOM 2827 C CA . GLN B 1 29 ? 4.051 -35.781 -7.453 1 98.19 29 GLN B CA 1
ATOM 2828 C C . GLN B 1 29 ? 2.945 -36.75 -6.992 1 98.19 29 GLN B C 1
ATOM 2830 O O . GLN B 1 29 ? 3.141 -37.938 -6.949 1 98.19 29 GLN B O 1
ATOM 2835 N N . ALA B 1 30 ? 1.871 -36.188 -6.645 1 98.44 30 ALA B N 1
ATOM 2836 C CA . ALA B 1 30 ? 0.726 -37.031 -6.309 1 98.44 30 ALA B CA 1
ATOM 2837 C C . ALA B 1 30 ? 0.278 -37.844 -7.512 1 98.44 30 ALA B C 1
ATOM 2839 O O . ALA B 1 30 ? -0.051 -39.031 -7.371 1 98.44 30 ALA B O 1
ATOM 2840 N N . PHE B 1 31 ? 0.237 -37.344 -8.727 1 98.06 31 PHE B N 1
ATOM 2841 C CA . PHE B 1 31 ? -0.128 -38.062 -9.938 1 98.06 31 PHE B CA 1
ATOM 2842 C C . PHE B 1 31 ? 0.863 -39.188 -10.219 1 98.06 31 PHE B C 1
ATOM 2844 O O . PHE B 1 31 ? 0.481 -40.25 -10.719 1 98.06 31 PHE B O 1
ATOM 2851 N N . GLN B 1 32 ? 2.131 -38.875 -9.953 1 97.94 32 GLN B N 1
ATOM 2852 C CA . GLN B 1 32 ? 3.131 -39.938 -10.102 1 97.94 32 GLN B CA 1
ATOM 2853 C C . GLN B 1 32 ? 2.801 -41.156 -9.227 1 97.94 32 GLN B C 1
ATOM 2855 O O . GLN B 1 32 ? 2.932 -42.281 -9.664 1 97.94 32 GLN B O 1
ATOM 2860 N N . GLU B 1 33 ? 2.41 -40.875 -7.965 1 97.94 33 GLU B N 1
ATOM 2861 C CA . GLU B 1 33 ? 2.006 -41.938 -7.066 1 97.94 33 GLU B CA 1
ATOM 2862 C C . GLU B 1 33 ? 0.779 -42.656 -7.598 1 97.94 33 GLU B C 1
ATOM 2864 O O . GLU B 1 33 ? 0.686 -43.906 -7.484 1 97.94 33 GLU B O 1
ATOM 2869 N N . VAL B 1 34 ? -0.188 -41.938 -8.148 1 97.31 34 VAL B N 1
ATOM 2870 C CA . VAL B 1 34 ? -1.386 -42.531 -8.734 1 97.31 34 VAL B CA 1
ATOM 2871 C C . VAL B 1 34 ? -0.994 -43.469 -9.883 1 97.31 34 VAL B C 1
ATOM 2873 O O . VAL B 1 34 ? -1.51 -44.562 -9.992 1 97.31 34 VAL B O 1
ATOM 2876 N N . VAL B 1 35 ? -0.065 -43.031 -10.781 1 97.06 35 VAL B N 1
ATOM 2877 C CA . VAL B 1 35 ? 0.392 -43.812 -11.93 1 97.06 35 VAL B CA 1
ATOM 2878 C C . VAL B 1 35 ? 1.067 -45.094 -11.438 1 97.06 35 VAL B C 1
ATOM 2880 O O . VAL B 1 35 ? 0.821 -46.188 -11.977 1 97.06 35 VAL B O 1
ATOM 2883 N N . LYS B 1 36 ? 1.883 -44.938 -10.453 1 96 36 LYS B N 1
ATOM 2884 C CA . LYS B 1 36 ? 2.611 -46.062 -9.891 1 96 36 LYS B CA 1
ATOM 2885 C C . LYS B 1 36 ? 1.653 -47.125 -9.383 1 96 36 LYS B C 1
ATOM 2887 O O . LYS B 1 36 ? 1.866 -48.312 -9.617 1 96 36 LYS B O 1
ATOM 2892 N N . ASP B 1 37 ? 0.558 -46.719 -8.734 1 96.44 37 ASP B N 1
ATOM 2893 C CA . ASP B 1 37 ? -0.362 -47.656 -8.078 1 96.44 37 ASP B CA 1
ATOM 2894 C C . ASP B 1 37 ? -1.484 -48.062 -9.023 1 96.44 37 ASP B C 1
ATOM 2896 O O . ASP B 1 37 ? -2.318 -48.906 -8.672 1 96.44 37 ASP B O 1
ATOM 2900 N N . TYR B 1 38 ? -1.452 -47.625 -10.25 1 94.81 38 TYR B N 1
ATOM 2901 C CA . TYR B 1 38 ? -2.545 -47.781 -11.203 1 94.81 38 TYR B CA 1
ATOM 2902 C C . TYR B 1 38 ? -2.541 -49.219 -11.773 1 94.81 38 TYR B C 1
ATOM 2904 O O . TYR B 1 38 ? -1.478 -49.781 -11.984 1 94.81 38 TYR B O 1
ATOM 2912 N N . SER B 1 39 ? -3.76 -49.75 -11.984 1 94.19 39 SER B N 1
ATOM 2913 C CA . SER B 1 39 ? -3.99 -50.969 -12.734 1 94.19 39 SER B CA 1
ATOM 2914 C C . SER B 1 39 ? -5.172 -50.844 -13.688 1 94.19 39 SER B C 1
ATOM 2916 O O . SER B 1 39 ? -6.238 -50.344 -13.297 1 94.19 39 SER B O 1
ATOM 2918 N N . THR B 1 40 ? -4.961 -51.312 -14.93 1 92.44 40 THR B N 1
ATOM 2919 C CA . THR B 1 40 ? -6.012 -51.188 -15.938 1 92.44 40 THR B CA 1
ATOM 2920 C C . THR B 1 40 ? -7.141 -52.156 -15.68 1 92.44 40 THR B C 1
ATOM 2922 O O . THR B 1 40 ? -6.906 -53.375 -15.602 1 92.44 40 THR B O 1
ATOM 2925 N N . PRO B 1 41 ? -8.32 -51.625 -15.523 1 92.31 41 PRO B N 1
ATOM 2926 C CA . PRO B 1 41 ? -9.438 -52.562 -15.414 1 92.31 41 PRO B CA 1
ATOM 2927 C C . PRO B 1 41 ? -9.602 -53.438 -16.672 1 92.31 41 PRO B C 1
ATOM 2929 O O . PRO B 1 41 ? -9.391 -52.938 -17.781 1 92.31 41 PRO B O 1
ATOM 2932 N N . PRO B 1 42 ? -9.883 -54.656 -16.625 1 90.38 42 PRO B N 1
ATOM 2933 C CA . PRO B 1 42 ? -9.969 -55.625 -17.734 1 90.38 42 PRO B CA 1
ATOM 2934 C C . PRO B 1 42 ? -10.844 -55.125 -18.891 1 90.38 42 PRO B C 1
ATOM 2936 O O . PRO B 1 42 ? -10.547 -55.406 -20.047 1 90.38 42 PRO B O 1
ATOM 2939 N N . GLU B 1 43 ? -11.938 -54.438 -18.672 1 90.25 43 GLU B N 1
ATOM 2940 C CA . GLU B 1 43 ? -12.867 -54.031 -19.734 1 90.25 43 GLU B CA 1
ATOM 2941 C C . GLU B 1 43 ? -12.5 -52.656 -20.281 1 90.25 43 GLU B C 1
ATOM 2943 O O . GLU B 1 43 ? -13.266 -52.062 -21.031 1 90.25 43 GLU B O 1
ATOM 2948 N N . ASN B 1 44 ? -11.273 -52.219 -20.031 1 87.25 44 ASN B N 1
ATOM 2949 C CA . ASN B 1 44 ? -10.906 -50.875 -20.438 1 87.25 44 ASN B CA 1
ATOM 2950 C C . ASN B 1 44 ? -9.484 -50.812 -20.984 1 87.25 44 ASN B C 1
ATOM 2952 O O . ASN B 1 44 ? -8.75 -51.781 -20.906 1 87.25 44 ASN B O 1
ATOM 2956 N N . THR B 1 45 ? -9.211 -49.75 -21.641 1 92.56 45 THR B N 1
ATOM 2957 C CA . THR B 1 45 ? -7.832 -49.5 -22.047 1 92.56 45 THR B CA 1
ATOM 2958 C C . THR B 1 45 ? -7.168 -48.531 -21.078 1 92.56 45 THR B C 1
ATOM 2960 O O . THR B 1 45 ? -7.844 -47.688 -20.484 1 92.56 45 THR B O 1
ATOM 2963 N N . LEU B 1 46 ? -5.879 -48.688 -20.984 1 93.81 46 LEU B N 1
ATOM 2964 C CA . LEU B 1 46 ? -5.113 -47.844 -20.062 1 93.81 46 LEU B CA 1
ATOM 2965 C C . LEU B 1 46 ? -5.324 -46.375 -20.359 1 93.81 46 LEU B C 1
ATOM 2967 O O . LEU B 1 46 ? -5.617 -45.562 -19.469 1 93.81 46 LEU B O 1
ATOM 2971 N N . ASN B 1 47 ? -5.281 -45.938 -21.641 1 94.94 47 ASN B N 1
ATOM 2972 C CA . ASN B 1 47 ? -5.371 -44.531 -22.031 1 94.94 47 ASN B CA 1
ATOM 2973 C C . ASN B 1 47 ? -6.699 -43.906 -21.609 1 94.94 47 ASN B C 1
ATOM 2975 O O . ASN B 1 47 ? -6.723 -42.844 -21.016 1 94.94 47 ASN B O 1
ATOM 2979 N N . ARG B 1 48 ? -7.719 -44.625 -21.828 1 94.06 48 ARG B N 1
ATOM 2980 C CA . ARG B 1 48 ? -9.055 -44.125 -21.531 1 94.06 48 ARG B CA 1
ATOM 2981 C C . ARG B 1 48 ? -9.305 -44.062 -20.016 1 94.06 48 ARG B C 1
ATOM 2983 O O . ARG B 1 48 ? -9.742 -43.062 -19.5 1 94.06 48 ARG B O 1
ATOM 2990 N N . ASP B 1 49 ? -9.039 -45.156 -19.312 1 94.31 49 ASP B N 1
ATOM 2991 C CA . ASP B 1 49 ? -9.352 -45.25 -17.891 1 94.31 49 ASP B CA 1
ATOM 2992 C C . ASP B 1 49 ? -8.469 -44.312 -17.078 1 94.31 49 ASP B C 1
ATOM 2994 O O . ASP B 1 49 ? -8.938 -43.688 -16.125 1 94.31 49 ASP B O 1
ATOM 2998 N N . MET B 1 50 ? -7.148 -44.219 -17.406 1 95.44 50 MET B N 1
ATOM 2999 C CA . MET B 1 50 ? -6.242 -43.344 -16.672 1 95.44 50 MET B CA 1
ATOM 3000 C C . MET B 1 50 ? -6.609 -41.875 -16.859 1 95.44 50 MET B C 1
ATOM 3002 O O . MET B 1 50 ? -6.531 -41.094 -15.922 1 95.44 50 MET B O 1
ATOM 3006 N N . THR B 1 51 ? -7.031 -41.531 -18 1 95.56 51 THR B N 1
ATOM 3007 C CA . THR B 1 51 ? -7.469 -40.156 -18.281 1 95.56 51 THR B CA 1
ATOM 3008 C C . THR B 1 51 ? -8.688 -39.812 -17.422 1 95.56 51 THR B C 1
ATOM 3010 O O . THR B 1 51 ? -8.742 -38.719 -16.844 1 95.56 51 THR B O 1
ATOM 3013 N N . ALA B 1 52 ? -9.57 -40.719 -17.328 1 94.69 52 ALA B N 1
ATOM 3014 C CA . ALA B 1 52 ? -10.773 -40.5 -16.531 1 94.69 52 ALA B CA 1
ATOM 3015 C C . ALA B 1 52 ? -10.43 -40.344 -15.055 1 94.69 52 ALA B C 1
ATOM 3017 O O . ALA B 1 52 ? -11.023 -39.531 -14.344 1 94.69 52 ALA B O 1
ATOM 3018 N N . GLN B 1 53 ? -9.523 -41.125 -14.617 1 95.25 53 GLN B N 1
ATOM 3019 C CA . GLN B 1 53 ? -9.117 -41.062 -13.211 1 95.25 53 GLN B CA 1
ATOM 3020 C C . GLN B 1 53 ? -8.445 -39.719 -12.898 1 95.25 53 GLN B C 1
ATOM 3022 O O . GLN B 1 53 ? -8.773 -39.094 -11.891 1 95.25 53 GLN B O 1
ATOM 3027 N N . ILE B 1 54 ? -7.523 -39.375 -13.727 1 96.56 54 ILE B N 1
ATOM 3028 C CA . ILE B 1 54 ? -6.828 -38.094 -13.531 1 96.56 54 ILE B CA 1
ATOM 3029 C C . ILE B 1 54 ? -7.84 -36.938 -13.523 1 96.56 54 ILE B C 1
ATOM 3031 O O . ILE B 1 54 ? -7.75 -36.031 -12.695 1 96.56 54 ILE B O 1
ATOM 3035 N N . SER B 1 55 ? -8.859 -37 -14.422 1 96.62 55 SER B N 1
ATOM 3036 C CA . SER B 1 55 ? -9.891 -35.969 -14.5 1 96.62 55 SER B CA 1
ATOM 3037 C C . SER B 1 55 ? -10.688 -35.875 -13.211 1 96.62 55 SER B C 1
ATOM 3039 O O . SER B 1 55 ? -11.039 -34.781 -12.758 1 96.62 55 SER B O 1
ATOM 3041 N N . SER B 1 56 ? -10.984 -36.969 -12.562 1 95.88 56 SER B N 1
ATOM 3042 C CA . SER B 1 56 ? -11.711 -37 -11.305 1 95.88 56 SER B CA 1
ATOM 3043 C C . SER B 1 56 ? -10.891 -36.375 -10.172 1 95.88 56 SER B C 1
ATOM 3045 O O . SER B 1 56 ? -11.43 -35.688 -9.312 1 95.88 56 SER B O 1
ATOM 3047 N N . TYR B 1 57 ? -9.555 -36.719 -10.242 1 96.88 57 TYR B N 1
ATOM 3048 C CA . TYR B 1 57 ? -8.664 -36.156 -9.234 1 96.88 57 TYR B CA 1
ATOM 3049 C C . TYR B 1 57 ? -8.547 -34.656 -9.398 1 96.88 57 TYR B C 1
ATOM 3051 O O . TYR B 1 57 ? -8.5 -33.906 -8.414 1 96.88 57 TYR B O 1
ATOM 3059 N N . VAL B 1 58 ? -8.516 -34.188 -10.539 1 96.19 58 VAL B N 1
ATOM 3060 C CA . VAL B 1 58 ? -8.453 -32.75 -10.836 1 96.19 58 VAL B CA 1
ATOM 3061 C C . VAL B 1 58 ? -9.719 -32.062 -10.312 1 96.19 58 VAL B C 1
ATOM 3063 O O . VAL B 1 58 ? -9.641 -30.984 -9.703 1 96.19 58 VAL B O 1
ATOM 3066 N N . SER B 1 59 ? -10.836 -32.719 -10.539 1 94.44 59 SER B N 1
ATOM 3067 C CA . SER B 1 59 ? -12.094 -32.156 -10.055 1 94.44 59 SER B CA 1
ATOM 3068 C C . SER B 1 59 ? -12.078 -32 -8.531 1 94.44 59 SER B C 1
ATOM 3070 O O . SER B 1 59 ? -12.539 -30.984 -8.008 1 94.44 59 SER B O 1
ATOM 3072 N N . PHE B 1 60 ? -11.586 -32.938 -7.82 1 94.75 60 PHE B N 1
ATOM 3073 C CA . PHE B 1 60 ? -11.453 -32.906 -6.367 1 94.75 60 PHE B CA 1
ATOM 3074 C C . PHE B 1 60 ? -10.539 -31.75 -5.949 1 94.75 60 PHE B C 1
ATOM 3076 O O . PHE B 1 60 ? -10.867 -30.984 -5.027 1 94.75 60 PHE B O 1
ATOM 3083 N N . LEU B 1 61 ? -9.367 -31.594 -6.676 1 94.69 61 LEU B N 1
ATOM 3084 C CA . LEU B 1 61 ? -8.414 -30.547 -6.332 1 94.69 61 LEU B CA 1
ATOM 3085 C C . LE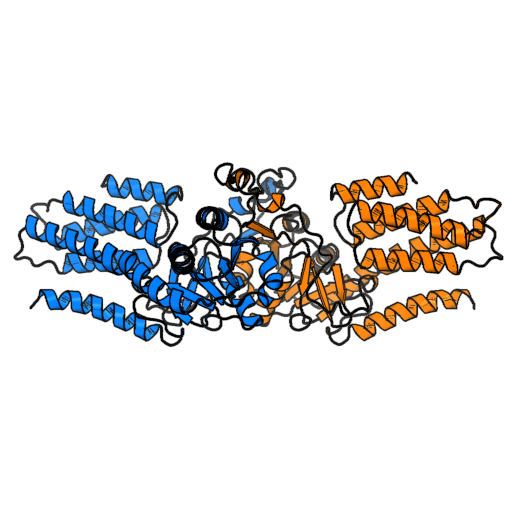U B 1 61 ? -9.016 -29.172 -6.574 1 94.69 61 LEU B C 1
ATOM 3087 O O . LEU B 1 61 ? -8.75 -28.234 -5.816 1 94.69 61 LEU B O 1
ATOM 3091 N N . ILE B 1 62 ? -9.867 -29.031 -7.586 1 90.88 62 ILE B N 1
ATOM 3092 C CA . ILE B 1 62 ? -10.547 -27.781 -7.898 1 90.88 62 ILE B CA 1
ATOM 3093 C C . ILE B 1 62 ? -11.492 -27.406 -6.758 1 90.88 62 ILE B C 1
ATOM 3095 O O . ILE B 1 62 ? -11.633 -26.234 -6.418 1 90.88 62 ILE B O 1
ATOM 3099 N N . GLU B 1 63 ? -12.094 -28.375 -6.129 1 88.5 63 GLU B N 1
ATOM 3100 C CA . GLU B 1 63 ? -13 -28.141 -5.008 1 88.5 63 GLU B CA 1
ATOM 3101 C C . GLU B 1 63 ? -12.234 -27.688 -3.77 1 88.5 63 GLU B C 1
ATOM 3103 O O . GLU B 1 63 ? -12.773 -26.938 -2.945 1 88.5 63 GLU B O 1
ATOM 3108 N N . CYS B 1 64 ? -11.023 -28.156 -3.684 1 89.12 64 CYS B N 1
ATOM 3109 C CA . CYS B 1 64 ? -10.203 -27.75 -2.547 1 89.12 64 CYS B CA 1
ATOM 3110 C C . CYS B 1 64 ? -9.719 -26.328 -2.703 1 89.12 64 CYS B C 1
ATOM 3112 O O . CYS B 1 64 ? -9.75 -25.547 -1.749 1 89.12 64 CYS B O 1
ATOM 3114 N N . ARG B 1 65 ? -9.281 -25.922 -3.838 1 87.88 65 ARG B N 1
ATOM 3115 C CA . ARG B 1 65 ? -8.789 -24.594 -4.195 1 87.88 65 ARG B CA 1
ATOM 3116 C C . ARG B 1 65 ? -8.742 -24.422 -5.707 1 87.88 65 ARG B C 1
ATOM 3118 O O . ARG B 1 65 ? -8.305 -25.312 -6.43 1 87.88 65 ARG B O 1
ATOM 3125 N N . PRO B 1 66 ? -9.148 -23.219 -6.078 1 86.62 66 PRO B N 1
ATOM 3126 C CA . PRO B 1 66 ? -9.055 -23 -7.523 1 86.62 66 PRO B CA 1
ATOM 3127 C C . PRO B 1 66 ? -7.648 -23.234 -8.07 1 86.62 66 PRO B C 1
ATOM 3129 O O . PRO B 1 66 ? -6.664 -22.859 -7.422 1 86.62 66 PRO B O 1
ATOM 3132 N N . LEU B 1 67 ? -7.59 -23.891 -9.242 1 88.94 67 LEU B N 1
ATOM 3133 C CA . LEU B 1 67 ? -6.301 -24.203 -9.859 1 88.94 67 LEU B CA 1
ATOM 3134 C C . LEU B 1 67 ? -5.688 -22.953 -10.484 1 88.94 67 LEU B C 1
ATOM 3136 O O . LEU B 1 67 ? -6.406 -22.094 -11.008 1 88.94 67 LEU B O 1
ATOM 3140 N N . SER B 1 68 ? -4.371 -22.891 -10.383 1 88.75 68 SER B N 1
ATOM 3141 C CA . SER B 1 68 ? -3.654 -21.875 -11.133 1 88.75 68 SER B CA 1
ATOM 3142 C C . SER B 1 68 ? -3.562 -22.219 -12.609 1 88.75 68 SER B C 1
ATOM 3144 O O . SER B 1 68 ? -3.816 -23.359 -13 1 88.75 68 SER B O 1
ATOM 3146 N N . ILE B 1 69 ? -3.252 -21.25 -13.367 1 86.75 69 ILE B N 1
ATOM 3147 C CA . ILE B 1 69 ? -3.064 -21.469 -14.797 1 86.75 69 ILE B CA 1
ATOM 3148 C C . ILE B 1 69 ? -1.936 -22.469 -15.031 1 86.75 69 ILE B C 1
ATOM 3150 O O . ILE B 1 69 ? -2.047 -23.344 -15.883 1 86.75 69 ILE B O 1
ATOM 3154 N N . SER B 1 70 ? -0.905 -22.344 -14.328 1 91.5 70 SER B N 1
ATOM 3155 C CA . SER B 1 70 ? 0.236 -23.25 -14.445 1 91.5 70 SER B CA 1
ATOM 3156 C C . SER B 1 70 ? -0.162 -24.688 -14.148 1 91.5 70 SER B C 1
ATOM 3158 O O . SER B 1 70 ? 0.264 -25.609 -14.836 1 91.5 70 SER B O 1
ATOM 3160 N N . MET B 1 71 ? -0.959 -24.906 -13.094 1 94.06 71 MET B N 1
ATOM 3161 C CA . MET B 1 71 ? -1.455 -26.25 -12.781 1 94.06 71 MET B CA 1
ATOM 3162 C C . MET B 1 71 ? -2.316 -26.781 -13.922 1 94.06 71 MET B C 1
ATOM 3164 O O . MET B 1 71 ? -2.234 -27.969 -14.258 1 94.06 71 MET B O 1
ATOM 3168 N N . GLY B 1 72 ? -3.17 -25.859 -14.531 1 92.75 72 GLY B N 1
ATOM 3169 C CA . GLY B 1 72 ? -3.936 -26.25 -15.703 1 92.75 72 GLY B CA 1
ATOM 3170 C C . GLY B 1 72 ? -3.064 -26.719 -16.859 1 92.75 72 GLY B C 1
ATOM 3171 O O . GLY B 1 72 ? -3.344 -27.734 -17.484 1 92.75 72 GLY B O 1
ATOM 3172 N N . ASN B 1 73 ? -1.962 -25.984 -17.141 1 91.88 73 ASN B N 1
ATOM 3173 C CA . ASN B 1 73 ? -1.021 -26.359 -18.203 1 91.88 73 ASN B CA 1
ATOM 3174 C C . ASN B 1 73 ? -0.366 -27.719 -17.906 1 91.88 73 ASN B C 1
ATOM 3176 O O . ASN B 1 73 ? -0.208 -28.531 -18.812 1 91.88 73 ASN B O 1
ATOM 3180 N N . ALA B 1 74 ? -0.012 -27.938 -16.703 1 95.94 74 ALA B N 1
ATOM 3181 C CA . ALA B 1 74 ? 0.616 -29.203 -16.297 1 95.94 74 ALA B CA 1
ATOM 3182 C C . ALA B 1 74 ? -0.354 -30.375 -16.453 1 95.94 74 ALA B C 1
ATOM 3184 O O . ALA B 1 74 ? 0.035 -31.453 -16.891 1 95.94 74 ALA B O 1
ATOM 3185 N N . ILE B 1 75 ? -1.621 -30.172 -16.094 1 95.94 75 ILE B N 1
ATOM 3186 C CA . ILE B 1 75 ? -2.646 -31.203 -16.203 1 95.94 75 ILE B CA 1
ATOM 3187 C C . ILE B 1 75 ? -2.857 -31.547 -17.672 1 95.94 75 ILE B C 1
ATOM 3189 O O . ILE B 1 75 ? -2.941 -32.719 -18.031 1 95.94 75 ILE B O 1
ATOM 3193 N N . ARG B 1 76 ? -2.947 -30.531 -18.562 1 93.56 76 ARG B N 1
ATOM 3194 C CA . ARG B 1 76 ? -3.084 -30.766 -19.984 1 93.56 76 ARG B CA 1
ATOM 3195 C C . ARG B 1 76 ? -1.91 -31.578 -20.531 1 93.56 76 ARG B C 1
ATOM 3197 O O . ARG B 1 76 ? -2.098 -32.5 -21.328 1 93.56 76 ARG B O 1
ATOM 3204 N N . PHE B 1 77 ? -0.733 -31.281 -20.047 1 94.31 77 PHE B N 1
ATOM 3205 C CA . PHE B 1 77 ? 0.459 -32.031 -20.422 1 94.31 77 PHE B CA 1
ATOM 3206 C C . PHE B 1 77 ? 0.315 -33.5 -20.047 1 94.31 77 PHE B C 1
ATOM 3208 O O . PHE B 1 77 ? 0.543 -34.375 -20.875 1 94.31 77 PHE B O 1
ATOM 3215 N N . VAL B 1 78 ? -0.063 -33.781 -18.859 1 96.62 78 VAL B N 1
ATOM 3216 C CA . VAL B 1 78 ? -0.184 -35.125 -18.359 1 96.62 78 VAL B CA 1
ATOM 3217 C C . VAL B 1 78 ? -1.24 -35.906 -19.156 1 96.62 78 VAL B C 1
ATOM 3219 O O . VAL B 1 78 ? -1.004 -37.031 -19.609 1 96.62 78 VAL B O 1
ATOM 3222 N N . LYS B 1 79 ? -2.395 -35.25 -19.359 1 95.56 79 LYS B N 1
ATOM 3223 C CA . LYS B 1 79 ? -3.479 -35.875 -20.094 1 95.56 79 LYS B CA 1
ATOM 3224 C C . LYS B 1 79 ? -3.059 -36.188 -21.531 1 95.56 79 LYS B C 1
ATOM 3226 O O . LYS B 1 79 ? -3.391 -37.25 -22.078 1 95.56 79 LYS B O 1
ATOM 3231 N N . ASN B 1 80 ? -2.348 -35.25 -22.203 1 94.31 80 ASN B N 1
ATOM 3232 C CA . ASN B 1 80 ? -1.839 -35.438 -23.547 1 94.31 80 ASN B CA 1
ATOM 3233 C C . ASN B 1 80 ? -0.859 -36.625 -23.609 1 94.31 80 ASN B C 1
ATOM 3235 O O . ASN B 1 80 ? -0.887 -37.406 -24.547 1 94.31 80 ASN B O 1
ATOM 3239 N N . ARG B 1 81 ? 0.012 -36.719 -22.578 1 95 81 ARG B N 1
ATOM 3240 C CA . ARG B 1 81 ? 0.978 -37.812 -22.531 1 95 81 ARG B CA 1
ATOM 3241 C C . ARG B 1 81 ? 0.276 -39.156 -22.391 1 95 81 ARG B C 1
ATOM 3243 O O . ARG B 1 81 ? 0.684 -40.156 -23.016 1 95 81 ARG B O 1
ATOM 3250 N N . ILE B 1 82 ? -0.806 -39.219 -21.625 1 96.06 82 ILE B N 1
ATOM 3251 C CA . ILE B 1 82 ? -1.57 -40.469 -21.453 1 96.06 82 ILE B CA 1
ATOM 3252 C C . ILE B 1 82 ? -2.225 -40.844 -22.766 1 96.06 82 ILE B C 1
ATOM 3254 O O . ILE B 1 82 ? -2.16 -42.031 -23.188 1 96.06 82 ILE B O 1
ATOM 3258 N N . ALA B 1 83 ? -2.787 -39.875 -23.422 1 93.81 83 ALA B N 1
ATOM 3259 C CA . ALA B 1 83 ? -3.514 -40.094 -24.672 1 93.81 83 ALA B CA 1
ATOM 3260 C C . ALA B 1 83 ? -2.582 -40.625 -25.75 1 93.81 83 ALA B C 1
ATOM 3262 O O . ALA B 1 83 ? -3.004 -41.406 -26.625 1 93.81 83 ALA B O 1
ATOM 3263 N N . LYS B 1 84 ? -1.271 -40.312 -25.719 1 92.25 84 LYS B N 1
ATOM 3264 C CA . LYS B 1 84 ? -0.334 -40.656 -26.797 1 92.25 84 LYS B CA 1
ATOM 3265 C C . LYS B 1 84 ? 0.489 -41.875 -26.453 1 92.25 84 LYS B C 1
ATOM 3267 O O . LYS B 1 84 ? 1.387 -42.281 -27.203 1 92.25 84 LYS B O 1
ATOM 3272 N N . LEU B 1 85 ? 0.15 -42.5 -25.281 1 93.5 85 LEU B N 1
ATOM 3273 C CA . LEU B 1 85 ? 0.857 -43.719 -24.953 1 93.5 85 LEU B CA 1
ATOM 3274 C C . LEU B 1 85 ? 0.593 -44.812 -26 1 93.5 85 LEU B C 1
ATOM 3276 O O . LEU B 1 85 ? -0.563 -45.125 -26.297 1 93.5 85 LEU B O 1
ATOM 3280 N N . PRO B 1 86 ? 1.602 -45.344 -26.594 1 91.75 86 PRO B N 1
ATOM 3281 C CA . PRO B 1 86 ? 1.397 -46.406 -27.578 1 91.75 86 PRO B CA 1
ATOM 3282 C C . PRO B 1 86 ? 0.667 -47.625 -27.016 1 91.75 86 PRO B C 1
ATOM 3284 O O . PRO B 1 86 ? 0.962 -48.062 -25.906 1 91.75 86 PRO B O 1
ATOM 3287 N N . ILE B 1 87 ? -0.194 -48.219 -27.812 1 86.5 87 ILE B N 1
ATOM 3288 C CA . ILE B 1 87 ? -1.006 -49.375 -27.406 1 86.5 87 ILE B CA 1
ATOM 3289 C C . ILE B 1 87 ? -0.139 -50.625 -27.359 1 86.5 87 ILE B C 1
ATOM 3291 O O . ILE B 1 87 ? -0.498 -51.625 -26.703 1 86.5 87 ILE B O 1
ATOM 3295 N N . THR B 1 88 ? 1.044 -50.562 -27.969 1 92.38 88 THR B N 1
ATOM 3296 C CA . THR B 1 88 ? 1.941 -51.688 -28.047 1 92.38 88 THR B CA 1
ATOM 3297 C C . THR B 1 88 ? 2.705 -51.875 -26.75 1 92.38 88 THR B C 1
ATOM 3299 O O . THR B 1 88 ? 3.305 -52.938 -26.516 1 92.38 88 THR B O 1
ATOM 3302 N N . LEU B 1 89 ? 2.619 -50.906 -25.922 1 92.81 89 LEU B N 1
ATOM 3303 C CA . LEU B 1 89 ? 3.342 -51 -24.656 1 92.81 89 LEU B CA 1
ATOM 3304 C C . LEU B 1 89 ? 2.566 -51.812 -23.641 1 92.81 89 LEU B C 1
ATOM 3306 O O . LEU B 1 89 ? 1.335 -51.75 -23.594 1 92.81 89 LEU B O 1
ATOM 3310 N N . SER B 1 90 ? 3.406 -52.594 -22.891 1 94.25 90 SER B N 1
ATOM 3311 C CA . SER B 1 90 ? 2.789 -53.219 -21.719 1 94.25 90 SER B CA 1
ATOM 3312 C C . SER B 1 90 ? 2.361 -52.188 -20.703 1 94.25 90 SER B C 1
ATOM 3314 O O . SER B 1 90 ? 2.82 -51.031 -20.734 1 94.25 90 SER B O 1
ATOM 3316 N N . GLU B 1 91 ? 1.551 -52.531 -19.891 1 94.81 91 GLU B N 1
ATOM 3317 C CA . GLU B 1 91 ? 1.106 -51.594 -18.844 1 94.81 91 GLU B CA 1
ATOM 3318 C C . GLU B 1 91 ? 2.285 -51.094 -18.016 1 94.81 91 GLU B C 1
ATOM 3320 O O . GLU B 1 91 ? 2.359 -49.906 -17.703 1 94.81 91 GLU B O 1
ATOM 3325 N N . SER B 1 92 ? 3.117 -52.094 -17.656 1 96.19 92 SER B N 1
ATOM 3326 C CA . SER B 1 92 ? 4.289 -51.719 -16.875 1 96.19 92 SER B CA 1
ATOM 3327 C C . SER B 1 92 ? 5.164 -50.719 -17.609 1 96.19 92 SER B C 1
ATOM 3329 O O . SER B 1 92 ? 5.652 -49.75 -17.016 1 96.19 92 SER B O 1
ATOM 3331 N N . GLU B 1 93 ? 5.363 -50.844 -18.953 1 96.38 93 GLU B N 1
ATOM 3332 C CA . GLU B 1 93 ? 6.148 -49.938 -19.766 1 96.38 93 GLU B CA 1
ATOM 3333 C C . GLU B 1 93 ? 5.453 -48.594 -19.906 1 96.38 93 GLU B C 1
ATOM 3335 O O . GLU B 1 93 ? 6.102 -47.531 -19.859 1 96.38 93 GLU B O 1
ATOM 3340 N N . ALA B 1 94 ? 4.137 -48.625 -19.984 1 96.25 94 ALA B N 1
ATOM 3341 C CA . ALA B 1 94 ? 3.346 -47.406 -20.125 1 96.25 94 ALA B CA 1
ATOM 3342 C C . ALA B 1 94 ? 3.404 -46.562 -18.844 1 96.25 94 ALA B C 1
ATOM 3344 O O . ALA B 1 94 ? 3.623 -45.344 -18.906 1 96.25 94 ALA B O 1
ATOM 3345 N N . LYS B 1 95 ? 3.303 -47.188 -17.781 1 97.06 95 LYS B N 1
ATOM 3346 C CA . LYS B 1 95 ? 3.359 -46.5 -16.484 1 97.06 95 LYS B CA 1
ATOM 3347 C C . LYS B 1 95 ? 4.738 -45.906 -16.234 1 97.06 95 LYS B C 1
ATOM 3349 O O . LYS B 1 95 ? 4.852 -44.781 -15.766 1 97.06 95 LYS B O 1
ATOM 3354 N N . ALA B 1 96 ? 5.77 -46.688 -16.5 1 97.31 96 ALA B N 1
ATOM 3355 C CA . ALA B 1 96 ? 7.133 -46.188 -16.328 1 97.31 96 ALA B CA 1
ATOM 3356 C C . ALA B 1 96 ? 7.398 -44.969 -17.219 1 97.31 96 ALA B C 1
ATOM 3358 O O . ALA B 1 96 ? 8.055 -44.031 -16.797 1 97.31 96 ALA B O 1
ATOM 3359 N N . SER B 1 97 ? 6.871 -45.031 -18.5 1 96.44 97 SER B N 1
ATOM 3360 C CA . SER B 1 97 ? 7.035 -43.906 -19.438 1 96.44 97 SER B CA 1
ATOM 3361 C C . SER B 1 97 ? 6.328 -42.656 -18.938 1 96.44 97 SER B C 1
ATOM 3363 O O . SER B 1 97 ? 6.914 -41.562 -18.938 1 96.44 97 SER B O 1
ATOM 3365 N N . LEU B 1 98 ? 5.172 -42.844 -18.297 1 95.69 98 LEU B N 1
ATOM 3366 C CA . LEU B 1 98 ? 4.391 -41.719 -17.797 1 95.69 98 LEU B CA 1
ATOM 3367 C C . LEU B 1 98 ? 5.027 -41.094 -16.547 1 95.69 98 LEU B C 1
ATOM 3369 O O . LEU B 1 98 ? 5.113 -39.875 -16.422 1 95.69 98 LEU B O 1
ATOM 3373 N N . HIS B 1 99 ? 5.379 -41.938 -15.789 1 97.62 99 HIS B N 1
ATOM 3374 C CA . HIS B 1 99 ? 6.074 -41.5 -14.586 1 97.62 99 HIS B CA 1
ATOM 3375 C C . HIS B 1 99 ? 7.301 -40.656 -14.938 1 97.62 99 HIS B C 1
ATOM 3377 O O . HIS B 1 99 ? 7.52 -39.594 -14.352 1 97.62 99 HIS B O 1
ATOM 3383 N N . SER B 1 100 ? 8.141 -41.125 -15.82 1 97.31 100 SER B N 1
ATOM 3384 C CA . SER B 1 100 ? 9.344 -40.438 -16.266 1 97.31 100 SER B CA 1
ATOM 3385 C C . SER B 1 100 ? 9.008 -39.094 -16.938 1 97.31 100 SER B C 1
ATOM 3387 O O . SER B 1 100 ? 9.727 -38.125 -16.75 1 97.31 100 SER B O 1
ATOM 3389 N N . ASP B 1 101 ? 7.93 -39.094 -17.688 1 96.56 101 ASP B N 1
ATOM 3390 C CA . ASP B 1 101 ? 7.504 -37.844 -18.344 1 96.56 101 ASP B CA 1
ATOM 3391 C C . ASP B 1 101 ? 7.133 -36.781 -17.328 1 96.56 101 ASP B C 1
ATOM 3393 O O . ASP B 1 101 ? 7.512 -35.625 -17.469 1 96.56 101 ASP B O 1
ATOM 3397 N N . ILE B 1 102 ? 6.406 -37.156 -16.281 1 97.75 102 ILE B N 1
ATOM 3398 C CA . ILE B 1 102 ? 6.008 -36.219 -15.234 1 97.75 102 ILE B CA 1
ATOM 3399 C C . ILE B 1 102 ? 7.242 -35.719 -14.492 1 97.75 102 ILE B C 1
ATOM 3401 O O . ILE B 1 102 ? 7.367 -34.531 -14.219 1 97.75 102 ILE B O 1
ATOM 3405 N N . GLU B 1 103 ? 8.164 -36.594 -14.188 1 97.38 103 GLU B N 1
ATOM 3406 C CA . GLU B 1 103 ? 9.414 -36.219 -13.523 1 97.38 103 GLU B CA 1
ATOM 3407 C C . GLU B 1 103 ? 10.219 -35.25 -14.375 1 97.38 103 GLU B C 1
ATOM 3409 O O . GLU B 1 103 ? 10.766 -34.281 -13.852 1 97.38 103 GLU B O 1
ATOM 3414 N N . ARG B 1 104 ? 10.305 -35.531 -15.633 1 97.12 104 ARG B N 1
ATOM 3415 C CA . ARG B 1 104 ? 11.023 -34.625 -16.547 1 97.12 104 ARG B CA 1
ATOM 3416 C C . ARG B 1 104 ? 10.367 -33.25 -16.609 1 97.12 104 ARG B C 1
ATOM 3418 O O . ARG B 1 104 ? 11.062 -32.25 -16.641 1 97.12 104 ARG B O 1
ATOM 3425 N N . PHE B 1 105 ? 9.039 -33.25 -16.609 1 96.94 105 PHE B N 1
ATOM 3426 C CA . PHE B 1 105 ? 8.32 -31.984 -16.594 1 96.94 105 PHE B CA 1
ATOM 3427 C C . PHE B 1 105 ? 8.688 -31.156 -15.367 1 96.94 105 PHE B C 1
ATOM 3429 O O . PHE B 1 105 ? 9.047 -29.984 -15.484 1 96.94 105 PHE B O 1
ATOM 3436 N N . ILE B 1 106 ? 8.672 -31.719 -14.164 1 97.75 106 ILE B N 1
ATOM 3437 C CA . ILE B 1 106 ? 8.992 -31.031 -12.914 1 97.75 106 ILE B CA 1
ATOM 3438 C C . ILE B 1 106 ? 10.43 -30.516 -12.969 1 97.75 106 ILE B C 1
ATOM 3440 O O . ILE B 1 106 ? 10.68 -29.344 -12.672 1 97.75 106 ILE B O 1
ATOM 3444 N N . ASN B 1 107 ? 11.305 -31.328 -13.453 1 97.56 107 ASN B N 1
ATOM 3445 C CA . ASN B 1 107 ? 12.727 -31.016 -13.414 1 97.56 107 ASN B CA 1
ATOM 3446 C C . ASN B 1 107 ? 13.094 -29.969 -14.477 1 97.56 107 ASN B C 1
ATOM 3448 O O . ASN B 1 107 ? 13.914 -29.078 -14.219 1 97.56 107 ASN B O 1
ATOM 3452 N N . GLU B 1 108 ? 12.492 -30.047 -15.625 1 96.38 108 GLU B N 1
ATOM 3453 C CA . GLU B 1 108 ? 12.883 -29.172 -16.734 1 96.38 108 GLU B CA 1
ATOM 3454 C C . GLU B 1 108 ? 12.055 -27.891 -16.734 1 96.38 108 GLU B C 1
ATOM 3456 O O . GLU B 1 108 ? 12.609 -26.781 -16.844 1 96.38 108 GLU B O 1
ATOM 3461 N N . LYS B 1 109 ? 10.711 -27.969 -16.531 1 96.44 109 LYS B N 1
ATOM 3462 C CA . LYS B 1 109 ? 9.812 -26.844 -16.75 1 96.44 109 LYS B CA 1
ATOM 3463 C C . LYS B 1 109 ? 9.656 -26 -15.492 1 96.44 109 LYS B C 1
ATOM 3465 O O . LYS B 1 109 ? 9.227 -24.859 -15.555 1 96.44 109 LYS B O 1
ATOM 3470 N N . ILE B 1 110 ? 10.023 -26.562 -14.328 1 96.94 110 ILE B N 1
ATOM 3471 C CA . ILE B 1 110 ? 9.836 -25.828 -13.086 1 96.94 110 ILE B CA 1
ATOM 3472 C C . ILE B 1 110 ? 11.188 -25.578 -12.43 1 96.94 110 ILE B C 1
ATOM 3474 O O . ILE B 1 110 ? 11.688 -24.453 -12.445 1 96.94 110 ILE B O 1
ATOM 3478 N N . ILE B 1 111 ? 11.898 -26.641 -12.023 1 96.75 111 ILE B N 1
ATOM 3479 C CA . ILE B 1 111 ? 13.141 -26.484 -11.273 1 96.75 111 ILE B CA 1
ATOM 3480 C C . ILE B 1 111 ? 14.234 -25.953 -12.195 1 96.75 111 ILE B C 1
ATOM 3482 O O . ILE B 1 111 ? 14.891 -24.953 -11.875 1 96.75 111 ILE B O 1
ATOM 3486 N N . GLY B 1 112 ? 14.453 -26.641 -13.367 1 97.12 112 GLY B N 1
ATOM 3487 C CA . GLY B 1 112 ? 15.445 -26.203 -14.328 1 97.12 112 GLY B CA 1
ATOM 3488 C C . GLY B 1 112 ? 15.164 -24.812 -14.883 1 97.12 112 GLY B C 1
ATOM 3489 O O . GLY B 1 112 ? 16.094 -24.031 -15.117 1 97.12 112 GLY B O 1
ATOM 3490 N N . ALA B 1 113 ? 13.898 -24.531 -15.117 1 97.31 113 ALA B N 1
ATOM 3491 C CA . ALA B 1 113 ? 13.492 -23.219 -15.594 1 97.31 113 ALA B CA 1
ATOM 3492 C C . ALA B 1 113 ? 13.906 -22.125 -14.609 1 97.31 113 ALA B C 1
ATOM 3494 O O . ALA B 1 113 ? 14.414 -21.078 -15.008 1 97.31 113 ALA B O 1
ATOM 3495 N N . ASP B 1 114 ? 13.719 -22.344 -13.281 1 97.31 114 ASP B N 1
ATOM 3496 C CA . ASP B 1 114 ? 14.102 -21.375 -12.258 1 97.31 114 ASP B CA 1
ATOM 3497 C C . ASP B 1 114 ? 15.602 -21.094 -12.305 1 97.31 114 ASP B C 1
ATOM 3499 O O . ASP B 1 114 ? 16.031 -19.953 -12.18 1 97.31 114 ASP B O 1
ATOM 3503 N N . THR B 1 115 ? 16.359 -22.156 -12.508 1 97.56 115 THR B N 1
ATOM 3504 C CA . THR B 1 115 ? 17.812 -22.016 -12.562 1 97.56 115 THR B CA 1
ATOM 3505 C C . THR B 1 115 ? 18.219 -21.125 -13.734 1 97.56 115 THR B C 1
ATOM 3507 O O . THR B 1 115 ? 19.047 -20.234 -13.578 1 97.56 115 THR B O 1
ATOM 3510 N N . VAL B 1 116 ? 17.625 -21.344 -14.852 1 98 116 VAL B N 1
ATOM 3511 C CA . VAL B 1 116 ? 17.922 -20.547 -16.047 1 98 116 VAL B CA 1
ATOM 3512 C C . VAL B 1 116 ? 17.516 -19.094 -15.828 1 98 116 VAL B C 1
ATOM 3514 O O . VAL B 1 116 ? 18.25 -18.172 -16.172 1 98 116 VAL B O 1
ATOM 3517 N N . ILE B 1 117 ? 16.375 -18.875 -15.227 1 98.56 117 ILE B N 1
ATOM 3518 C CA . ILE B 1 117 ? 15.875 -17.531 -14.945 1 98.56 117 ILE B CA 1
ATOM 3519 C C . ILE B 1 117 ? 16.844 -16.812 -14.023 1 98.56 117 ILE B C 1
ATOM 3521 O O . ILE B 1 117 ? 17.172 -15.633 -14.25 1 98.56 117 ILE B O 1
ATOM 3525 N N . VAL B 1 118 ? 17.312 -17.484 -12.992 1 98.62 118 VAL B N 1
ATOM 3526 C CA . VAL B 1 118 ? 18.25 -16.906 -12.039 1 98.62 118 VAL B CA 1
ATOM 3527 C C . VAL B 1 118 ? 19.531 -16.484 -12.766 1 98.62 118 VAL B C 1
ATOM 3529 O O . VAL B 1 118 ? 20.031 -15.383 -12.531 1 98.62 118 VAL B O 1
ATOM 3532 N N . GLU B 1 119 ? 20 -17.312 -13.648 1 98.12 119 GLU B N 1
ATOM 3533 C CA . GLU B 1 119 ? 21.203 -17.016 -14.398 1 98.12 119 GLU B CA 1
ATOM 3534 C C . GLU B 1 119 ? 21.031 -15.766 -15.266 1 98.12 119 GLU B C 1
ATOM 3536 O O . GLU B 1 119 ? 21.953 -14.945 -15.375 1 98.12 119 GLU B O 1
ATOM 3541 N N . HIS B 1 120 ? 19.922 -15.656 -15.867 1 98.19 120 HIS B N 1
ATOM 3542 C CA . HIS B 1 120 ? 19.625 -14.477 -16.672 1 98.19 120 HIS B CA 1
ATOM 3543 C C . HIS B 1 120 ? 19.453 -13.234 -15.805 1 98.19 120 HIS B C 1
ATOM 3545 O O . HIS B 1 120 ? 20.078 -12.203 -16.047 1 98.19 120 HIS B O 1
ATOM 3551 N N . ALA B 1 121 ? 18.703 -13.359 -14.711 1 98.56 121 ALA B N 1
ATOM 3552 C CA . ALA B 1 121 ? 18.266 -12.227 -13.898 1 98.56 121 ALA B CA 1
ATOM 3553 C C . ALA B 1 121 ? 19.453 -11.617 -13.148 1 98.56 121 ALA B C 1
ATOM 3555 O O . ALA B 1 121 ? 19.516 -10.398 -12.961 1 98.56 121 ALA B O 1
ATOM 3556 N N . VAL B 1 122 ? 20.359 -12.453 -12.742 1 98.38 122 VAL B N 1
ATOM 3557 C CA . VAL B 1 122 ? 21.5 -11.984 -11.953 1 98.38 122 VAL B CA 1
ATOM 3558 C C . VAL B 1 122 ? 22.359 -11.039 -12.789 1 98.38 122 VAL B C 1
ATOM 3560 O O . VAL B 1 122 ? 23 -10.133 -12.25 1 98.38 122 VAL B O 1
ATOM 3563 N N . THR B 1 123 ? 22.375 -11.188 -14.094 1 97.94 123 THR B N 1
ATOM 3564 C CA . THR B 1 123 ? 23.156 -10.336 -14.992 1 97.94 123 THR B CA 1
ATOM 3565 C C . THR B 1 123 ? 22.609 -8.906 -14.984 1 97.94 123 THR B C 1
ATOM 3567 O O . THR B 1 123 ? 23.297 -7.977 -15.406 1 97.94 123 THR B O 1
ATOM 3570 N N . LYS B 1 124 ? 21.391 -8.672 -14.5 1 98.06 124 LYS B N 1
ATOM 3571 C CA . LYS B 1 124 ? 20.766 -7.352 -14.484 1 98.06 124 LYS B CA 1
ATOM 3572 C C . LYS B 1 124 ? 21.047 -6.625 -13.172 1 98.06 124 LYS B C 1
ATOM 3574 O O . LYS B 1 124 ? 20.703 -5.453 -13.016 1 98.06 124 LYS B O 1
ATOM 3579 N N . ILE B 1 125 ? 21.672 -7.316 -12.195 1 98.5 125 ILE B N 1
ATOM 3580 C CA . ILE B 1 125 ? 21.984 -6.719 -10.898 1 98.5 125 ILE B CA 1
ATOM 3581 C C . ILE B 1 125 ? 23.422 -6.211 -10.891 1 98.5 125 ILE B C 1
ATOM 3583 O O . ILE B 1 125 ? 24.359 -6.957 -11.195 1 98.5 125 ILE B O 1
ATOM 3587 N N . ARG B 1 126 ? 23.547 -5 -10.57 1 97.88 126 ARG B N 1
ATOM 3588 C CA . ARG B 1 126 ? 24.844 -4.34 -10.5 1 97.88 126 ARG B CA 1
ATOM 3589 C C . ARG B 1 126 ? 25.125 -3.824 -9.094 1 97.88 126 ARG B C 1
ATOM 3591 O O . ARG B 1 126 ? 24.203 -3.65 -8.297 1 97.88 126 ARG B O 1
ATOM 3598 N N . ASP B 1 127 ? 26.375 -3.537 -8.898 1 97.88 127 ASP B N 1
ATOM 3599 C CA . ASP B 1 127 ? 26.766 -2.947 -7.617 1 97.88 127 ASP B CA 1
ATOM 3600 C C . ASP B 1 127 ? 26.125 -1.577 -7.43 1 97.88 127 ASP B C 1
ATOM 3602 O O . ASP B 1 127 ? 26.141 -0.745 -8.336 1 97.88 127 ASP B O 1
ATOM 3606 N N . GLY B 1 128 ? 25.578 -1.432 -6.301 1 97.88 128 GLY B N 1
ATOM 3607 C CA . GLY B 1 128 ? 24.953 -0.155 -5.996 1 97.88 128 GLY B CA 1
ATOM 3608 C C . GLY B 1 128 ? 23.453 -0.157 -6.234 1 97.88 128 GLY B C 1
ATOM 3609 O O . GLY B 1 128 ? 22.766 0.804 -5.887 1 97.88 128 GLY B O 1
ATOM 3610 N N . ASP B 1 129 ? 23.016 -1.223 -6.777 1 98.56 129 ASP B N 1
ATOM 3611 C CA . ASP B 1 129 ? 21.594 -1.31 -7.07 1 98.56 129 ASP B CA 1
ATOM 3612 C C . ASP B 1 129 ? 20.766 -1.28 -5.789 1 98.56 129 ASP B C 1
ATOM 3614 O O . ASP B 1 129 ? 21.188 -1.811 -4.758 1 98.56 129 ASP B O 1
ATOM 3618 N N . VAL B 1 130 ? 19.703 -0.592 -5.832 1 98.75 130 VAL B N 1
ATOM 3619 C CA . VAL B 1 130 ? 18.625 -0.664 -4.84 1 98.75 130 VAL B CA 1
ATOM 3620 C C . VAL B 1 130 ? 17.422 -1.397 -5.426 1 98.75 130 VAL B C 1
ATOM 3622 O O . VAL B 1 130 ? 16.688 -0.84 -6.246 1 98.75 130 VAL B O 1
ATOM 3625 N N . LEU B 1 131 ? 17.281 -2.6 -4.953 1 98.81 131 LEU B N 1
ATOM 3626 C CA . LEU B 1 131 ? 16.281 -3.482 -5.527 1 98.81 131 LEU B CA 1
ATOM 3627 C C . LEU B 1 131 ? 14.992 -3.447 -4.703 1 98.81 131 LEU B C 1
ATOM 3629 O O . LEU B 1 131 ? 15.031 -3.176 -3.502 1 98.81 131 LEU B O 1
ATOM 3633 N N . LEU B 1 132 ? 13.93 -3.602 -5.375 1 98.75 132 LEU B N 1
ATOM 3634 C CA . LEU B 1 132 ? 12.641 -3.711 -4.707 1 98.75 132 LEU B CA 1
ATOM 3635 C C . LEU B 1 132 ? 11.898 -4.965 -5.156 1 98.75 132 LEU B C 1
ATOM 3637 O O . LEU B 1 132 ? 11.875 -5.289 -6.344 1 98.75 132 LEU B O 1
ATOM 3641 N N . THR B 1 133 ? 11.383 -5.73 -4.207 1 98.5 133 THR B N 1
ATOM 3642 C CA . THR B 1 133 ? 10.516 -6.871 -4.488 1 98.5 133 THR B CA 1
ATOM 3643 C C . THR B 1 133 ? 9.25 -6.805 -3.643 1 98.5 133 THR B C 1
ATOM 3645 O O . THR B 1 133 ? 9.164 -6.012 -2.703 1 98.5 133 THR B O 1
ATOM 3648 N N . TYR B 1 134 ? 8.25 -7.52 -4.098 1 97.12 134 TYR B N 1
ATOM 3649 C CA . TYR B 1 134 ? 6.945 -7.527 -3.439 1 97.12 134 TYR B CA 1
ATOM 3650 C C . TYR B 1 134 ? 6.508 -8.953 -3.117 1 97.12 134 TYR B C 1
ATOM 3652 O O . TYR B 1 134 ? 6.516 -9.82 -3.988 1 97.12 134 TYR B O 1
ATOM 3660 N N . GLY B 1 135 ? 6.105 -9.109 -1.801 1 93 135 GLY B N 1
ATOM 3661 C CA . GLY B 1 135 ? 5.699 -10.438 -1.371 1 93 135 GLY B CA 1
ATOM 3662 C C . GLY B 1 135 ? 6.855 -11.414 -1.258 1 93 135 GLY B C 1
ATOM 3663 O O . GLY B 1 135 ? 7.934 -11.055 -0.776 1 93 135 GLY B O 1
ATOM 3664 N N . SER B 1 136 ? 6.523 -12.695 -1.562 1 92.31 136 SER B N 1
ATOM 3665 C CA . SER B 1 136 ? 7.52 -13.758 -1.512 1 92.31 136 SER B CA 1
ATOM 3666 C C . SER B 1 136 ? 7.457 -14.633 -2.756 1 92.31 136 SER B C 1
ATOM 3668 O O . SER B 1 136 ? 6.426 -15.25 -3.033 1 92.31 136 SER B O 1
ATOM 3670 N N . SER B 1 137 ? 8.445 -14.508 -3.518 1 93.38 137 SER B N 1
ATOM 3671 C CA . SER B 1 137 ? 8.625 -15.367 -4.688 1 93.38 137 SER B CA 1
ATOM 3672 C C . SER B 1 137 ? 9.906 -16.188 -4.582 1 93.38 137 SER B C 1
ATOM 3674 O O . SER B 1 137 ? 10.977 -15.641 -4.305 1 93.38 137 SER B O 1
ATOM 3676 N N . THR B 1 138 ? 9.766 -17.438 -4.824 1 93.62 138 THR B N 1
ATOM 3677 C CA . THR B 1 138 ? 10.898 -18.344 -4.723 1 93.62 138 THR B CA 1
ATOM 3678 C C . THR B 1 138 ? 11.992 -17.953 -5.715 1 93.62 138 THR B C 1
ATOM 3680 O O . THR B 1 138 ? 13.172 -17.906 -5.355 1 93.62 138 THR B O 1
ATOM 3683 N N . VAL B 1 139 ? 11.617 -17.719 -6.898 1 96.62 139 VAL B N 1
ATOM 3684 C CA . VAL B 1 139 ? 12.602 -17.422 -7.934 1 96.62 139 VAL B CA 1
ATOM 3685 C C . VAL B 1 139 ? 13.312 -16.109 -7.605 1 96.62 139 VAL B C 1
ATOM 3687 O O . VAL B 1 139 ? 14.516 -15.961 -7.848 1 96.62 139 VAL B O 1
ATOM 3690 N N . ILE B 1 140 ? 12.625 -15.102 -7.035 1 97.69 140 ILE B N 1
ATOM 3691 C CA . ILE B 1 140 ? 13.234 -13.836 -6.66 1 97.69 140 ILE B CA 1
ATOM 3692 C C . ILE B 1 140 ? 14.234 -14.055 -5.527 1 97.69 140 ILE B C 1
ATOM 3694 O O . ILE B 1 140 ? 15.328 -13.484 -5.539 1 97.69 140 ILE B O 1
ATOM 3698 N N . GLU B 1 141 ? 13.789 -14.875 -4.586 1 97.44 141 GLU B N 1
ATOM 3699 C CA . GLU B 1 141 ? 14.719 -15.227 -3.514 1 97.44 141 GLU B CA 1
ATOM 3700 C C . GLU B 1 141 ? 16 -15.82 -4.074 1 97.44 141 GLU B C 1
ATOM 3702 O O . GLU B 1 141 ? 17.109 -15.43 -3.676 1 97.44 141 GLU B O 1
ATOM 3707 N N . MET B 1 142 ? 15.875 -16.75 -4.949 1 98 142 MET B N 1
ATOM 3708 C CA . MET B 1 142 ? 17.031 -17.406 -5.547 1 98 142 MET B CA 1
ATOM 3709 C C . MET B 1 142 ? 17.922 -16.406 -6.262 1 98 142 MET B C 1
ATOM 3711 O O . MET B 1 142 ? 19.156 -16.5 -6.188 1 98 142 MET B O 1
ATOM 3715 N N . ILE B 1 143 ? 17.328 -15.469 -6.941 1 98.62 143 ILE B N 1
ATOM 3716 C CA . ILE B 1 143 ? 18.062 -14.438 -7.672 1 98.62 143 ILE B CA 1
ATOM 3717 C C . ILE B 1 143 ? 18.875 -13.594 -6.691 1 98.62 143 ILE B C 1
ATOM 3719 O O . ILE B 1 143 ? 20.078 -13.375 -6.895 1 98.62 143 ILE B O 1
ATOM 3723 N N . LEU B 1 144 ? 18.234 -13.102 -5.602 1 98.62 144 LEU B N 1
ATOM 3724 C CA . LEU B 1 144 ? 18.891 -12.234 -4.617 1 98.62 144 LEU B CA 1
ATOM 3725 C C . LEU B 1 144 ? 20 -12.977 -3.895 1 98.62 144 LEU B C 1
ATOM 3727 O O . LEU B 1 144 ? 21.094 -12.43 -3.715 1 98.62 144 LEU B O 1
ATOM 3731 N N . VAL B 1 145 ? 19.75 -14.211 -3.57 1 98.38 145 VAL B N 1
ATOM 3732 C CA . VAL B 1 145 ? 20.734 -15.016 -2.861 1 98.38 145 VAL B CA 1
ATOM 3733 C C . VAL B 1 145 ? 21.938 -15.281 -3.775 1 98.38 145 VAL B C 1
ATOM 3735 O O . VAL B 1 145 ? 23.078 -15.125 -3.363 1 98.38 145 VAL B O 1
ATOM 3738 N N . HIS B 1 146 ? 21.641 -15.695 -4.996 1 98.5 146 HIS B N 1
ATOM 3739 C CA . HIS B 1 146 ? 22.719 -15.977 -5.941 1 98.5 146 HIS B CA 1
ATOM 3740 C C . HIS B 1 146 ? 23.547 -14.727 -6.219 1 98.5 146 HIS B C 1
ATOM 3742 O O . HIS B 1 146 ? 24.781 -14.797 -6.266 1 98.5 146 HIS B O 1
ATOM 3748 N N . ALA B 1 147 ? 22.906 -13.602 -6.402 1 98.5 147 ALA B N 1
ATOM 3749 C CA . ALA B 1 147 ? 23.609 -12.336 -6.594 1 98.5 147 ALA B CA 1
ATOM 3750 C C . ALA B 1 147 ? 24.531 -12.039 -5.41 1 98.5 147 ALA B C 1
ATOM 3752 O O . ALA B 1 147 ? 25.672 -11.625 -5.59 1 98.5 147 ALA B O 1
ATOM 3753 N N . HIS B 1 148 ? 24 -12.25 -4.246 1 98.31 148 HIS B N 1
ATOM 3754 C CA . HIS B 1 148 ? 24.766 -12.039 -3.029 1 98.31 148 HIS B CA 1
ATOM 3755 C C . HIS B 1 148 ? 25.969 -12.977 -2.973 1 98.31 148 HIS B C 1
ATOM 3757 O O . HIS B 1 148 ? 27.078 -12.555 -2.625 1 98.31 148 HIS B O 1
ATOM 3763 N N . GLU B 1 149 ? 25.781 -14.18 -3.326 1 97.75 149 GLU B N 1
ATOM 3764 C CA . GLU B 1 149 ? 26.844 -15.188 -3.326 1 97.75 149 GLU B CA 1
ATOM 3765 C C . GLU B 1 149 ? 27.922 -14.836 -4.336 1 97.75 149 GLU B C 1
ATOM 3767 O O . GLU B 1 149 ? 29.094 -15.172 -4.137 1 97.75 149 GLU B O 1
ATOM 3772 N N . LEU B 1 150 ? 27.547 -14.203 -5.379 1 97.69 150 LEU B N 1
ATOM 3773 C CA . LEU B 1 150 ? 28.5 -13.781 -6.402 1 97.69 150 LEU B CA 1
ATOM 3774 C C . LEU B 1 150 ? 29.281 -12.555 -5.945 1 97.69 150 LEU B C 1
ATOM 3776 O O . LEU B 1 150 ? 30.172 -12.086 -6.645 1 97.69 150 LEU B O 1
ATOM 3780 N N . GLY B 1 151 ? 28.859 -11.969 -4.805 1 97.69 151 GLY B N 1
ATOM 3781 C CA . GLY B 1 151 ? 29.594 -10.844 -4.246 1 97.69 151 GLY B CA 1
ATOM 3782 C C . GLY B 1 151 ? 29.031 -9.492 -4.664 1 97.69 151 GLY B C 1
ATOM 3783 O O . GLY B 1 151 ? 29.656 -8.461 -4.41 1 97.69 151 GLY B O 1
ATOM 3784 N N . LYS B 1 152 ? 27.891 -9.508 -5.301 1 97.75 152 LYS B N 1
ATOM 3785 C CA . LYS B 1 152 ? 27.281 -8.234 -5.699 1 97.75 152 LYS B CA 1
ATOM 3786 C C . LYS B 1 152 ? 26.797 -7.457 -4.484 1 97.75 152 LYS B C 1
ATOM 3788 O O . LYS B 1 152 ? 26.266 -8.047 -3.535 1 97.75 152 LYS B O 1
ATOM 3793 N N . LYS B 1 153 ? 27.016 -6.164 -4.586 1 97.75 153 LYS B N 1
ATOM 3794 C CA . LYS B 1 153 ? 26.609 -5.285 -3.49 1 97.75 153 LYS B CA 1
ATOM 3795 C C . LYS B 1 153 ? 25.312 -4.559 -3.818 1 97.75 153 LYS B C 1
ATOM 3797 O O . LYS B 1 153 ? 25.281 -3.695 -4.695 1 97.75 153 LYS B O 1
ATOM 3802 N N . PHE B 1 154 ? 24.328 -4.914 -3.117 1 98.25 154 PHE B N 1
ATOM 3803 C CA . PHE B 1 154 ? 23.016 -4.297 -3.316 1 98.25 154 PHE B CA 1
ATOM 3804 C C . PHE B 1 154 ? 22.203 -4.328 -2.027 1 98.25 154 PHE B C 1
ATOM 3806 O O . PHE B 1 154 ? 22.609 -4.961 -1.049 1 98.25 154 PHE B O 1
ATOM 3813 N N . ARG B 1 155 ? 21.234 -3.584 -1.962 1 97.94 155 ARG B N 1
ATOM 3814 C CA . ARG B 1 155 ? 20.234 -3.672 -0.896 1 97.94 155 ARG B CA 1
ATOM 3815 C C . ARG B 1 155 ? 18.844 -3.893 -1.466 1 97.94 155 ARG B C 1
ATOM 3817 O O . ARG B 1 155 ? 18.594 -3.631 -2.646 1 97.94 155 ARG B O 1
ATOM 3824 N N . VAL B 1 156 ? 18.047 -4.426 -0.602 1 98.12 156 VAL B N 1
ATOM 3825 C CA . VAL B 1 156 ? 16.734 -4.848 -1.11 1 98.12 156 VAL B CA 1
ATOM 3826 C C . VAL B 1 15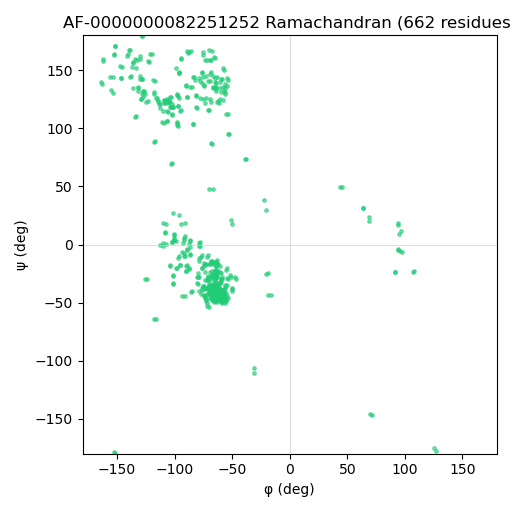6 ? 15.633 -4.285 -0.223 1 98.12 156 VAL B C 1
ATOM 3828 O O . VAL B 1 156 ? 15.695 -4.383 1.004 1 98.12 156 VAL B O 1
ATOM 3831 N N . PHE B 1 157 ? 14.664 -3.541 -0.844 1 97.44 157 PHE B N 1
ATOM 3832 C CA . PHE B 1 157 ? 13.391 -3.264 -0.199 1 97.44 157 PHE B CA 1
ATOM 3833 C C . PHE B 1 157 ? 12.445 -4.453 -0.338 1 97.44 157 PHE B C 1
ATOM 3835 O O . PHE B 1 157 ? 12.117 -4.863 -1.452 1 97.44 157 PHE B O 1
ATOM 3842 N N . VAL B 1 158 ? 12.055 -5.039 0.79 1 96.75 158 VAL B N 1
ATOM 3843 C CA . VAL B 1 158 ? 11.023 -6.066 0.813 1 96.75 158 VAL B CA 1
ATOM 3844 C C . VAL B 1 158 ? 9.68 -5.441 1.181 1 96.75 158 VAL B C 1
ATOM 3846 O O . VAL B 1 158 ? 9.43 -5.129 2.348 1 96.75 158 VAL B O 1
ATOM 3849 N N . VAL B 1 159 ? 8.898 -5.258 0.097 1 95.88 159 VAL B N 1
ATOM 3850 C CA . VAL B 1 159 ? 7.582 -4.645 0.274 1 95.88 159 VAL B CA 1
ATOM 3851 C C . VAL B 1 159 ? 6.539 -5.723 0.539 1 95.88 159 VAL B C 1
ATOM 3853 O O . VAL B 1 159 ? 6.535 -6.77 -0.118 1 95.88 159 VAL B O 1
ATOM 3856 N N . ASP B 1 160 ? 5.664 -5.465 1.5 1 92.12 160 ASP B N 1
ATOM 3857 C CA . ASP B 1 160 ? 4.688 -6.453 1.95 1 92.12 160 ASP B CA 1
ATOM 3858 C C . ASP B 1 160 ? 3.291 -5.844 2.049 1 92.12 160 ASP B C 1
ATOM 3860 O O . ASP B 1 160 ? 3.129 -4.629 1.912 1 92.12 160 ASP B O 1
ATOM 3864 N N . SER B 1 161 ? 2.377 -6.68 2.006 1 87.62 161 SER B N 1
ATOM 3865 C CA . SER B 1 161 ? 0.995 -6.25 2.197 1 87.62 161 SER B CA 1
ATOM 3866 C C . SER B 1 161 ? 0.181 -7.316 2.922 1 87.62 161 SER B C 1
ATOM 3868 O O . SER B 1 161 ? 0.555 -8.492 2.93 1 87.62 161 SER B O 1
ATOM 3870 N N . ARG B 1 162 ? -0.843 -6.863 3.631 1 73.81 162 ARG B N 1
ATOM 3871 C CA . ARG B 1 162 ? -1.812 -7.805 4.184 1 73.81 162 ARG B CA 1
ATOM 3872 C C . ARG B 1 162 ? -2.693 -8.391 3.086 1 73.81 162 ARG B C 1
ATOM 3874 O O . ARG B 1 162 ? -2.75 -7.855 1.977 1 73.81 162 ARG B O 1
ATOM 3881 N N . PRO B 1 163 ? -3.291 -9.531 3.342 1 63.53 163 PRO B N 1
ATOM 3882 C CA . PRO B 1 163 ? -3.447 -10.188 4.645 1 63.53 163 PRO B CA 1
ATOM 3883 C C . PRO B 1 163 ? -2.367 -11.227 4.914 1 63.53 163 PRO B C 1
ATOM 3885 O O . PRO B 1 163 ? -2.162 -11.625 6.062 1 63.53 163 PRO B O 1
ATOM 3888 N N . LYS B 1 164 ? -1.665 -11.68 3.885 1 64.81 164 LYS B N 1
ATOM 3889 C CA . LYS B 1 164 ? -0.848 -12.875 4.066 1 64.81 164 LYS B CA 1
ATOM 3890 C C . LYS B 1 164 ? 0.543 -12.516 4.582 1 64.81 164 LYS B C 1
ATOM 3892 O O . LYS B 1 164 ? 1.148 -13.281 5.336 1 64.81 164 LYS B O 1
ATOM 3897 N N . LEU B 1 165 ? 0.953 -11.375 4.41 1 68 165 LEU B N 1
ATOM 3898 C CA . LEU B 1 165 ? 2.248 -10.859 4.84 1 68 165 LEU B CA 1
ATOM 3899 C C . LEU B 1 165 ? 3.363 -11.844 4.508 1 68 165 LEU B C 1
ATOM 3901 O O . LEU B 1 165 ? 4.188 -12.172 5.367 1 68 165 LEU B O 1
ATOM 3905 N N . GLN B 1 166 ? 3.375 -12.305 3.246 1 77.12 166 GLN B N 1
ATOM 3906 C CA . GLN B 1 166 ? 4.344 -13.297 2.791 1 77.12 166 GLN B CA 1
ATOM 3907 C C . GLN B 1 166 ? 5.746 -12.703 2.711 1 77.12 166 GLN B C 1
ATOM 3909 O O . GLN B 1 166 ? 6.738 -13.438 2.711 1 77.12 166 GLN B O 1
ATOM 3914 N N . GLY B 1 167 ? 5.801 -11.438 2.717 1 86.62 167 GLY B N 1
ATOM 3915 C CA . GLY B 1 167 ? 7.09 -10.766 2.641 1 86.62 167 GLY B CA 1
ATOM 3916 C C . GLY B 1 167 ? 7.949 -10.977 3.871 1 86.62 167 GLY B C 1
ATOM 3917 O O . GLY B 1 167 ? 9.18 -10.953 3.789 1 86.62 167 GLY B O 1
ATOM 3918 N N . LYS B 1 168 ? 7.32 -11.203 4.93 1 85.06 168 LYS B N 1
ATOM 3919 C CA . LYS B 1 168 ? 8.047 -11.43 6.18 1 85.06 168 LYS B CA 1
ATOM 3920 C C . LYS B 1 168 ? 8.867 -12.711 6.117 1 85.06 168 LYS B C 1
ATOM 3922 O O . LYS B 1 168 ? 9.977 -12.773 6.641 1 85.06 168 LYS B O 1
ATOM 3927 N N . LEU B 1 169 ? 8.328 -13.711 5.473 1 84.06 169 LEU B N 1
ATOM 3928 C CA . LEU B 1 169 ? 9.039 -14.977 5.332 1 84.06 169 LEU B CA 1
ATOM 3929 C C . LEU B 1 169 ? 10.281 -14.812 4.469 1 84.06 169 LEU B C 1
ATOM 3931 O O . LEU B 1 169 ? 11.359 -15.297 4.816 1 84.06 169 LEU B O 1
ATOM 3935 N N . LEU B 1 170 ? 10.086 -14.117 3.43 1 91.62 170 LEU B N 1
ATOM 3936 C CA . LEU B 1 170 ? 11.219 -13.828 2.555 1 91.62 170 LEU B CA 1
ATOM 3937 C C . LEU B 1 170 ? 12.289 -13.031 3.291 1 91.62 170 LEU B C 1
ATOM 3939 O O . LEU B 1 170 ? 13.477 -13.336 3.195 1 91.62 170 LEU B O 1
ATOM 3943 N N . LEU B 1 171 ? 11.82 -12.047 4.02 1 92.56 171 LEU B N 1
ATOM 3944 C CA . LEU B 1 171 ? 12.719 -11.172 4.773 1 92.56 171 LEU B CA 1
ATOM 3945 C C . LEU B 1 171 ? 13.602 -11.984 5.715 1 92.56 171 LEU B C 1
ATOM 3947 O O . LEU B 1 171 ? 14.82 -11.797 5.746 1 92.56 171 LEU B O 1
ATOM 3951 N N . ARG B 1 172 ? 13.008 -12.875 6.391 1 90.19 172 ARG B N 1
ATOM 3952 C CA . ARG B 1 172 ? 13.742 -13.711 7.344 1 90.19 172 ARG B CA 1
ATOM 3953 C C . ARG B 1 172 ? 14.828 -14.516 6.641 1 90.19 172 ARG B C 1
ATOM 3955 O O . ARG B 1 172 ? 15.961 -14.594 7.125 1 90.19 172 ARG B O 1
ATOM 3962 N N . ARG B 1 173 ? 14.5 -15.094 5.574 1 93.06 173 ARG B N 1
ATOM 3963 C CA . ARG B 1 173 ? 15.438 -15.93 4.832 1 93.06 173 ARG B CA 1
ATOM 3964 C C . ARG B 1 173 ? 16.578 -15.102 4.246 1 93.06 173 ARG B C 1
ATOM 3966 O O . ARG B 1 173 ? 17.719 -15.539 4.238 1 93.06 173 ARG B O 1
ATOM 3973 N N . LEU B 1 174 ? 16.25 -13.898 3.822 1 95.94 174 LEU B N 1
ATOM 3974 C CA . LEU B 1 174 ? 17.281 -13.031 3.238 1 95.94 174 LEU B CA 1
ATOM 3975 C C . LEU B 1 174 ? 18.234 -12.523 4.309 1 95.94 174 LEU B C 1
ATOM 3977 O O . LEU B 1 174 ? 19.453 -12.516 4.105 1 95.94 174 LEU B O 1
ATOM 3981 N N . ILE B 1 175 ? 17.688 -12.141 5.426 1 93.38 175 ILE B N 1
ATOM 3982 C CA . ILE B 1 175 ? 18.5 -11.617 6.52 1 93.38 175 ILE B CA 1
ATOM 3983 C C . ILE B 1 175 ? 19.438 -12.711 7.031 1 93.38 175 ILE B C 1
ATOM 3985 O O . ILE B 1 175 ? 20.594 -12.438 7.332 1 93.38 175 ILE B O 1
ATOM 3989 N N . LYS B 1 176 ? 18.953 -13.883 7.121 1 92.06 176 LYS B N 1
ATOM 3990 C CA . LYS B 1 176 ? 19.766 -15.016 7.562 1 92.06 176 LYS B CA 1
ATOM 3991 C C . LYS B 1 176 ? 20.953 -15.227 6.633 1 92.06 176 LYS B C 1
ATOM 3993 O O . LYS B 1 176 ? 22 -15.703 7.062 1 92.06 176 LYS B O 1
ATOM 3998 N N . ARG B 1 177 ? 20.812 -14.891 5.398 1 94.69 177 ARG B N 1
ATOM 3999 C CA . ARG B 1 177 ? 21.875 -15.055 4.41 1 94.69 177 ARG B CA 1
ATOM 4000 C C . ARG B 1 177 ? 22.797 -13.844 4.398 1 94.69 177 ARG B C 1
ATOM 4002 O O . ARG B 1 177 ? 23.781 -13.805 3.641 1 94.69 177 ARG B O 1
ATOM 4009 N N . GLY B 1 178 ? 22.406 -12.758 5.145 1 94.38 178 GLY B N 1
ATOM 4010 C CA . GLY B 1 178 ? 23.266 -11.602 5.27 1 94.38 178 GLY B CA 1
ATOM 4011 C C . GLY B 1 178 ? 22.969 -10.516 4.25 1 94.38 178 GLY B C 1
ATOM 4012 O O . GLY B 1 178 ? 23.812 -9.648 4.004 1 94.38 178 GLY B O 1
ATOM 4013 N N . ILE B 1 179 ? 21.859 -10.539 3.637 1 97.19 179 ILE B N 1
ATOM 4014 C CA . ILE B 1 179 ? 21.5 -9.539 2.637 1 97.19 179 ILE B CA 1
ATOM 4015 C C . ILE B 1 179 ? 20.906 -8.312 3.326 1 97.19 179 ILE B C 1
ATOM 4017 O O . ILE B 1 179 ? 20.125 -8.438 4.266 1 97.19 179 ILE B O 1
ATOM 4021 N N . ASN B 1 180 ? 21.312 -7.078 2.92 1 96.69 180 ASN B N 1
ATOM 4022 C CA . ASN B 1 180 ? 20.797 -5.82 3.443 1 96.69 180 ASN B CA 1
ATOM 4023 C C . ASN B 1 180 ? 19.359 -5.574 2.982 1 96.69 180 ASN B C 1
ATOM 4025 O O . ASN B 1 180 ? 19.109 -5.379 1.792 1 96.69 180 ASN B O 1
ATOM 4029 N N . CYS B 1 181 ? 18.5 -5.562 3.984 1 95.88 181 CYS B N 1
ATOM 4030 C CA . CYS B 1 181 ? 17.094 -5.477 3.631 1 95.88 181 CYS B CA 1
ATOM 4031 C C . CYS B 1 181 ? 16.406 -4.34 4.383 1 95.88 181 CYS B C 1
ATOM 4033 O O . CYS B 1 181 ? 16.781 -4.031 5.516 1 95.88 181 CYS B O 1
ATOM 4035 N N . THR B 1 182 ? 15.523 -3.68 3.748 1 93.56 182 THR B N 1
ATOM 4036 C CA . THR B 1 182 ? 14.539 -2.797 4.359 1 93.56 182 THR B CA 1
ATOM 4037 C C . THR B 1 182 ? 13.125 -3.34 4.164 1 93.56 182 THR B C 1
ATOM 4039 O O . THR B 1 182 ? 12.734 -3.674 3.043 1 93.56 182 THR B O 1
ATOM 4042 N N . TYR B 1 183 ? 12.461 -3.525 5.27 1 92.62 183 TYR B N 1
ATOM 4043 C CA . TYR B 1 183 ? 11.094 -4.031 5.254 1 92.62 183 TYR B CA 1
ATOM 4044 C C . TYR B 1 183 ? 10.086 -2.893 5.363 1 92.62 183 TYR B C 1
ATOM 4046 O O . TYR B 1 183 ? 10.227 -2.012 6.211 1 92.62 183 TYR B O 1
ATOM 4054 N N . THR B 1 184 ? 9.094 -2.871 4.43 1 90.75 184 THR B N 1
ATOM 4055 C CA . THR B 1 184 ? 8.055 -1.845 4.488 1 90.75 184 THR B CA 1
ATOM 4056 C C . THR B 1 184 ? 6.758 -2.352 3.869 1 90.75 184 THR B C 1
ATOM 4058 O O . THR B 1 184 ? 6.703 -3.473 3.355 1 90.75 184 THR B O 1
ATOM 4061 N N . HIS B 1 185 ? 5.672 -1.568 4.031 1 90.44 185 HIS B N 1
ATOM 4062 C CA . HIS B 1 185 ? 4.371 -1.909 3.471 1 90.44 185 HIS B CA 1
ATOM 4063 C C . HIS B 1 185 ? 4.164 -1.239 2.115 1 90.44 185 HIS B C 1
ATOM 4065 O O . HIS B 1 185 ? 4.836 -0.258 1.794 1 90.44 185 HIS B O 1
ATOM 4071 N N . ILE B 1 186 ? 3.268 -1.759 1.359 1 94.12 186 ILE B N 1
ATOM 4072 C CA . ILE B 1 186 ? 2.986 -1.316 -0.002 1 94.12 186 ILE B CA 1
ATOM 4073 C C . ILE B 1 186 ? 2.568 0.152 0.009 1 94.12 186 ILE B C 1
ATOM 4075 O O . ILE B 1 186 ? 2.76 0.866 -0.979 1 94.12 186 ILE B O 1
ATOM 4079 N N . THR B 1 187 ? 2.051 0.672 1.11 1 91.88 187 THR B N 1
ATOM 4080 C CA . THR B 1 187 ? 1.592 2.055 1.197 1 91.88 187 THR B CA 1
ATOM 4081 C C . THR B 1 187 ? 2.768 3.021 1.098 1 91.88 187 THR B C 1
ATOM 4083 O O . THR B 1 187 ? 2.582 4.207 0.808 1 91.88 187 THR B O 1
ATOM 4086 N N . ALA B 1 188 ? 4.004 2.549 1.237 1 91.44 188 ALA B N 1
ATOM 4087 C CA . ALA B 1 188 ? 5.18 3.414 1.307 1 91.44 188 ALA B CA 1
ATOM 4088 C C . ALA B 1 188 ? 5.93 3.43 -0.021 1 91.44 188 ALA B C 1
ATOM 4090 O O . ALA B 1 188 ? 6.945 4.113 -0.16 1 91.44 188 ALA B O 1
ATOM 4091 N N . ILE B 1 189 ? 5.457 2.779 -0.981 1 94.44 189 ILE B N 1
ATOM 4092 C CA . ILE B 1 189 ? 6.266 2.535 -2.17 1 94.44 189 ILE B CA 1
ATOM 4093 C C . ILE B 1 189 ? 6.488 3.844 -2.924 1 94.44 189 ILE B C 1
ATOM 4095 O O . ILE B 1 189 ? 7.547 4.059 -3.512 1 94.44 189 ILE B O 1
ATOM 4099 N N . SER B 1 190 ? 5.539 4.711 -2.936 1 91.06 190 SER B N 1
ATOM 4100 C CA . SER B 1 190 ? 5.742 5.984 -3.617 1 91.06 190 SER B CA 1
ATOM 4101 C C . SER B 1 190 ? 6.906 6.758 -3.006 1 91.06 190 SER B C 1
ATOM 4103 O O . SER B 1 190 ? 7.617 7.477 -3.711 1 91.06 190 SER B O 1
ATOM 4105 N N . TYR B 1 191 ? 7.07 6.57 -1.706 1 87.31 191 TYR B N 1
ATOM 4106 C CA . TYR B 1 191 ? 8.102 7.289 -0.969 1 87.31 191 TYR B CA 1
ATOM 4107 C C . TYR B 1 191 ? 9.484 6.715 -1.268 1 87.31 191 TYR B C 1
ATOM 4109 O O . TYR B 1 191 ? 10.461 7.457 -1.387 1 87.31 191 TYR B O 1
ATOM 4117 N N . ILE B 1 192 ? 9.609 5.496 -1.451 1 92.81 192 ILE B N 1
ATOM 4118 C CA . ILE B 1 192 ? 10.922 4.871 -1.53 1 92.81 192 ILE B CA 1
ATOM 4119 C C . ILE B 1 192 ? 11.328 4.695 -2.992 1 92.81 192 ILE B C 1
ATOM 4121 O O . ILE B 1 192 ? 12.492 4.441 -3.297 1 92.81 192 ILE B O 1
ATOM 4125 N N . MET B 1 193 ? 10.422 4.883 -3.889 1 95.75 193 MET B N 1
ATOM 4126 C CA . MET B 1 193 ? 10.633 4.488 -5.277 1 95.75 193 MET B CA 1
ATOM 4127 C C . MET B 1 193 ? 11.719 5.348 -5.922 1 95.75 193 MET B C 1
ATOM 4129 O O . MET B 1 193 ? 12.383 4.91 -6.863 1 95.75 193 MET B O 1
ATOM 4133 N N . HIS B 1 194 ? 11.891 6.512 -5.445 1 91.31 194 HIS B N 1
ATOM 4134 C CA . HIS B 1 194 ? 12.906 7.391 -6.016 1 91.31 194 HIS B CA 1
ATOM 4135 C C . HIS B 1 194 ? 14.312 6.828 -5.801 1 91.31 194 HIS B C 1
ATOM 4137 O O . HIS B 1 194 ? 15.25 7.207 -6.504 1 91.31 194 HIS B O 1
ATOM 4143 N N . GLN B 1 195 ? 14.492 5.93 -4.781 1 95.44 195 GLN B N 1
ATOM 4144 C CA . GLN B 1 195 ? 15.789 5.328 -4.484 1 95.44 195 GLN B CA 1
ATOM 4145 C C . GLN B 1 195 ? 15.977 4.027 -5.262 1 95.44 195 GLN B C 1
ATOM 4147 O O . GLN B 1 195 ? 17.109 3.541 -5.398 1 95.44 195 GLN B O 1
ATOM 4152 N N . VAL B 1 196 ? 14.922 3.457 -5.645 1 98.25 196 VAL B N 1
ATOM 4153 C CA . VAL B 1 196 ? 14.938 2.121 -6.234 1 98.25 196 VAL B CA 1
ATOM 4154 C C . VAL B 1 196 ? 15.484 2.193 -7.656 1 98.25 196 VAL B C 1
ATOM 4156 O O . VAL B 1 196 ? 15.125 3.086 -8.43 1 98.25 196 VAL B O 1
ATOM 4159 N N . THR B 1 197 ? 16.344 1.254 -8.008 1 98.62 197 THR B N 1
ATOM 4160 C CA . THR B 1 197 ? 16.922 1.235 -9.344 1 98.62 197 THR B CA 1
ATOM 4161 C C . THR B 1 197 ? 16.234 0.19 -10.219 1 98.62 197 THR B C 1
ATOM 4163 O O . THR B 1 197 ? 16.156 0.345 -11.438 1 98.62 197 THR B O 1
ATOM 4166 N N . LYS B 1 198 ? 15.812 -0.936 -9.562 1 98.62 198 LYS B N 1
ATOM 4167 C CA . LYS B 1 198 ? 15.125 -2.004 -10.281 1 98.62 198 LYS B CA 1
ATOM 4168 C C . LYS B 1 198 ? 14.078 -2.684 -9.398 1 98.62 198 LYS B C 1
ATOM 4170 O O . LYS B 1 198 ? 14.297 -2.85 -8.195 1 98.62 198 LYS B O 1
ATOM 4175 N N . VAL B 1 199 ? 13.008 -3.025 -10.039 1 98.88 199 VAL B N 1
ATOM 4176 C CA . VAL B 1 199 ? 11.984 -3.805 -9.352 1 98.88 199 VAL B CA 1
ATOM 4177 C C . VAL B 1 199 ? 11.953 -5.227 -9.898 1 98.88 199 VAL B C 1
ATOM 4179 O O . VAL B 1 199 ? 11.867 -5.426 -11.117 1 98.88 199 VAL B O 1
ATOM 4182 N N . PHE B 1 200 ? 12.102 -6.219 -9.031 1 98.81 200 PHE B N 1
ATOM 4183 C CA . PHE B 1 200 ? 11.984 -7.629 -9.383 1 98.81 200 PHE B CA 1
ATOM 4184 C C . PHE B 1 200 ? 10.695 -8.219 -8.812 1 98.81 200 PHE B C 1
ATOM 4186 O O . PHE B 1 200 ? 10.453 -8.156 -7.609 1 98.81 200 PHE B O 1
ATOM 4193 N N . LEU B 1 201 ? 9.914 -8.773 -9.695 1 98.31 201 LEU B N 1
ATOM 4194 C CA . LEU B 1 201 ? 8.633 -9.344 -9.289 1 98.31 201 LEU B CA 1
ATOM 4195 C C . LEU B 1 201 ? 8.469 -10.758 -9.836 1 98.31 201 LEU B C 1
ATOM 4197 O O . LEU B 1 201 ? 8.961 -11.062 -10.93 1 98.31 201 LEU B O 1
ATOM 4201 N N . GLY B 1 202 ? 7.824 -11.594 -9.047 1 97 202 GLY B N 1
ATOM 4202 C CA . GLY B 1 202 ? 7.367 -12.883 -9.539 1 97 202 GLY B CA 1
ATOM 4203 C C . GLY B 1 202 ? 5.984 -12.836 -10.156 1 97 202 GLY B C 1
ATOM 4204 O O . GLY B 1 202 ? 5.266 -11.844 -10 1 97 202 GLY B O 1
ATOM 4205 N N . ALA B 1 203 ? 5.695 -13.867 -10.852 1 95.88 203 ALA B N 1
ATOM 4206 C CA . ALA B 1 203 ? 4.379 -13.914 -11.477 1 95.88 203 ALA B CA 1
ATOM 4207 C C . ALA B 1 203 ? 3.758 -15.305 -11.352 1 95.88 203 ALA B C 1
ATOM 4209 O O . ALA B 1 203 ? 4.469 -16.312 -11.359 1 95.88 203 ALA B O 1
ATOM 4210 N N . SER B 1 204 ? 2.393 -15.32 -11.18 1 93.44 204 SER B N 1
ATOM 4211 C CA . SER B 1 204 ? 1.646 -16.578 -11.203 1 93.44 204 SER B CA 1
ATOM 4212 C C . SER B 1 204 ? 1.39 -17.047 -12.633 1 93.44 204 SER B C 1
ATOM 4214 O O . SER B 1 204 ? 1.314 -18.25 -12.898 1 93.44 204 SER B O 1
ATOM 4216 N N . SER B 1 205 ? 1.218 -16.016 -13.5 1 93.12 205 SER B N 1
ATOM 4217 C CA . SER B 1 205 ? 1.023 -16.312 -14.914 1 93.12 205 SER B CA 1
ATOM 4218 C C . SER B 1 205 ? 1.284 -15.086 -15.773 1 93.12 205 SER B C 1
ATOM 4220 O O . SER B 1 205 ? 1.302 -13.961 -15.273 1 93.12 205 SER B O 1
ATOM 4222 N N . VAL B 1 206 ? 1.592 -15.336 -17.047 1 94.44 206 VAL B N 1
ATOM 4223 C CA . VAL B 1 206 ? 1.712 -14.281 -18.047 1 94.44 206 VAL B CA 1
ATOM 4224 C C . VAL B 1 206 ? 0.837 -14.609 -19.266 1 94.44 206 VAL B C 1
ATOM 4226 O O . VAL B 1 206 ? 0.887 -15.727 -19.781 1 94.44 206 VAL B O 1
ATOM 4229 N N . PHE B 1 207 ? 0.001 -13.625 -19.594 1 90.94 207 PHE B N 1
ATOM 4230 C CA . PHE B 1 207 ? -0.894 -13.828 -20.734 1 90.94 207 PHE B CA 1
ATOM 4231 C C . PHE B 1 207 ? -0.216 -13.422 -22.031 1 90.94 207 PHE B C 1
ATOM 4233 O O . PHE B 1 207 ? 0.814 -12.742 -22.016 1 90.94 207 PHE B O 1
ATOM 4240 N N . SER B 1 208 ? -0.753 -13.797 -23.188 1 90 208 SER B N 1
ATOM 4241 C CA . SER B 1 208 ? -0.149 -13.617 -24.5 1 90 208 SER B CA 1
ATOM 4242 C C . SER B 1 208 ? 0.029 -12.141 -24.828 1 90 208 SER B C 1
ATOM 4244 O O . SER B 1 208 ? 0.93 -11.766 -25.578 1 90 208 SER B O 1
ATOM 4246 N N . ASN B 1 209 ? -0.818 -11.289 -24.219 1 90.12 209 ASN B N 1
ATOM 4247 C CA . ASN B 1 209 ? -0.711 -9.859 -24.484 1 90.12 209 ASN B CA 1
ATOM 4248 C C . ASN B 1 209 ? 0.312 -9.195 -23.562 1 90.12 209 ASN B C 1
ATOM 4250 O O . ASN B 1 209 ? 0.43 -7.969 -23.547 1 90.12 209 ASN B O 1
ATOM 4254 N N . GLY B 1 210 ? 0.938 -10.062 -22.766 1 93.44 210 GLY B N 1
ATOM 4255 C CA . GLY B 1 210 ? 1.981 -9.539 -21.906 1 93.44 210 GLY B CA 1
ATOM 4256 C C . GLY B 1 210 ? 1.479 -9.172 -20.516 1 93.44 210 GLY B C 1
ATOM 4257 O O . GLY B 1 210 ? 2.268 -8.812 -19.641 1 93.44 210 GLY B O 1
ATOM 4258 N N . THR B 1 211 ? 0.166 -9.297 -20.297 1 93.56 211 THR B N 1
ATOM 4259 C CA . THR B 1 211 ? -0.402 -9.031 -18.969 1 93.56 211 THR B CA 1
ATOM 4260 C C . THR B 1 211 ? 0.114 -10.031 -17.953 1 93.56 211 THR B C 1
ATOM 4262 O O . THR B 1 211 ? 0.165 -11.234 -18.219 1 93.56 211 THR B O 1
ATOM 4265 N N . VAL B 1 212 ? 0.493 -9.539 -16.797 1 94.19 212 VAL B N 1
ATOM 4266 C CA . VAL B 1 212 ? 1.069 -10.375 -15.75 1 94.19 212 VAL B CA 1
ATOM 4267 C C . VAL B 1 212 ? 0.045 -10.586 -14.641 1 94.19 212 VAL B C 1
ATOM 4269 O O . VAL B 1 212 ? -0.513 -9.625 -14.109 1 94.19 212 VAL B O 1
ATOM 4272 N N . TYR B 1 213 ? -0.269 -11.797 -14.367 1 92.06 213 TYR B N 1
ATOM 4273 C CA . TYR B 1 213 ? -1.15 -12.195 -13.273 1 92.06 213 TYR B CA 1
ATOM 4274 C C . TYR B 1 213 ? -0.346 -12.594 -12.047 1 92.06 213 TYR B C 1
ATOM 4276 O O . TYR B 1 213 ? 0.489 -13.5 -12.109 1 92.06 213 TYR B O 1
ATOM 4284 N N . SER B 1 214 ? -0.526 -11.906 -10.922 1 92.56 214 SER B N 1
ATOM 4285 C CA . SER B 1 214 ? 0.265 -12.125 -9.719 1 92.56 214 SER B CA 1
ATOM 4286 C C . SER B 1 214 ? -0.521 -11.758 -8.461 1 92.56 214 SER B C 1
ATOM 4288 O O . SER B 1 214 ? -1.705 -11.43 -8.539 1 92.56 214 SER B O 1
ATOM 4290 N N . ARG B 1 215 ? 0.113 -11.898 -7.379 1 90.12 215 ARG B N 1
ATOM 4291 C CA . ARG B 1 215 ? -0.509 -11.555 -6.105 1 90.12 215 ARG B CA 1
ATOM 4292 C C . ARG B 1 215 ? -1.03 -10.125 -6.125 1 90.12 215 ARG B C 1
ATOM 4294 O O . ARG B 1 215 ? -0.37 -9.219 -6.648 1 90.12 215 ARG B O 1
ATOM 4301 N N . VAL B 1 216 ? -2.168 -9.969 -5.465 1 91.06 216 VAL B N 1
ATOM 4302 C CA . VAL B 1 216 ? -2.795 -8.656 -5.434 1 91.06 216 VAL B CA 1
ATOM 4303 C C . VAL B 1 216 ? -1.828 -7.633 -4.836 1 91.06 216 VAL B C 1
ATOM 4305 O O . VAL B 1 216 ? -1.151 -7.918 -3.846 1 91.06 216 VAL B O 1
ATOM 4308 N N . GLY B 1 217 ? -1.741 -6.441 -5.488 1 94.12 217 GLY B N 1
ATOM 4309 C CA . GLY B 1 217 ? -0.779 -5.422 -5.094 1 94.12 217 GLY B CA 1
ATOM 4310 C C . GLY B 1 217 ? 0.373 -5.281 -6.074 1 94.12 217 GLY B C 1
ATOM 4311 O O . GLY B 1 217 ? 1.012 -4.23 -6.141 1 94.12 217 GLY B O 1
ATOM 4312 N N . THR B 1 218 ? 0.659 -6.312 -6.848 1 95.81 218 THR B N 1
ATOM 4313 C CA . THR B 1 218 ? 1.741 -6.293 -7.824 1 95.81 218 THR B CA 1
ATOM 4314 C C . THR B 1 218 ? 1.511 -5.199 -8.867 1 95.81 218 THR B C 1
ATOM 4316 O O . THR B 1 218 ? 2.438 -4.469 -9.219 1 95.81 218 THR B O 1
ATOM 4319 N N . ALA B 1 219 ? 0.293 -5.082 -9.344 1 95.12 219 ALA B N 1
ATOM 4320 C CA . ALA B 1 219 ? -0.038 -4.055 -10.32 1 95.12 219 ALA B CA 1
ATOM 4321 C C . ALA B 1 219 ? 0.252 -2.66 -9.773 1 95.12 219 ALA B C 1
ATOM 4323 O O . ALA B 1 219 ? 0.822 -1.816 -10.469 1 95.12 219 ALA B O 1
ATOM 4324 N N . CYS B 1 220 ? -0.094 -2.461 -8.508 1 96.12 220 CYS B N 1
ATOM 4325 C CA . CYS B 1 220 ? 0.158 -1.176 -7.863 1 96.12 220 CYS B CA 1
ATOM 4326 C C . CYS B 1 220 ? 1.65 -0.867 -7.828 1 96.12 220 CYS B C 1
ATOM 4328 O O . CYS B 1 220 ? 2.068 0.238 -8.18 1 96.12 220 CYS B O 1
ATOM 4330 N N . VAL B 1 221 ? 2.449 -1.829 -7.457 1 98 221 VAL B N 1
ATOM 4331 C CA . VAL B 1 221 ? 3.896 -1.665 -7.379 1 98 221 VAL B CA 1
ATOM 4332 C C . VAL B 1 221 ? 4.453 -1.32 -8.758 1 98 221 VAL B C 1
ATOM 4334 O O . VAL B 1 221 ? 5.23 -0.374 -8.906 1 98 221 VAL B O 1
ATOM 4337 N N . ALA B 1 222 ? 4.016 -2.016 -9.766 1 98.25 222 ALA B N 1
ATOM 4338 C CA . ALA B 1 222 ? 4.5 -1.812 -11.125 1 98.25 222 ALA B CA 1
ATOM 4339 C C . ALA B 1 222 ? 4.102 -0.437 -11.648 1 98.25 222 ALA B C 1
ATOM 4341 O O . ALA B 1 222 ? 4.898 0.242 -12.305 1 98.25 222 ALA B O 1
ATOM 4342 N N . MET B 1 223 ? 2.898 -0.043 -11.398 1 97.19 223 MET B N 1
ATOM 4343 C CA . MET B 1 223 ? 2.398 1.235 -11.898 1 97.19 223 MET B CA 1
ATOM 4344 C C . MET B 1 223 ? 3.139 2.4 -11.242 1 97.19 223 MET B C 1
ATOM 4346 O O . MET B 1 223 ? 3.494 3.367 -11.922 1 97.19 223 MET B O 1
ATOM 4350 N N . VAL B 1 224 ? 3.406 2.303 -9.914 1 97.44 224 VAL B N 1
ATOM 4351 C CA . VAL B 1 224 ? 4.148 3.346 -9.219 1 97.44 224 VAL B CA 1
ATOM 4352 C C . VAL B 1 224 ? 5.594 3.371 -9.711 1 97.44 224 VAL B C 1
ATOM 4354 O O . VAL B 1 224 ? 6.164 4.445 -9.93 1 97.44 224 VAL B O 1
ATOM 4357 N N . ALA B 1 225 ? 6.184 2.184 -9.906 1 98.44 225 ALA B N 1
ATOM 4358 C CA . ALA B 1 225 ? 7.535 2.121 -10.461 1 98.44 225 ALA B CA 1
ATOM 4359 C C . ALA B 1 225 ? 7.613 2.828 -11.805 1 98.44 225 ALA B C 1
ATOM 4361 O O . ALA B 1 225 ? 8.555 3.582 -12.07 1 98.44 225 ALA B O 1
ATOM 4362 N N . ASN B 1 226 ? 6.652 2.604 -12.656 1 96.94 226 ASN B N 1
ATOM 4363 C CA . ASN B 1 226 ? 6.602 3.217 -13.984 1 96.94 226 ASN B CA 1
ATOM 4364 C C . ASN B 1 226 ? 6.527 4.738 -13.891 1 96.94 226 ASN B C 1
ATOM 4366 O O . ASN B 1 226 ? 7.164 5.445 -14.68 1 96.94 226 ASN B O 1
ATOM 4370 N N . ALA B 1 227 ? 5.727 5.215 -12.945 1 94.94 227 ALA B N 1
ATOM 4371 C CA . ALA B 1 227 ? 5.605 6.656 -12.75 1 94.94 227 ALA B CA 1
ATOM 4372 C C . ALA B 1 227 ? 6.961 7.281 -12.43 1 94.94 227 ALA B C 1
ATOM 4374 O O . ALA B 1 227 ? 7.211 8.445 -12.758 1 94.94 227 ALA B O 1
ATOM 4375 N N . PHE B 1 228 ? 7.871 6.523 -11.828 1 96.5 228 PHE B N 1
ATOM 4376 C CA . PHE B 1 228 ? 9.195 7.004 -11.461 1 96.5 228 PHE B CA 1
ATOM 4377 C C . PHE B 1 228 ? 10.234 6.555 -12.477 1 96.5 228 PHE B C 1
ATOM 4379 O O . PHE B 1 228 ? 11.438 6.734 -12.266 1 96.5 228 PHE B O 1
ATOM 4386 N N . ARG B 1 229 ? 9.805 5.922 -13.484 1 97.38 229 ARG B N 1
ATOM 4387 C CA . ARG B 1 229 ? 10.656 5.441 -14.562 1 97.38 229 ARG B CA 1
ATOM 4388 C C . ARG B 1 229 ? 11.641 4.395 -14.062 1 97.38 229 ARG B C 1
ATOM 4390 O O . ARG B 1 229 ? 12.789 4.355 -14.508 1 97.38 229 ARG B O 1
ATOM 4397 N N . VAL B 1 230 ? 11.289 3.643 -13.109 1 98.5 230 VAL B N 1
ATOM 4398 C CA . VAL B 1 230 ? 12.078 2.516 -12.617 1 98.5 230 VAL B CA 1
ATOM 4399 C C . VAL B 1 230 ? 11.703 1.25 -13.383 1 98.5 230 VAL B C 1
ATOM 4401 O O . VAL B 1 230 ? 10.523 0.897 -13.477 1 98.5 230 VAL B O 1
ATOM 4404 N N . PRO B 1 231 ? 12.641 0.545 -13.945 1 98.69 231 PRO B N 1
ATOM 4405 C CA . PRO B 1 231 ? 12.32 -0.659 -14.719 1 98.69 231 PRO B CA 1
ATOM 4406 C C . PRO B 1 231 ? 11.758 -1.782 -13.844 1 98.69 231 PRO B C 1
ATOM 4408 O O . PRO B 1 231 ? 12.258 -2.018 -12.742 1 98.69 231 PRO B O 1
ATOM 4411 N N . VAL B 1 232 ? 10.711 -2.406 -14.344 1 98.81 232 VAL B N 1
ATOM 4412 C CA . VAL B 1 232 ? 10.07 -3.539 -13.688 1 98.81 232 VAL B CA 1
ATOM 4413 C C . VAL B 1 232 ? 10.398 -4.828 -14.43 1 98.81 232 VAL B C 1
ATOM 4415 O O . VAL B 1 232 ? 10.016 -5 -15.586 1 98.81 232 VAL B O 1
ATOM 4418 N N . LEU B 1 233 ? 11.133 -5.719 -13.766 1 98.88 233 LEU B N 1
ATOM 4419 C CA . LEU B 1 233 ? 11.516 -7.023 -14.297 1 98.88 233 LEU B CA 1
ATOM 4420 C C . LEU B 1 233 ? 10.672 -8.133 -13.672 1 98.88 233 LEU B C 1
ATOM 4422 O O . LEU B 1 233 ? 10.688 -8.32 -12.453 1 98.88 233 LEU B O 1
ATOM 4426 N N . VAL B 1 234 ? 9.93 -8.812 -14.531 1 98.69 234 VAL B N 1
ATOM 4427 C CA . VAL B 1 234 ? 9.094 -9.914 -14.055 1 98.69 234 VAL B CA 1
ATOM 4428 C C . VAL B 1 234 ? 9.75 -11.25 -14.406 1 98.69 234 VAL B C 1
ATOM 4430 O O . VAL B 1 234 ? 10.172 -11.461 -15.547 1 98.69 234 VAL B O 1
ATOM 4433 N N . CYS B 1 235 ? 9.906 -12.078 -13.383 1 98.62 235 CYS B N 1
ATOM 4434 C CA . CYS B 1 235 ? 10.492 -13.406 -13.562 1 98.62 235 CYS B CA 1
ATOM 4435 C C . CYS B 1 235 ? 9.422 -14.484 -13.508 1 98.62 235 CYS B C 1
ATOM 4437 O O . CYS B 1 235 ? 8.68 -14.578 -12.531 1 98.62 235 CYS B O 1
ATOM 4439 N N . CYS B 1 236 ? 9.359 -15.258 -14.547 1 97.69 236 CYS B N 1
ATOM 4440 C CA . CYS B 1 236 ? 8.281 -16.234 -14.633 1 97.69 236 CYS B CA 1
ATOM 4441 C C . CYS B 1 236 ? 8.672 -17.406 -15.531 1 97.69 236 CYS B C 1
ATOM 4443 O O . CYS B 1 236 ? 9.195 -17.203 -16.625 1 97.69 236 CYS B O 1
ATOM 4445 N N . GLU B 1 237 ? 8.453 -18.594 -15.102 1 97.25 237 GLU B N 1
ATOM 4446 C CA . GLU B 1 237 ? 8.695 -19.781 -15.914 1 97.25 23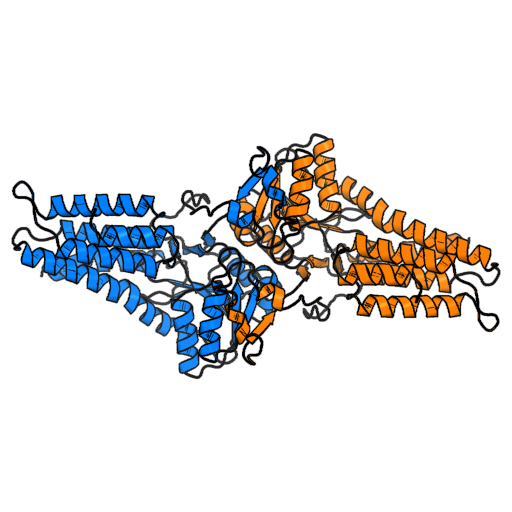7 GLU B CA 1
ATOM 4447 C C . GLU B 1 237 ? 7.738 -19.844 -17.109 1 97.25 237 GLU B C 1
ATOM 4449 O O . GLU B 1 237 ? 6.551 -19.547 -16.969 1 97.25 237 GLU B O 1
ATOM 4454 N N . ALA B 1 238 ? 8.195 -20.328 -18.203 1 96 238 ALA B N 1
ATOM 4455 C CA . ALA B 1 238 ? 7.434 -20.328 -19.453 1 96 238 ALA B CA 1
ATOM 4456 C C . ALA B 1 238 ? 6.207 -21.219 -19.344 1 96 238 ALA B C 1
ATOM 4458 O O . ALA B 1 238 ? 5.18 -20.969 -19.969 1 96 238 ALA B O 1
ATOM 4459 N N . TYR B 1 239 ? 6.234 -22.234 -18.5 1 95.31 239 TYR B N 1
ATOM 4460 C CA . TYR B 1 239 ? 5.105 -23.156 -18.422 1 95.31 239 TYR B CA 1
ATOM 4461 C C . TYR B 1 239 ? 3.908 -22.484 -17.75 1 95.31 239 TYR B C 1
ATOM 4463 O O . TYR B 1 239 ? 2.797 -23.031 -17.766 1 95.31 239 TYR B O 1
ATOM 4471 N N . LYS B 1 240 ? 4.094 -21.297 -17.156 1 95.5 240 LYS B N 1
ATOM 4472 C CA . LYS B 1 240 ? 3.02 -20.547 -16.516 1 95.5 240 LYS B CA 1
ATOM 4473 C C . LYS B 1 240 ? 2.324 -19.625 -17.516 1 95.5 240 LYS B C 1
ATOM 4475 O O . LYS B 1 240 ? 1.351 -18.953 -17.188 1 95.5 240 LYS B O 1
ATOM 4480 N N . PHE B 1 241 ? 2.811 -19.562 -18.75 1 93.56 241 PHE B N 1
ATOM 4481 C CA . PHE B 1 241 ? 2.254 -18.672 -19.766 1 93.56 241 PHE B CA 1
ATOM 4482 C C . PHE B 1 241 ? 0.952 -19.219 -20.312 1 93.56 241 PHE B C 1
ATOM 4484 O O . PHE B 1 241 ? 0.727 -20.438 -20.297 1 93.56 241 PHE B O 1
ATOM 4491 N N . HIS B 1 242 ? 0.123 -18.344 -20.656 1 87.75 242 HIS B N 1
ATOM 4492 C CA . HIS B 1 242 ? -1.188 -18.75 -21.156 1 87.75 242 HIS B CA 1
ATOM 4493 C C . HIS B 1 242 ? -1.536 -18.016 -22.453 1 87.75 242 HIS B C 1
ATOM 4495 O O . HIS B 1 242 ? -1.288 -16.812 -22.562 1 87.75 242 HIS B O 1
ATOM 4501 N N . GLU B 1 243 ? -2.082 -18.734 -23.484 1 81.25 243 GLU B N 1
ATOM 4502 C CA . GLU B 1 243 ? -2.393 -18.203 -24.812 1 81.25 243 GLU B CA 1
ATOM 4503 C C . GLU B 1 243 ? -3.592 -17.266 -24.75 1 81.25 243 GLU B C 1
ATOM 4505 O O . GLU B 1 243 ? -3.658 -16.281 -25.5 1 81.25 243 GLU B O 1
ATOM 4510 N N . LYS B 1 244 ? -4.535 -17.578 -23.984 1 69.94 244 LYS B N 1
ATOM 4511 C CA . LYS B 1 244 ? -5.758 -16.781 -24.031 1 69.94 244 LYS B CA 1
ATOM 4512 C C . LYS B 1 244 ? -5.566 -15.438 -23.328 1 69.94 244 LYS B C 1
ATOM 4514 O O . LYS B 1 244 ? -4.859 -15.359 -22.328 1 69.94 244 LYS B O 1
ATOM 4519 N N . VAL B 1 245 ? -5.902 -14.336 -24.188 1 59.06 245 VAL B N 1
ATOM 4520 C CA . VAL B 1 245 ? -5.914 -12.969 -23.656 1 59.06 245 VAL B CA 1
ATOM 4521 C C . VAL B 1 245 ? -7.051 -12.82 -22.641 1 59.06 245 VAL B C 1
ATOM 4523 O O . VAL B 1 245 ? -8.18 -13.227 -22.906 1 59.06 245 VAL B O 1
ATOM 4526 N N . GLN B 1 246 ? -6.773 -13.125 -21.578 1 53.03 246 GLN B N 1
ATOM 4527 C CA . GLN B 1 246 ? -7.82 -12.844 -20.594 1 53.03 246 GLN B CA 1
ATOM 4528 C C . GLN B 1 246 ? -8.516 -11.516 -20.906 1 53.03 246 GLN B C 1
ATOM 4530 O O . GLN B 1 246 ? -7.883 -10.461 -20.891 1 53.03 246 GLN B O 1
ATOM 4535 N N . LEU B 1 247 ? -9.383 -11.445 -21.969 1 43.41 247 LEU B N 1
ATOM 4536 C CA . LEU B 1 247 ? -10.102 -10.188 -22.156 1 43.41 247 LEU B CA 1
ATOM 4537 C C . LEU B 1 247 ? -10.367 -9.5 -20.828 1 43.41 247 LEU B C 1
ATOM 4539 O O . LEU B 1 247 ? -10.023 -8.328 -20.656 1 43.41 247 LEU B O 1
ATOM 4543 N N . ASP B 1 248 ? -11.797 -9.625 -20.453 1 39 248 ASP B N 1
ATOM 4544 C CA . ASP B 1 248 ? -12.453 -8.789 -19.453 1 39 248 ASP B CA 1
ATOM 4545 C C . ASP B 1 248 ? -11.742 -8.898 -18.094 1 39 248 ASP B C 1
ATOM 4547 O O . ASP B 1 248 ? -11.141 -9.93 -17.797 1 39 248 ASP B O 1
ATOM 4551 N N . TYR B 1 249 ? -11.391 -7.801 -17.672 1 42.56 249 TYR B N 1
ATOM 4552 C CA . TYR B 1 249 ? -10.969 -7.414 -16.328 1 42.56 249 TYR B CA 1
ATOM 4553 C C . TYR B 1 249 ? -11.422 -8.438 -15.297 1 42.56 249 TYR B C 1
ATOM 4555 O O . TYR B 1 249 ? -11.156 -8.289 -14.102 1 42.56 249 TYR B O 1
ATOM 4563 N N . SER B 1 250 ? -12.5 -9.125 -15.75 1 38.66 250 SER B N 1
ATOM 4564 C CA . SER B 1 250 ? -13.164 -9.922 -14.719 1 38.66 250 SER B CA 1
ATOM 4565 C C . SER B 1 250 ? -12.266 -11.055 -14.234 1 38.66 250 SER B C 1
ATOM 4567 O O . SER B 1 250 ? -12.031 -12.023 -14.961 1 38.66 250 SER B O 1
ATOM 4569 N N . ILE B 1 251 ? -11.109 -10.859 -13.93 1 44.62 251 ILE B N 1
ATOM 4570 C CA . ILE B 1 251 ? -10.484 -11.914 -13.148 1 44.62 251 ILE B CA 1
ATOM 4571 C C . ILE B 1 251 ? -11.562 -12.766 -12.477 1 44.62 251 ILE B C 1
ATOM 4573 O O . ILE B 1 251 ? -12.062 -12.422 -11.406 1 44.62 251 ILE B O 1
ATOM 4577 N N . CYS B 1 252 ? -12.742 -12.898 -13.07 1 39.69 252 CYS B N 1
ATOM 4578 C CA . CYS B 1 252 ? -13.836 -13.789 -12.703 1 39.69 252 CYS B CA 1
ATOM 4579 C C . CYS B 1 252 ? -13.352 -14.922 -11.805 1 39.69 252 CYS B C 1
ATOM 4581 O O . CYS B 1 252 ? -14.086 -15.383 -10.93 1 39.69 252 CYS B O 1
ATOM 4583 N N . SER B 1 253 ? -12.234 -15.492 -12.148 1 47.22 253 SER B N 1
ATOM 4584 C CA . SER B 1 253 ? -11.82 -16.609 -11.305 1 47.22 253 SER B CA 1
ATOM 4585 C C . SER B 1 253 ? -10.82 -16.172 -10.242 1 47.22 253 SER B C 1
ATOM 4587 O O . SER B 1 253 ? -9.938 -16.938 -9.859 1 47.22 253 SER B O 1
ATOM 4589 N N . ASN B 1 254 ? -10.977 -14.812 -9.969 1 55.5 254 ASN B N 1
ATOM 4590 C CA . ASN B 1 254 ? -10.062 -14.461 -8.883 1 55.5 254 ASN B CA 1
ATOM 4591 C C . ASN B 1 254 ? -10.406 -15.211 -7.598 1 55.5 254 ASN B C 1
ATOM 4593 O O . ASN B 1 254 ? -11.586 -15.422 -7.293 1 55.5 254 ASN B O 1
ATOM 4597 N N . GLU B 1 255 ? -9.469 -15.852 -7.227 1 57.41 255 GLU B N 1
ATOM 4598 C CA . GLU B 1 255 ? -9.625 -16.422 -5.891 1 57.41 255 GLU B CA 1
ATOM 4599 C C . GLU B 1 255 ? -9.977 -15.336 -4.875 1 57.41 255 GLU B C 1
ATOM 4601 O O . GLU B 1 255 ? -9.234 -14.359 -4.719 1 57.41 255 GLU B O 1
ATOM 4606 N N . LEU B 1 256 ? -11.375 -15.188 -4.637 1 57.38 256 LEU B N 1
ATOM 4607 C CA . LEU B 1 256 ? -11.742 -14.281 -3.557 1 57.38 256 LEU B CA 1
ATOM 4608 C C . LEU B 1 256 ? -11.328 -14.844 -2.203 1 57.38 256 LEU B C 1
ATOM 4610 O O . LEU B 1 256 ? -11.547 -16.031 -1.927 1 57.38 256 LEU B O 1
ATOM 4614 N N . GLY B 1 257 ? -10.516 -14.023 -1.531 1 58.5 257 GLY B N 1
ATOM 4615 C CA . GLY B 1 257 ? -10.164 -14.43 -0.177 1 58.5 257 GLY B CA 1
ATOM 4616 C C . GLY B 1 257 ? -11.344 -14.391 0.779 1 58.5 257 GLY B C 1
ATOM 4617 O O . GLY B 1 257 ? -12.445 -13.984 0.4 1 58.5 257 GLY B O 1
ATOM 4618 N N . ASP B 1 258 ? -11.18 -14.977 1.901 1 59.44 258 ASP B N 1
ATOM 4619 C CA . ASP B 1 258 ? -12.156 -14.898 2.982 1 59.44 258 ASP B CA 1
ATOM 4620 C C . ASP B 1 258 ? -12.477 -13.445 3.32 1 59.44 258 ASP B C 1
ATOM 4622 O O . ASP B 1 258 ? -11.602 -12.68 3.727 1 59.44 258 ASP B O 1
ATOM 4626 N N . PRO B 1 259 ? -13.68 -13.07 3.033 1 61.66 259 PRO B N 1
ATOM 4627 C CA . PRO B 1 259 ? -14.055 -11.695 3.371 1 61.66 259 PRO B CA 1
ATOM 4628 C C . PRO B 1 259 ? -13.742 -11.336 4.824 1 61.66 259 PRO B C 1
ATOM 4630 O O . PRO B 1 259 ? -13.492 -10.172 5.137 1 61.66 259 PRO B O 1
ATOM 4633 N N . ASN B 1 260 ? -13.75 -12.328 5.625 1 59.44 260 ASN B N 1
ATOM 4634 C CA . ASN B 1 260 ? -13.508 -12.102 7.047 1 59.44 260 ASN B CA 1
ATOM 4635 C C . ASN B 1 260 ? -12.039 -11.766 7.32 1 59.44 260 ASN B C 1
ATOM 4637 O O . ASN B 1 260 ? -11.719 -11.172 8.352 1 59.44 260 ASN B O 1
ATOM 4641 N N . ALA B 1 261 ? -11.312 -12.078 6.371 1 60.09 261 ALA B N 1
ATOM 4642 C CA . ALA B 1 261 ? -9.883 -11.82 6.559 1 60.09 261 ALA B CA 1
ATOM 4643 C C . ALA B 1 261 ? -9.586 -10.32 6.531 1 60.09 261 ALA B C 1
ATOM 4645 O O . ALA B 1 261 ? -8.672 -9.852 7.219 1 60.09 261 ALA B O 1
ATOM 4646 N N . ILE B 1 262 ? -10.422 -9.656 5.832 1 61.44 262 ILE B N 1
ATOM 4647 C CA . ILE B 1 262 ? -10.156 -8.227 5.719 1 61.44 262 ILE B CA 1
ATOM 4648 C C . ILE B 1 262 ? -11.008 -7.457 6.723 1 61.44 262 ILE B C 1
ATOM 4650 O O . ILE B 1 262 ? -10.758 -6.281 6.988 1 61.44 262 ILE B O 1
ATOM 4654 N N . SER B 1 263 ? -12.062 -8.156 7.152 1 60.91 263 SER B N 1
ATOM 4655 C CA . SER B 1 263 ? -12.938 -7.492 8.117 1 60.91 263 SER B CA 1
ATOM 4656 C C . SER B 1 263 ? -12.359 -7.566 9.523 1 60.91 263 SER B C 1
ATOM 4658 O O . SER B 1 263 ? -12.672 -6.73 10.375 1 60.91 263 SER B O 1
ATOM 4660 N N . LYS B 1 264 ? -11.57 -8.625 9.742 1 57.16 264 LYS B N 1
ATOM 4661 C CA . LYS B 1 264 ? -11.102 -8.859 11.102 1 57.16 264 LYS B CA 1
ATOM 4662 C C . LYS B 1 264 ? -9.688 -8.32 11.297 1 57.16 264 LYS B C 1
ATOM 4664 O O . LYS B 1 264 ? -8.812 -8.539 10.453 1 57.16 264 LYS B O 1
ATOM 4669 N N . VAL B 1 265 ? -9.734 -7.176 12.031 1 50.59 265 VAL B N 1
ATOM 4670 C CA . VAL B 1 265 ? -8.414 -6.738 12.461 1 50.59 265 VAL B CA 1
ATOM 4671 C C . VAL B 1 265 ? -8.016 -7.48 13.734 1 50.59 265 VAL B C 1
ATOM 4673 O O . VAL B 1 265 ? -8.672 -7.352 14.766 1 50.59 265 VAL B O 1
ATOM 4676 N N . HIS B 1 266 ? -7.168 -8.438 13.656 1 46.62 266 HIS B N 1
ATOM 4677 C CA . HIS B 1 266 ? -6.77 -9.195 14.844 1 46.62 266 HIS B CA 1
ATOM 4678 C C . HIS B 1 266 ? -6.191 -8.273 15.914 1 46.62 266 HIS B C 1
ATOM 4680 O O . HIS B 1 266 ? -5.332 -7.438 15.625 1 46.62 266 HIS B O 1
ATOM 4686 N N . GLY B 1 267 ? -6.605 -8.352 17.219 1 42 267 GLY B N 1
ATOM 4687 C CA . GLY B 1 267 ? -6.121 -7.652 18.406 1 42 267 GLY B CA 1
ATOM 4688 C C . GLY B 1 267 ? -6.863 -6.359 18.672 1 42 267 GLY B C 1
ATOM 4689 O O . GLY B 1 267 ? -6.586 -5.676 19.672 1 42 267 GLY B O 1
ATOM 4690 N N . ARG B 1 268 ? -7.438 -5.828 17.625 1 45.47 268 ARG B N 1
ATOM 4691 C CA . ARG B 1 268 ? -8.219 -4.629 17.906 1 45.47 268 ARG B CA 1
ATOM 4692 C C . ARG B 1 268 ? -9.711 -4.941 17.922 1 45.47 268 ARG B C 1
ATOM 4694 O O . ARG B 1 268 ? -10.406 -4.758 16.922 1 45.47 268 ARG B O 1
ATOM 4701 N N . GLU B 1 269 ? -10.016 -5.645 18.922 1 47.31 269 GLU B N 1
ATOM 4702 C CA . GLU B 1 269 ? -11.422 -5.941 19.156 1 47.31 269 GLU B CA 1
ATOM 4703 C C . GLU B 1 269 ? -12.281 -4.688 19.047 1 47.31 269 GLU B C 1
ATOM 4705 O O . GLU B 1 269 ? -13.461 -4.77 18.703 1 47.31 269 GLU B O 1
ATOM 4710 N N . ASP B 1 270 ? -11.672 -3.627 19.328 1 45 270 ASP B N 1
ATOM 4711 C CA . ASP B 1 270 ? -12.398 -2.363 19.359 1 45 270 ASP B CA 1
ATOM 4712 C C . ASP B 1 270 ? -12.852 -1.964 17.953 1 45 270 ASP B C 1
ATOM 4714 O O . ASP B 1 270 ? -13.859 -1.276 17.797 1 45 270 ASP B O 1
ATOM 4718 N N . ILE B 1 271 ? -12.055 -2.436 17.031 1 49.41 271 ILE B N 1
ATOM 4719 C CA . ILE B 1 271 ? -12.438 -2.096 15.656 1 49.41 271 ILE B CA 1
ATOM 4720 C C . ILE B 1 271 ? -13.062 -3.312 14.977 1 49.41 271 ILE B C 1
ATOM 4722 O O . ILE B 1 271 ? -13.461 -3.244 13.812 1 49.41 271 ILE B O 1
ATOM 4726 N N . ASN B 1 272 ? -12.867 -4.555 15.508 1 54.69 272 ASN B N 1
ATOM 4727 C CA . ASN B 1 272 ? -13.539 -5.727 14.953 1 54.69 272 ASN B CA 1
ATOM 4728 C C . ASN B 1 272 ? -15.039 -5.496 14.812 1 54.69 272 ASN B C 1
ATOM 4730 O O . ASN B 1 272 ? -15.836 -6.426 14.984 1 54.69 272 ASN B O 1
ATOM 4734 N N . TYR B 1 273 ? -15.375 -4.266 14.773 1 52.38 273 TYR B N 1
ATOM 4735 C CA . TYR B 1 273 ? -16.703 -3.648 14.828 1 52.38 273 TYR B CA 1
ATOM 4736 C C . TYR B 1 273 ? -17.531 -4.047 13.617 1 52.38 273 TYR B C 1
ATOM 4738 O O . TYR B 1 273 ? -18.75 -3.84 13.602 1 52.38 273 TYR B O 1
ATOM 4746 N N . LEU B 1 274 ? -16.781 -4.625 12.555 1 62.41 274 LEU B N 1
ATOM 4747 C CA . LEU B 1 274 ? -17.703 -4.863 11.445 1 62.41 274 LEU B CA 1
ATOM 4748 C C . LEU B 1 274 ? -18.531 -6.117 11.688 1 62.41 274 LEU B C 1
ATOM 4750 O O . LEU B 1 274 ? -19.375 -6.477 10.859 1 62.41 274 LEU B O 1
ATOM 4754 N N . ASN B 1 275 ? -18.297 -6.789 12.797 1 59.09 275 ASN B N 1
ATOM 4755 C CA . ASN B 1 275 ? -19 -8.039 13.078 1 59.09 275 ASN B CA 1
ATOM 4756 C C . ASN B 1 275 ? -20.5 -7.895 12.898 1 59.09 275 ASN B C 1
ATOM 4758 O O . ASN B 1 275 ? -21.156 -8.781 12.344 1 59.09 275 ASN B O 1
ATOM 4762 N N . GLY B 1 276 ? -21.125 -6.832 13.242 1 61.69 276 GLY B N 1
ATOM 4763 C CA . GLY B 1 276 ? -22.562 -6.734 13.078 1 61.69 276 GLY B CA 1
ATOM 4764 C C . GLY B 1 276 ? -22.984 -6.227 11.711 1 61.69 276 GLY B C 1
ATOM 4765 O O . GLY B 1 276 ? -24.172 -6.242 11.375 1 61.69 276 GLY B O 1
ATOM 4766 N N . LEU B 1 277 ? -21.969 -5.992 10.961 1 66.88 277 LEU B N 1
ATOM 4767 C CA . LEU B 1 277 ? -22.344 -5.383 9.688 1 66.88 277 LEU B CA 1
ATOM 4768 C C . LEU B 1 277 ? -22.062 -6.34 8.531 1 66.88 277 LEU B C 1
ATOM 4770 O O . LEU B 1 277 ? -22.406 -6.039 7.383 1 66.88 277 LEU B O 1
ATOM 4774 N N . THR B 1 278 ? -21.562 -7.445 8.836 1 66.38 278 THR B N 1
ATOM 4775 C CA . THR B 1 278 ? -21.156 -8.352 7.773 1 66.38 278 THR B CA 1
ATOM 4776 C C . THR B 1 278 ? -22.359 -8.797 6.949 1 66.38 278 THR B C 1
ATOM 4778 O O . THR B 1 278 ? -22.219 -9.117 5.77 1 66.38 278 THR B O 1
ATOM 4781 N N . ASN B 1 279 ? -23.578 -8.641 7.508 1 69.38 279 ASN B N 1
ATOM 4782 C CA . ASN B 1 279 ? -24.75 -9.094 6.777 1 69.38 279 ASN B CA 1
ATOM 4783 C C . ASN B 1 279 ? -25.562 -7.918 6.242 1 69.38 279 ASN B C 1
ATOM 4785 O O . ASN B 1 279 ? -26.719 -8.086 5.84 1 69.38 279 ASN B O 1
ATOM 4789 N N . ASN B 1 280 ? -24.969 -6.797 6.188 1 80.31 280 ASN B N 1
ATOM 4790 C CA . ASN B 1 280 ? -25.672 -5.625 5.688 1 80.31 280 ASN B CA 1
ATOM 4791 C C . ASN B 1 280 ? -25.688 -5.59 4.16 1 80.31 280 ASN B C 1
ATOM 4793 O O . ASN B 1 280 ? -24.656 -5.734 3.521 1 80.31 280 ASN B O 1
ATOM 4797 N N . ALA B 1 281 ? -26.828 -5.441 3.584 1 81.75 281 ALA B N 1
ATOM 4798 C CA . ALA B 1 281 ? -27.031 -5.488 2.139 1 81.75 281 ALA B CA 1
ATOM 4799 C C . ALA B 1 281 ? -26.281 -4.363 1.438 1 81.75 281 ALA B C 1
ATOM 4801 O O . ALA B 1 281 ? -26 -4.445 0.24 1 81.75 281 ALA B O 1
ATOM 4802 N N . LYS B 1 282 ? -25.984 -3.332 2.18 1 88.31 282 LYS B N 1
ATOM 4803 C CA . LYS B 1 282 ? -25.328 -2.166 1.593 1 88.31 282 LYS B CA 1
ATOM 4804 C C . LYS B 1 282 ? -23.812 -2.279 1.701 1 88.31 282 LYS B C 1
ATOM 4806 O O . LYS B 1 282 ? -23.094 -1.369 1.294 1 88.31 282 LYS B O 1
ATOM 4811 N N . LEU B 1 283 ? -23.391 -3.408 2.164 1 88.31 283 LEU B N 1
ATOM 4812 C CA . LEU B 1 283 ? -21.969 -3.574 2.391 1 88.31 283 LEU B CA 1
ATOM 4813 C C . LEU B 1 283 ? -21.422 -4.777 1.62 1 88.31 283 LEU B C 1
ATOM 4815 O O . LEU B 1 283 ? -21.984 -5.875 1.709 1 88.31 283 LEU B O 1
ATOM 4819 N N . LYS B 1 284 ? -20.484 -4.555 0.841 1 84.62 284 LYS B N 1
ATOM 4820 C CA . LYS B 1 284 ? -19.734 -5.617 0.172 1 84.62 284 LYS B CA 1
ATOM 4821 C C . LYS B 1 284 ? -18.266 -5.586 0.571 1 84.62 284 LYS B C 1
ATOM 4823 O O . LYS B 1 284 ? -17.703 -4.516 0.82 1 84.62 284 LYS B O 1
ATOM 4828 N N . PHE B 1 285 ? -17.734 -6.789 0.722 1 82.31 285 PHE B N 1
ATOM 4829 C CA . PHE B 1 285 ? -16.312 -6.938 0.975 1 82.31 285 PHE B CA 1
ATOM 4830 C C . PHE B 1 285 ? -15.586 -7.469 -0.261 1 82.31 285 PHE B C 1
ATOM 4832 O O . PHE B 1 285 ? -16.031 -8.453 -0.865 1 82.31 285 PHE B O 1
ATOM 4839 N N . LEU B 1 286 ? -14.602 -6.781 -0.687 1 83.81 286 LEU B N 1
ATOM 4840 C CA . LEU B 1 286 ? -13.781 -7.234 -1.804 1 83.81 286 LEU B CA 1
ATOM 4841 C C . LEU B 1 286 ? -12.383 -7.605 -1.332 1 83.81 286 LEU B C 1
ATOM 4843 O O . LEU B 1 286 ? -11.578 -6.73 -1.002 1 83.81 286 LEU B O 1
ATOM 4847 N N . ASN B 1 287 ? -12.117 -8.914 -1.275 1 83.44 287 ASN B N 1
ATOM 4848 C CA . ASN B 1 287 ? -10.82 -9.438 -0.856 1 83.44 287 ASN B CA 1
ATOM 4849 C C . ASN B 1 287 ? -10.148 -10.234 -1.974 1 83.44 287 ASN B C 1
ATOM 4851 O O . ASN B 1 287 ? -10.258 -11.461 -2.021 1 83.44 287 ASN B O 1
ATOM 4855 N N . LEU B 1 288 ? -9.398 -9.555 -2.803 1 83.31 288 LEU B N 1
ATOM 4856 C CA . LEU B 1 288 ? -8.734 -10.172 -3.949 1 83.31 288 LEU B CA 1
ATOM 4857 C C . LEU B 1 288 ? -7.418 -10.82 -3.533 1 83.31 288 LEU B C 1
ATOM 4859 O O . LEU B 1 288 ? -6.703 -10.289 -2.678 1 83.31 288 LEU B O 1
ATOM 4863 N N . MET B 1 289 ? -7.117 -11.906 -4.152 1 84.12 289 MET B N 1
ATOM 4864 C CA . MET B 1 289 ? -5.844 -12.57 -3.887 1 84.12 289 MET B CA 1
ATOM 4865 C C . MET B 1 289 ? -4.836 -12.273 -4.992 1 84.12 289 MET B C 1
ATOM 4867 O O . MET B 1 289 ? -3.627 -12.289 -4.754 1 84.12 289 MET B O 1
ATOM 4871 N N . TYR B 1 290 ? -5.367 -12 -6.203 1 87.19 290 TYR B N 1
ATOM 4872 C CA . TYR B 1 290 ? -4.504 -11.758 -7.355 1 87.19 290 TYR B CA 1
ATOM 4873 C C . TYR B 1 290 ? -4.988 -10.562 -8.164 1 87.19 290 TYR B C 1
ATOM 4875 O O . TYR B 1 290 ? -6.148 -10.156 -8.047 1 87.19 290 TYR B O 1
ATOM 4883 N N . ASP B 1 291 ? -4.094 -9.977 -8.875 1 89.12 291 ASP B N 1
ATOM 4884 C CA . ASP B 1 291 ? -4.441 -8.898 -9.789 1 89.12 291 ASP B CA 1
ATOM 4885 C C . ASP B 1 291 ? -3.686 -9.031 -11.109 1 89.12 291 ASP B C 1
ATOM 4887 O O . ASP B 1 291 ? -2.879 -9.945 -11.281 1 89.12 291 ASP B O 1
ATOM 4891 N N . ALA B 1 292 ? -4.137 -8.258 -12.086 1 90.88 292 ALA B N 1
ATOM 4892 C CA . ALA B 1 292 ? -3.543 -8.25 -13.414 1 90.88 292 ALA B CA 1
ATOM 4893 C C . ALA B 1 292 ? -2.77 -6.953 -13.656 1 90.88 292 ALA B C 1
ATOM 4895 O O . ALA B 1 292 ? -3.312 -5.859 -13.5 1 90.88 292 ALA B O 1
ATOM 4896 N N . THR B 1 293 ? -1.497 -7.066 -13.953 1 94.62 293 THR B N 1
ATOM 4897 C CA . THR B 1 293 ? -0.663 -5.926 -14.305 1 94.62 293 THR B CA 1
ATOM 4898 C C . THR B 1 293 ? -0.579 -5.77 -15.82 1 94.62 293 THR B C 1
ATOM 4900 O O . THR B 1 293 ? -0.046 -6.641 -16.516 1 94.62 293 THR B O 1
ATOM 4903 N N . PRO B 1 294 ? -1.146 -4.617 -16.344 1 93.69 294 PRO B N 1
ATOM 4904 C CA . PRO B 1 294 ? -1.026 -4.402 -17.797 1 93.69 294 PRO B CA 1
ATOM 4905 C C . PRO B 1 294 ? 0.423 -4.402 -18.266 1 93.69 294 PRO B C 1
ATOM 4907 O O . PRO B 1 294 ? 1.319 -3.975 -17.531 1 93.69 294 PRO B O 1
ATOM 4910 N N . SER B 1 295 ? 0.69 -4.824 -19.531 1 94.94 295 SER B N 1
ATOM 4911 C CA . SER B 1 295 ? 2.023 -4.996 -20.109 1 94.94 295 SER B CA 1
ATOM 4912 C C . SER B 1 295 ? 2.766 -3.668 -20.188 1 94.94 295 SER B C 1
ATOM 4914 O O . SER B 1 295 ? 3.998 -3.635 -20.141 1 94.94 295 SER B O 1
ATOM 4916 N N . ASP B 1 296 ? 2.01 -2.502 -20.203 1 95.94 296 ASP B N 1
ATOM 4917 C CA . ASP B 1 296 ? 2.598 -1.171 -20.312 1 95.94 296 ASP B CA 1
ATOM 4918 C C . ASP B 1 296 ? 3.48 -0.853 -19.109 1 95.94 296 ASP B C 1
ATOM 4920 O O . ASP B 1 296 ? 4.332 0.034 -19.172 1 95.94 296 ASP B O 1
ATOM 4924 N N . TYR B 1 297 ? 3.311 -1.615 -18.047 1 97.31 297 TYR B N 1
ATOM 4925 C CA . TYR B 1 297 ? 4.012 -1.292 -16.812 1 97.31 297 TYR B CA 1
ATOM 4926 C C . TYR B 1 297 ? 5.129 -2.293 -16.531 1 97.31 297 TYR B C 1
ATOM 4928 O O . TYR B 1 297 ? 5.711 -2.305 -15.445 1 97.31 297 TYR B O 1
ATOM 4936 N N . ILE B 1 298 ? 5.387 -3.107 -17.531 1 98.12 298 ILE B N 1
ATOM 4937 C CA . ILE B 1 298 ? 6.422 -4.129 -17.422 1 98.12 298 ILE B CA 1
ATOM 4938 C C . ILE B 1 298 ? 7.543 -3.832 -18.406 1 98.12 298 ILE B C 1
ATOM 4940 O O . ILE B 1 298 ? 7.301 -3.686 -19.609 1 98.12 298 ILE B O 1
ATOM 4944 N N . SER B 1 299 ? 8.773 -3.762 -17.922 1 98.31 299 SER B N 1
ATOM 4945 C CA . SER B 1 299 ? 9.914 -3.439 -18.781 1 98.31 299 SER B CA 1
ATOM 4946 C C . SER B 1 299 ? 10.461 -4.688 -19.469 1 98.31 299 SER B C 1
ATOM 4948 O O . SER B 1 299 ? 10.859 -4.633 -20.625 1 98.31 299 SER B O 1
ATOM 4950 N N . MET B 1 300 ? 10.508 -5.746 -18.672 1 98.19 300 MET B N 1
ATOM 4951 C CA . MET B 1 300 ? 11.117 -6.973 -19.172 1 98.19 300 MET B CA 1
ATOM 4952 C C . MET B 1 300 ? 10.547 -8.195 -18.469 1 98.19 300 MET B C 1
ATOM 4954 O O . MET B 1 300 ? 10.211 -8.133 -17.281 1 98.19 300 MET B O 1
ATOM 4958 N N . ILE B 1 301 ? 10.414 -9.25 -19.234 1 98.19 301 ILE B N 1
ATOM 4959 C CA . ILE B 1 301 ? 10.039 -10.555 -18.688 1 98.19 301 ILE B CA 1
ATOM 4960 C C . ILE B 1 301 ? 11.203 -11.531 -18.828 1 98.19 301 ILE B C 1
ATOM 4962 O O . ILE B 1 301 ? 11.711 -11.734 -19.938 1 98.19 301 ILE B O 1
ATOM 4966 N N . ILE B 1 302 ? 11.609 -12.016 -17.703 1 98.5 302 ILE B N 1
ATOM 4967 C CA . ILE B 1 302 ? 12.719 -12.961 -17.672 1 98.5 302 ILE B CA 1
ATOM 4968 C C . ILE B 1 302 ? 12.195 -14.383 -17.516 1 98.5 302 ILE B C 1
ATOM 4970 O O . ILE B 1 302 ? 11.523 -14.703 -16.531 1 98.5 302 ILE B O 1
ATOM 4974 N N . THR B 1 303 ? 12.461 -15.258 -18.516 1 97.56 303 THR B N 1
ATOM 4975 C CA . THR B 1 303 ? 11.961 -16.625 -18.562 1 97.56 303 THR B CA 1
ATOM 4976 C C . THR B 1 303 ? 13.102 -17.609 -18.797 1 97.56 303 THR B C 1
ATOM 4978 O O . THR B 1 303 ? 14.258 -17.203 -18.922 1 97.56 303 THR B O 1
ATOM 4981 N N . ASP B 1 304 ? 12.781 -18.812 -18.844 1 96.75 304 ASP B N 1
ATOM 4982 C CA . ASP B 1 304 ? 13.75 -19.859 -19.156 1 96.75 304 ASP B CA 1
ATOM 4983 C C . ASP B 1 304 ? 14.016 -19.922 -20.656 1 96.75 304 ASP B C 1
ATOM 4985 O O . ASP B 1 304 ? 14.867 -20.688 -21.109 1 96.75 304 ASP B O 1
ATOM 4989 N N . TYR B 1 305 ? 13.391 -19.062 -21.438 1 94.81 305 TYR B N 1
ATOM 4990 C CA . TYR B 1 305 ? 13.664 -18.922 -22.859 1 94.81 305 TYR B CA 1
ATOM 4991 C C . TYR B 1 305 ? 14.414 -17.641 -23.156 1 94.81 305 TYR B C 1
ATOM 4993 O O . TYR B 1 305 ? 14.68 -17.312 -24.312 1 94.81 305 TYR B O 1
ATOM 5001 N N . GLY B 1 306 ? 14.703 -16.891 -22.094 1 95.62 306 GLY B N 1
ATOM 5002 C CA . GLY B 1 306 ? 15.43 -15.641 -22.281 1 95.62 306 GLY B CA 1
ATOM 5003 C C . GLY B 1 306 ? 14.727 -14.445 -21.656 1 95.62 306 GLY B C 1
ATOM 5004 O O . GLY B 1 306 ? 13.742 -14.602 -20.938 1 95.62 306 GLY B O 1
ATOM 5005 N N . MET B 1 307 ? 15.336 -13.305 -21.859 1 96.75 307 MET B N 1
ATOM 5006 C CA . MET B 1 307 ? 14.781 -12.031 -21.406 1 96.75 307 MET B CA 1
ATOM 5007 C C . MET B 1 307 ? 14.141 -11.281 -22.578 1 96.75 307 MET B C 1
ATOM 5009 O O . MET B 1 307 ? 14.812 -10.953 -23.547 1 96.75 307 MET B O 1
ATOM 5013 N N . VAL B 1 308 ? 12.852 -10.984 -22.484 1 95.81 308 VAL B N 1
ATOM 5014 C CA . VAL B 1 308 ? 12.141 -10.414 -23.625 1 95.81 308 VAL B CA 1
ATOM 5015 C C . VAL B 1 308 ? 11.234 -9.281 -23.156 1 95.81 308 VAL B C 1
ATOM 5017 O O . VAL B 1 308 ? 10.805 -9.258 -22 1 95.81 308 VAL B O 1
ATOM 5020 N N . PRO B 1 309 ? 10.992 -8.352 -24.047 1 96.38 309 PRO B N 1
ATOM 5021 C CA . PRO B 1 309 ? 9.938 -7.391 -23.719 1 96.38 309 PRO B CA 1
ATOM 5022 C C . PRO B 1 309 ? 8.539 -8.016 -23.719 1 96.38 309 PRO B C 1
ATOM 5024 O O . PRO B 1 309 ? 8.352 -9.109 -24.266 1 96.38 309 PRO B O 1
ATOM 5027 N N . PRO B 1 310 ? 7.594 -7.426 -23.062 1 95 310 PRO B N 1
ATOM 5028 C CA . PRO B 1 310 ? 6.238 -7.98 -23.016 1 95 310 PRO B CA 1
ATOM 5029 C C . PRO B 1 310 ? 5.652 -8.242 -24.406 1 95 310 PRO B C 1
ATOM 5031 O O . PRO B 1 310 ? 4.891 -9.188 -24.578 1 95 310 PRO B O 1
ATOM 5034 N N . THR B 1 311 ? 6.055 -7.477 -25.391 1 93.94 311 THR B N 1
ATOM 5035 C CA . THR B 1 311 ? 5.531 -7.605 -26.75 1 93.94 311 THR B CA 1
ATOM 5036 C C . THR B 1 311 ? 5.977 -8.922 -27.391 1 93.94 311 THR B C 1
ATOM 5038 O O . THR B 1 311 ? 5.41 -9.352 -28.391 1 93.94 311 THR B O 1
ATOM 5041 N N . SER B 1 312 ? 6.957 -9.562 -26.766 1 93.62 312 SER B N 1
ATOM 5042 C CA . SER B 1 312 ? 7.512 -10.781 -27.344 1 93.62 312 SER B CA 1
ATOM 5043 C C . SER B 1 312 ? 6.949 -12.023 -26.656 1 93.62 312 SER B C 1
ATOM 5045 O O . SER B 1 312 ? 7.402 -13.141 -26.906 1 93.62 312 SER B O 1
ATOM 5047 N N . VAL B 1 313 ? 5.945 -11.844 -25.812 1 92.94 313 VAL B N 1
ATOM 5048 C CA . VAL B 1 313 ? 5.383 -12.945 -25.047 1 92.94 313 VAL B CA 1
ATOM 5049 C C . VAL B 1 313 ? 4.785 -13.984 -25.984 1 92.94 313 VAL B C 1
ATOM 5051 O O . VAL B 1 313 ? 4.949 -15.188 -25.766 1 92.94 313 VAL B O 1
ATOM 5054 N N . PRO B 1 314 ? 4.156 -13.594 -27.078 1 90.38 314 PRO B N 1
ATOM 5055 C CA . PRO B 1 314 ? 3.605 -14.594 -27.984 1 90.38 314 PRO B CA 1
ATOM 5056 C C . PRO B 1 314 ? 4.676 -15.523 -28.547 1 90.38 314 PRO B C 1
ATOM 5058 O O . PRO B 1 314 ? 4.414 -16.703 -28.781 1 90.38 314 PRO B O 1
ATOM 5061 N N . VAL B 1 315 ? 5.836 -14.992 -28.734 1 91.38 315 VAL B N 1
ATOM 5062 C CA . VAL B 1 315 ? 6.941 -15.797 -29.234 1 91.38 315 VAL B CA 1
ATOM 5063 C C . VAL B 1 315 ? 7.297 -16.875 -28.219 1 91.38 315 VAL B C 1
ATOM 5065 O O . VAL B 1 315 ? 7.527 -18.031 -28.578 1 91.38 315 VAL B O 1
ATOM 5068 N N . ILE B 1 316 ? 7.324 -16.547 -26.953 1 91.62 316 ILE B N 1
ATOM 5069 C CA . ILE B 1 316 ? 7.645 -17.484 -25.891 1 91.62 316 ILE B CA 1
ATOM 5070 C C . ILE B 1 316 ? 6.566 -18.562 -25.797 1 91.62 316 ILE B C 1
ATOM 5072 O O . ILE B 1 316 ? 6.879 -19.75 -25.672 1 91.62 316 ILE B O 1
ATOM 5076 N N . VAL B 1 317 ? 5.328 -18.125 -25.922 1 89.88 317 VAL B N 1
ATOM 5077 C CA . VAL B 1 317 ? 4.207 -19.062 -25.859 1 89.88 317 VAL B CA 1
ATOM 5078 C C . VAL B 1 317 ? 4.305 -20.062 -27 1 89.88 317 VAL B C 1
ATOM 5080 O O . VAL B 1 317 ? 4.145 -21.266 -26.781 1 89.88 317 VAL B O 1
ATOM 5083 N N . ARG B 1 318 ? 4.641 -19.641 -28.172 1 87.75 318 ARG B N 1
ATOM 5084 C CA . ARG B 1 318 ? 4.777 -20.5 -29.344 1 87.75 318 ARG B CA 1
ATOM 5085 C C . ARG B 1 318 ? 5.949 -21.469 -29.172 1 87.75 318 ARG B C 1
ATOM 5087 O O . ARG B 1 318 ? 5.836 -22.656 -29.469 1 87.75 318 ARG B O 1
ATOM 5094 N N . GLU B 1 319 ? 7.027 -20.875 -28.734 1 87.81 319 GLU B N 1
ATOM 5095 C CA . GLU B 1 319 ? 8.211 -21.703 -28.531 1 87.81 319 GLU B CA 1
ATOM 5096 C C . GLU B 1 319 ? 7.965 -22.797 -27.484 1 87.81 319 GLU B C 1
ATOM 5098 O O . GLU B 1 319 ? 8.398 -23.938 -27.656 1 87.81 319 GLU B O 1
ATOM 5103 N N . TYR B 1 320 ? 7.312 -22.469 -26.5 1 86.88 320 TYR B N 1
ATOM 5104 C CA . TYR B 1 320 ? 6.988 -23.438 -25.469 1 86.88 320 TYR B CA 1
ATOM 5105 C C . TYR B 1 320 ? 6.078 -24.531 -26 1 86.88 320 TYR B C 1
ATOM 5107 O O . TYR B 1 320 ? 6.281 -25.719 -25.719 1 86.88 320 TYR B O 1
ATOM 5115 N N . GLN B 1 321 ? 5.086 -24.125 -26.781 1 82.56 321 GLN B N 1
ATOM 5116 C CA . GLN B 1 321 ? 4.129 -25.078 -27.328 1 82.56 321 GLN B CA 1
ATOM 5117 C C . GLN B 1 321 ? 4.797 -26.016 -28.328 1 82.56 321 GLN B C 1
ATOM 5119 O O . GLN B 1 321 ? 4.461 -27.203 -28.391 1 82.56 321 GLN B O 1
ATOM 5124 N N . LYS B 1 322 ? 5.699 -25.469 -29.062 1 77.88 322 LYS B N 1
ATOM 5125 C CA . LYS B 1 322 ? 6.43 -26.281 -30.031 1 77.88 322 LYS B CA 1
ATOM 5126 C C . LYS B 1 322 ? 7.25 -27.359 -29.344 1 77.88 322 LYS B C 1
ATOM 5128 O O . LYS B 1 322 ? 7.312 -28.5 -29.797 1 77.88 322 LYS B O 1
ATOM 5133 N N . GLU B 1 323 ? 7.863 -26.938 -28.375 1 73.19 323 GLU B N 1
ATOM 5134 C CA . GLU B 1 323 ? 8.68 -27.906 -27.641 1 73.19 323 GLU B CA 1
ATOM 5135 C C . GLU B 1 323 ? 7.828 -29.047 -27.078 1 73.19 323 GLU B C 1
ATOM 5137 O O . GLU B 1 323 ? 8.25 -30.203 -27.094 1 73.19 323 GLU B O 1
ATOM 5142 N N . HIS B 1 324 ? 6.754 -28.703 -26.656 1 64.19 324 HIS B N 1
ATOM 5143 C CA . HIS B 1 324 ? 5.898 -29.719 -26.047 1 64.19 324 HIS B CA 1
ATOM 5144 C C . HIS B 1 324 ? 5.195 -30.562 -27.109 1 64.19 324 HIS B C 1
ATOM 5146 O O . HIS B 1 324 ? 4.855 -31.719 -26.875 1 64.19 324 HIS B O 1
ATOM 5152 N N . LEU B 1 325 ? 5.023 -29.891 -28.219 1 48.28 325 LEU B N 1
ATOM 5153 C CA . LEU B 1 325 ? 4.551 -30.688 -29.359 1 48.28 325 LEU B CA 1
ATOM 5154 C C . LEU B 1 325 ? 5.668 -31.562 -29.906 1 48.28 325 LEU B C 1
ATOM 5156 O O . LEU B 1 325 ? 5.422 -32.719 -30.297 1 48.28 325 LEU B O 1
ATOM 5160 N N . LEU B 1 326 ? 6.891 -31 -29.922 1 46.31 326 LEU B N 1
ATOM 5161 C CA . LEU B 1 326 ? 8.031 -31.734 -30.469 1 46.31 326 LEU B CA 1
ATOM 5162 C C . LEU B 1 326 ? 8.477 -32.844 -29.5 1 46.31 326 LEU B C 1
ATOM 5164 O O . LEU B 1 326 ? 8.914 -33.906 -29.938 1 46.31 326 LEU B O 1
ATOM 5168 N N . GLN B 1 327 ? 8.57 -32.5 -28.266 1 48.47 327 GLN B N 1
ATOM 5169 C CA . GLN B 1 327 ? 8.945 -33.594 -27.391 1 48.47 327 GLN B CA 1
ATOM 5170 C C . GLN B 1 327 ? 7.984 -34.781 -27.531 1 48.47 327 GLN B C 1
ATOM 5172 O O . GLN B 1 327 ? 8.359 -35.906 -27.297 1 48.47 327 GLN B O 1
ATOM 5177 N N . SER B 1 328 ? 6.812 -34.469 -28.016 1 42 328 SER B N 1
ATOM 5178 C CA . SER B 1 328 ? 5.922 -35.562 -28.391 1 42 328 SER B CA 1
ATOM 5179 C C . SER B 1 328 ? 6.441 -36.312 -29.609 1 42 328 SER B C 1
ATOM 5181 O O . SER B 1 328 ? 6.25 -37.531 -29.734 1 42 328 SER B O 1
ATOM 5183 N N . SER B 1 329 ? 6.969 -35.5 -30.609 1 40.12 329 SER B N 1
ATOM 5184 C CA . SER B 1 329 ? 7.379 -36.125 -31.859 1 40.12 329 SER B CA 1
ATOM 5185 C C . SER B 1 329 ? 8.711 -36.844 -31.703 1 40.12 329 SER B C 1
ATOM 5187 O O . SER B 1 329 ? 9.031 -37.75 -32.5 1 40.12 329 SER B O 1
ATOM 5189 N N . LYS B 1 330 ? 9.727 -36.281 -31.016 1 42.53 330 LYS B N 1
ATOM 5190 C CA . LYS B 1 330 ? 11.023 -36.938 -31.031 1 42.53 330 LYS B CA 1
ATOM 5191 C C . LYS B 1 330 ? 10.922 -38.344 -30.438 1 42.53 330 LYS B C 1
ATOM 5193 O O . LYS B 1 330 ? 11.914 -39.062 -30.391 1 42.53 330 LYS B O 1
ATOM 5198 N N . ILE B 1 331 ? 9.883 -38.594 -29.703 1 37.59 331 ILE B N 1
ATOM 5199 C CA . ILE B 1 331 ? 9.906 -40 -29.312 1 37.59 331 ILE B CA 1
ATOM 5200 C C . ILE B 1 331 ? 9.547 -40.875 -30.5 1 37.59 331 ILE B C 1
ATOM 5202 O O . ILE B 1 331 ? 9.609 -42.125 -30.422 1 37.59 331 ILE B O 1
ATOM 5206 N N . VAL B 1 332 ? 8.773 -40.281 -31.578 1 33.22 332 VAL B N 1
ATOM 5207 C CA . VAL B 1 332 ? 8.406 -41.188 -32.656 1 33.22 332 VAL B CA 1
ATOM 5208 C C . VAL B 1 332 ? 9.625 -41.5 -33.5 1 33.22 332 VAL B C 1
ATOM 5210 O O . VAL B 1 332 ? 9.609 -42.469 -34.312 1 33.22 332 VAL B O 1
ATOM 5213 N N . ILE B 1 333 ? 10.633 -40.531 -33.625 1 27.19 333 ILE B N 1
ATOM 5214 C CA . ILE B 1 333 ? 11.625 -41.062 -34.531 1 27.19 333 ILE B CA 1
ATOM 5215 C C . ILE B 1 333 ? 12.492 -42.094 -33.812 1 27.19 333 ILE B C 1
ATOM 5217 O O . ILE B 1 333 ? 12.914 -41.844 -32.688 1 27.19 333 ILE B O 1
#

InterPro domains:
  IPR000649 Initiation factor 2B-related [PF01008] (17-310)
  IPR037171 NagB/RpiA transferase-like [SSF100950] (8-320)
  IPR042529 Initiation factor 2B-like, C-terminal [G3DSA:3.40.50.10470] (112-320)